Protein AF-0000000067513164 (afdb_homodimer)

Secondary structure (DSSP, 8-state):
--BTTEEEEEETTEEEEEE---BPPSB--TTTTS--GGGHHHHHHHHHHTT--TTSB--B---EEEE-SS-EEEE---S-GGGT--HHHHHHHTT--GGG--EEEES---HHHHGGGB-TTS-BSSTTSEEEEEHHHHHHHHHS--HHIIIIIGGGGGGEEEE-TT-EEETTEEEEE-TTSSTT-EEEEEEETTEEEEE-TTTT--TTHHHH-TT---TT-S-HHHHHHHHHHHHHHHHHHT-EEE-TTSSTT-EEEEEEETTEEEEEE-----/--BTTEEEEEETTEEEEEE---BPPSB--TTTTS--GGGHHHHHHHHHHTT--TTSB--B---EEEE-SS-EEEE---S-GGGT--HHHHHHHTT--GGG--EEEES---HHHHGGGB-TTS-BSSTTSEEEEEHHHHHHHHHS--HHIIIIIGGGGGGEEEE-TT-EEETTEEEEE-TTSSTT-EEEEEEETTEEEEE-TTTT--TTHHHH-TT---TT-S-HHHHHHHHHHHHHHHHHHT-EEE-TTSSTT-EEEEEEETTEEEEEE-----

pLDDT: mean 96.74, std 3.98, range [66.12, 98.94]

Structure (mmCIF, N/CA/C/O backbone):
data_AF-0000000067513164-model_v1
#
loop_
_entity.id
_entity.type
_entity.pdbx_description
1 polymer 'Zn-dependent hydrolase'
#
loop_
_atom_site.group_PDB
_atom_site.id
_atom_site.type_symbol
_atom_site.label_atom_id
_atom_site.label_alt_id
_atom_site.label_comp_id
_atom_site.label_asym_id
_atom_site.label_entity_id
_atom_site.label_seq_id
_atom_site.pdbx_PDB_ins_code
_atom_site.Cartn_x
_atom_site.Cartn_y
_atom_site.Cartn_z
_atom_site.occupancy
_atom_site.B_iso_or_equiv
_atom_site.auth_seq_id
_atom_site.auth_comp_id
_atom_site.auth_asym_id
_atom_site.auth_atom_id
_atom_site.pdbx_PDB_model_num
ATOM 1 N N . MET A 1 1 ? 16.375 3.072 -2.533 1 66.12 1 MET A N 1
ATOM 2 C CA . MET A 1 1 ? 15.266 2.395 -3.186 1 66.12 1 MET A CA 1
ATOM 3 C C . MET A 1 1 ? 14.047 2.34 -2.268 1 66.12 1 MET A C 1
ATOM 5 O O . MET A 1 1 ? 14.188 2.268 -1.045 1 66.12 1 MET A O 1
ATOM 9 N N . ASN A 1 2 ? 12.797 2.654 -2.955 1 75.38 2 ASN A N 1
ATOM 10 C CA . ASN A 1 2 ? 11.539 2.611 -2.205 1 75.38 2 ASN A CA 1
ATOM 11 C C . ASN A 1 2 ? 11.258 1.21 -1.672 1 75.38 2 ASN A C 1
ATOM 13 O O . ASN A 1 2 ? 11.516 0.217 -2.354 1 75.38 2 ASN A O 1
ATOM 17 N N . GLY A 1 3 ? 10.617 1.04 -0.365 1 66.44 3 GLY A N 1
ATOM 18 C CA . GLY A 1 3 ? 9.852 -0.073 0.172 1 66.44 3 GLY A CA 1
ATOM 19 C C . GLY A 1 3 ? 10.719 -1.187 0.722 1 66.44 3 GLY A C 1
ATOM 20 O O . GLY A 1 3 ? 10.234 -2.074 1.425 1 66.44 3 GLY A O 1
ATOM 21 N N . GLY A 1 4 ? 12.109 -1.231 0.584 1 79.19 4 GLY A N 1
ATOM 22 C CA . GLY A 1 4 ? 13.016 -2.234 1.121 1 79.19 4 GLY A CA 1
ATOM 23 C C . GLY A 1 4 ? 13.016 -3.523 0.32 1 79.19 4 GLY A C 1
ATOM 24 O O . GLY A 1 4 ? 13.867 -4.391 0.534 1 79.19 4 GLY A O 1
ATOM 25 N N . GLY A 1 5 ? 11.891 -3.785 -0.567 1 90.5 5 GLY A N 1
ATOM 26 C CA . GLY A 1 5 ? 11.844 -4.906 -1.495 1 90.5 5 GLY A CA 1
ATOM 27 C C . GLY A 1 5 ? 11.25 -6.16 -0.885 1 90.5 5 GLY A C 1
ATOM 28 O O . GLY A 1 5 ? 11.172 -7.199 -1.544 1 90.5 5 GLY A O 1
ATOM 29 N N . PHE A 1 6 ? 10.922 -6.145 0.405 1 94.38 6 PHE A N 1
ATOM 30 C CA . PHE A 1 6 ? 10.234 -7.266 1.032 1 94.38 6 PHE A CA 1
ATOM 31 C C . PHE A 1 6 ? 9.203 -6.773 2.037 1 94.38 6 PHE A C 1
ATOM 33 O O . PHE A 1 6 ? 9.32 -5.668 2.568 1 94.38 6 PHE A O 1
ATOM 40 N N . TYR A 1 7 ? 8.172 -7.547 2.281 1 95.31 7 TYR A N 1
ATOM 41 C CA . TYR A 1 7 ? 7.148 -7.305 3.289 1 95.31 7 TYR A CA 1
ATOM 42 C C . TYR A 1 7 ? 6.836 -8.578 4.066 1 95.31 7 TYR A C 1
ATOM 44 O O . TYR A 1 7 ? 6.395 -9.578 3.488 1 95.31 7 TYR A O 1
ATOM 52 N N . ARG A 1 8 ? 7.125 -8.508 5.328 1 96.12 8 ARG A N 1
ATOM 53 C CA . ARG A 1 8 ? 6.965 -9.664 6.211 1 96.12 8 ARG A CA 1
ATOM 54 C C . ARG A 1 8 ? 5.699 -9.539 7.051 1 96.12 8 ARG A C 1
ATOM 56 O O . ARG A 1 8 ? 5.383 -8.461 7.551 1 96.12 8 ARG A O 1
ATOM 63 N N . PHE A 1 9 ? 4.922 -10.586 7.129 1 96.25 9 PHE A N 1
ATOM 64 C CA . PHE A 1 9 ? 3.73 -10.633 7.969 1 96.25 9 PHE A CA 1
ATOM 65 C C . PHE A 1 9 ? 3.467 -12.047 8.461 1 96.25 9 PHE A C 1
ATOM 67 O O . PHE A 1 9 ? 4.102 -13 8 1 96.25 9 PHE A O 1
ATOM 74 N N . ARG A 1 10 ? 2.531 -12.195 9.398 1 96.06 10 ARG A N 1
ATOM 75 C CA . ARG A 1 10 ? 2.279 -13.508 9.992 1 96.06 10 ARG A CA 1
ATOM 76 C C . ARG A 1 10 ? 0.918 -14.047 9.57 1 96.06 10 ARG A C 1
ATOM 78 O O . ARG A 1 10 ? -0.043 -13.289 9.43 1 96.06 10 ARG A O 1
ATOM 85 N N . VAL A 1 11 ? 0.844 -15.273 9.336 1 97.69 11 VAL A N 1
ATOM 86 C CA . VAL A 1 11 ? -0.361 -16.078 9.188 1 97.69 11 VAL A CA 1
ATOM 87 C C . VAL A 1 11 ? -0.364 -17.203 10.227 1 97.69 11 VAL A C 1
ATOM 89 O O . VAL A 1 11 ? 0.121 -18.297 9.969 1 97.69 11 VAL A O 1
ATOM 92 N N . GLY A 1 12 ? -0.998 -16.922 11.375 1 97.5 12 GLY A N 1
ATOM 93 C CA . GLY A 1 12 ? -0.797 -17.828 12.492 1 97.5 12 GLY A CA 1
ATOM 94 C C . GLY A 1 12 ? 0.665 -18.031 12.844 1 97.5 12 GLY A C 1
ATOM 95 O O . GLY A 1 12 ? 1.397 -17.062 13.039 1 97.5 12 GLY A O 1
ATOM 96 N N . GLY A 1 13 ? 1.068 -19.297 12.867 1 97.69 13 GLY A N 1
ATOM 97 C CA . GLY A 1 13 ? 2.441 -19.641 13.211 1 97.69 13 GLY A CA 1
ATOM 98 C C . GLY A 1 13 ? 3.393 -19.531 12.031 1 97.69 13 GLY A C 1
ATOM 99 O O . GLY A 1 13 ? 4.605 -19.672 12.195 1 97.69 13 GLY A O 1
ATOM 100 N N . ILE A 1 14 ? 2.885 -19.203 10.844 1 98.44 14 ILE A N 1
ATOM 101 C CA . ILE A 1 14 ? 3.705 -19.125 9.641 1 98.44 14 ILE A CA 1
ATOM 102 C C . ILE A 1 14 ? 4.137 -17.688 9.398 1 98.44 14 ILE A C 1
ATOM 104 O O . ILE A 1 14 ? 3.314 -16.766 9.469 1 98.44 14 ILE A O 1
ATOM 108 N N . GLN A 1 15 ? 5.445 -17.469 9.219 1 98.19 15 GLN A N 1
ATOM 109 C CA . GLN A 1 15 ? 5.91 -16.172 8.742 1 98.19 15 GLN A CA 1
ATOM 110 C C . GLN A 1 15 ? 5.906 -16.109 7.219 1 98.19 15 GLN A C 1
ATOM 112 O O . GLN A 1 15 ? 6.59 -16.891 6.559 1 98.19 15 GLN A O 1
ATOM 117 N N . ALA A 1 16 ? 5.133 -15.211 6.684 1 98.56 16 ALA A N 1
ATOM 118 C CA . ALA A 1 16 ? 5.09 -15.008 5.238 1 98.56 16 ALA A CA 1
ATOM 119 C C . ALA A 1 16 ? 5.875 -13.758 4.836 1 98.56 16 ALA A C 1
ATOM 121 O O . ALA A 1 16 ? 5.867 -12.758 5.551 1 98.56 16 ALA A O 1
ATOM 122 N N . VAL A 1 17 ? 6.566 -13.812 3.727 1 97.94 17 VAL A N 1
ATOM 123 C CA . VAL A 1 17 ? 7.309 -12.68 3.191 1 97.94 17 VAL A CA 1
ATOM 124 C C . VAL A 1 17 ? 7.02 -12.523 1.699 1 97.94 17 VAL A C 1
ATOM 126 O O . VAL A 1 17 ? 7.266 -13.445 0.917 1 97.94 17 VAL A O 1
ATOM 129 N N . VAL A 1 18 ? 6.406 -11.398 1.32 1 97.81 18 VAL A N 1
ATOM 130 C CA . VAL A 1 18 ? 6.367 -11.055 -0.098 1 97.81 18 VAL A CA 1
ATOM 131 C C . VAL A 1 18 ? 7.707 -10.469 -0.526 1 97.81 18 VAL A C 1
ATOM 133 O O . VAL A 1 18 ? 8.242 -9.578 0.141 1 97.81 18 VAL A O 1
ATOM 136 N N . LEU A 1 19 ? 8.273 -10.977 -1.574 1 97.44 19 LEU A N 1
ATOM 137 C CA . LEU A 1 19 ? 9.547 -10.516 -2.115 1 97.44 19 LEU A CA 1
ATOM 138 C C . LEU A 1 19 ? 9.359 -9.906 -3.498 1 97.44 19 LEU A C 1
ATOM 140 O O . LEU A 1 19 ? 9.047 -10.609 -4.461 1 97.44 19 LEU A O 1
ATOM 144 N N . SER A 1 20 ? 9.586 -8.617 -3.594 1 96.38 20 SER A N 1
ATOM 145 C CA . SER A 1 20 ? 9.477 -7.996 -4.91 1 96.38 20 SER A CA 1
ATOM 146 C C . SER A 1 20 ? 10.617 -8.438 -5.82 1 96.38 20 SER A C 1
ATOM 148 O O . SER A 1 20 ? 11.789 -8.312 -5.461 1 96.38 20 SER A O 1
ATOM 150 N N . ASP A 1 21 ? 10.305 -8.922 -6.938 1 97.62 21 ASP A N 1
ATOM 151 C CA . ASP A 1 21 ? 11.297 -9.219 -7.965 1 97.62 21 ASP A CA 1
ATOM 152 C C . ASP A 1 21 ? 11.453 -8.047 -8.93 1 97.62 21 ASP A C 1
ATOM 154 O O . ASP A 1 21 ? 11.859 -8.234 -10.078 1 97.62 21 ASP A O 1
ATOM 158 N N . GLY A 1 22 ? 11.047 -6.879 -8.422 1 94.81 22 GLY A N 1
ATOM 159 C CA . GLY A 1 22 ? 11.102 -5.68 -9.242 1 94.81 22 GLY A CA 1
ATOM 160 C C . GLY A 1 22 ? 9.812 -5.41 -9.992 1 94.81 22 GLY A C 1
ATOM 161 O O . GLY A 1 22 ? 8.773 -5.992 -9.68 1 94.81 22 GLY A O 1
ATOM 162 N N . GLN A 1 23 ? 9.82 -4.398 -10.875 1 95.31 23 GLN A N 1
ATOM 163 C CA . GLN A 1 23 ? 8.688 -3.969 -11.68 1 95.31 23 GLN A CA 1
ATOM 164 C C . GLN A 1 23 ? 9.086 -3.789 -13.141 1 95.31 23 GLN A C 1
ATOM 166 O O . GLN A 1 23 ? 10.25 -3.529 -13.445 1 95.31 23 GLN A O 1
ATOM 171 N N . SER A 1 24 ? 8.188 -3.982 -14.031 1 95.31 24 SER A N 1
ATOM 172 C CA . SER A 1 24 ? 8.438 -3.674 -15.438 1 95.31 24 SER A CA 1
ATOM 173 C C . SER A 1 24 ? 8.445 -2.168 -15.68 1 95.31 24 SER A C 1
ATOM 175 O O . SER A 1 24 ? 7.914 -1.4 -14.867 1 95.31 24 SER A O 1
ATOM 177 N N . PRO A 1 25 ? 9.125 -1.748 -16.75 1 94.56 25 PRO A N 1
ATOM 178 C CA . PRO A 1 25 ? 8.836 -0.379 -17.188 1 94.56 25 PRO A CA 1
ATOM 179 C C . PRO A 1 25 ? 7.352 -0.154 -17.484 1 94.56 25 PRO A C 1
ATOM 181 O O . PRO A 1 25 ? 6.613 -1.113 -17.719 1 94.56 25 PRO A O 1
ATOM 184 N N . PRO A 1 26 ? 6.918 1.146 -17.406 1 95.25 26 PRO A N 1
ATOM 185 C CA . PRO A 1 26 ? 5.523 1.415 -17.766 1 95.25 26 PRO A CA 1
ATOM 186 C C . PRO A 1 26 ? 5.203 1.041 -19.219 1 95.25 26 PRO A C 1
ATOM 188 O O . PRO A 1 26 ? 6.016 1.278 -20.109 1 95.25 26 PRO A O 1
ATOM 191 N N . GLY A 1 27 ? 4.113 0.398 -19.422 1 96.62 27 GLY A N 1
ATOM 192 C CA . GLY A 1 27 ? 3.648 -0.009 -20.734 1 96.62 27 GLY A CA 1
ATOM 193 C C . GLY A 1 27 ? 2.148 -0.218 -20.797 1 96.62 27 GLY A C 1
ATOM 194 O O . GLY A 1 27 ? 1.449 -0.049 -19.797 1 96.62 27 GLY A O 1
ATOM 195 N N . PRO A 1 28 ? 1.661 -0.523 -21.984 1 97.25 28 PRO A N 1
ATOM 196 C CA . PRO A 1 28 ? 0.214 -0.689 -22.141 1 97.25 28 PRO A CA 1
ATOM 197 C C . PRO A 1 28 ? -0.333 -1.878 -21.359 1 97.25 28 PRO A C 1
ATOM 199 O O . PRO A 1 28 ? 0.234 -2.973 -21.406 1 97.25 28 PRO A O 1
ATOM 202 N N . LEU A 1 29 ? -1.371 -1.61 -20.656 1 97.69 29 LEU A N 1
ATOM 203 C CA . LEU A 1 29 ? -2.07 -2.66 -19.922 1 97.69 29 LEU A CA 1
ATOM 204 C C . LEU A 1 29 ? -3.053 -3.395 -20.844 1 97.69 29 LEU A C 1
ATOM 206 O O . LEU A 1 29 ? -3.203 -4.613 -20.734 1 97.69 29 LEU A O 1
ATOM 210 N N . LEU A 1 30 ? -3.719 -2.639 -21.672 1 97.69 30 LEU A N 1
ATOM 211 C CA . LEU A 1 30 ? -4.699 -3.191 -22.594 1 97.69 30 LEU A CA 1
ATOM 212 C C . LEU A 1 30 ? -4.086 -3.387 -23.984 1 97.69 30 LEU A C 1
ATOM 214 O O . LEU A 1 30 ? -3.215 -2.617 -24.391 1 97.69 30 LEU A O 1
ATOM 218 N N . PRO A 1 31 ? -4.496 -4.492 -24.688 1 97.19 31 PRO A N 1
ATOM 219 C CA . PRO A 1 31 ? -5.617 -5.355 -24.328 1 97.19 31 PRO A CA 1
ATOM 220 C C . PRO A 1 31 ? -5.18 -6.59 -23.547 1 97.19 31 PRO A C 1
ATOM 222 O O . PRO A 1 31 ? -6.008 -7.434 -23.188 1 97.19 31 PRO A O 1
ATOM 225 N N . ASN A 1 32 ? -3.967 -6.699 -23.172 1 96.62 32 ASN A N 1
ATOM 226 C CA . ASN A 1 32 ? -3.443 -7.98 -22.703 1 96.62 32 ASN A CA 1
ATOM 227 C C . ASN A 1 32 ? -3.996 -8.352 -21.328 1 96.62 32 ASN A C 1
ATOM 229 O O . ASN A 1 32 ? -4.348 -9.508 -21.094 1 96.62 32 ASN A O 1
ATOM 233 N N . TRP A 1 33 ? -4.152 -7.438 -20.406 1 97.81 33 TRP A N 1
ATOM 234 C CA . TRP A 1 33 ? -4.543 -7.715 -19.031 1 97.81 33 TRP A CA 1
ATOM 235 C C . TRP A 1 33 ? -6.051 -7.602 -18.859 1 97.81 33 TRP A C 1
ATOM 237 O O . TRP A 1 33 ? -6.566 -7.688 -17.734 1 97.81 33 TRP A O 1
ATOM 247 N N . GLY A 1 34 ? -6.82 -7.348 -19.766 1 98 34 GLY A N 1
ATOM 248 C CA . GLY A 1 34 ? -8.242 -7.309 -20.062 1 98 34 GLY A CA 1
ATOM 249 C C . GLY A 1 34 ? -8.562 -7.48 -21.531 1 98 34 GLY A C 1
ATOM 250 O O . GLY A 1 34 ? -8.75 -6.496 -22.25 1 98 34 GLY A O 1
ATOM 251 N N . ALA A 1 35 ? -8.719 -8.727 -21.953 1 98.44 35 ALA A N 1
ATOM 252 C CA . ALA A 1 35 ? -8.586 -9.031 -23.375 1 98.44 35 ALA A CA 1
ATOM 253 C C . ALA A 1 35 ? -9.953 -9.195 -24.031 1 98.44 35 ALA A C 1
ATOM 255 O O . ALA A 1 35 ? -10.039 -9.406 -25.25 1 98.44 35 ALA A O 1
ATOM 256 N N . ASN A 1 36 ? -11 -9.125 -23.219 1 98.69 36 ASN A N 1
ATOM 257 C CA . ASN A 1 36 ? -12.328 -9.203 -23.812 1 98.69 36 ASN A CA 1
ATOM 258 C C . ASN A 1 36 ? -12.562 -8.094 -24.828 1 98.69 36 ASN A C 1
ATOM 260 O O . ASN A 1 36 ? -12.57 -6.914 -24.469 1 98.69 36 ASN A O 1
ATOM 264 N N . PRO A 1 37 ? -12.758 -8.453 -26.047 1 98.31 37 PRO A N 1
ATOM 265 C CA . PRO A 1 37 ? -12.922 -7.406 -27.062 1 98.31 37 PRO A CA 1
ATOM 266 C C . PRO A 1 37 ? -14.117 -6.496 -26.781 1 98.31 37 PRO A C 1
ATOM 268 O O . PRO A 1 37 ? -14.031 -5.281 -26.984 1 98.31 37 PRO A O 1
ATOM 271 N N . GLU A 1 38 ? -15.164 -7.039 -26.281 1 98 38 GLU A N 1
ATOM 272 C CA . GLU A 1 38 ? -16.406 -6.301 -26.094 1 98 38 GLU A CA 1
ATOM 273 C C . GLU A 1 38 ? -16.328 -5.402 -24.859 1 98 38 GLU A C 1
ATOM 275 O O . GLU A 1 38 ? -17.172 -4.523 -24.672 1 98 38 GLU A O 1
ATOM 280 N N . LEU A 1 39 ? -15.266 -5.555 -24.047 1 98.56 39 LEU A N 1
ATOM 281 C CA . LEU A 1 39 ? -15.203 -4.828 -22.781 1 98.56 39 LEU A CA 1
ATOM 282 C C . LEU A 1 39 ? -14.086 -3.791 -22.812 1 98.56 39 LEU A C 1
ATOM 284 O O . LEU A 1 39 ? -13.781 -3.176 -21.781 1 98.56 39 LEU A O 1
ATOM 288 N N . GLN A 1 40 ? -13.523 -3.518 -23.938 1 98.62 40 GLN A N 1
ATOM 289 C CA . GLN A 1 40 ? -12.344 -2.664 -24.016 1 98.62 40 GLN A CA 1
ATOM 290 C C . GLN A 1 40 ? -12.648 -1.259 -23.5 1 98.62 40 GLN A C 1
ATOM 292 O O . GLN A 1 40 ? -11.867 -0.681 -22.75 1 98.62 40 GLN A O 1
ATOM 297 N N . GLU A 1 41 ? -13.773 -0.701 -23.859 1 98.5 41 GLU A N 1
ATOM 298 C CA . GLU A 1 41 ? -14.133 0.64 -23.422 1 98.5 41 GLU A CA 1
ATOM 299 C C . GLU A 1 41 ? -14.414 0.663 -21.922 1 98.5 41 GLU A C 1
ATOM 301 O O . GLU A 1 41 ? -14 1.59 -21.219 1 98.5 41 GLU A O 1
ATOM 306 N N . ALA A 1 42 ? -15.141 -0.32 -21.453 1 98.5 42 ALA A N 1
ATOM 307 C CA . ALA A 1 42 ? -15.414 -0.427 -20.016 1 98.5 42 ALA A CA 1
ATOM 308 C C . ALA A 1 42 ? -14.125 -0.565 -19.219 1 98.5 42 ALA A C 1
ATOM 310 O O . ALA A 1 42 ? -13.984 0.031 -18.156 1 98.5 42 ALA A O 1
ATOM 311 N N . PHE A 1 43 ? -13.188 -1.382 -19.719 1 98.69 43 PHE A N 1
ATOM 312 C CA . PHE A 1 43 ? -11.891 -1.55 -19.078 1 98.69 43 PHE A CA 1
ATOM 313 C C . PHE A 1 43 ? -11.148 -0.22 -18.984 1 98.69 43 PHE A C 1
ATOM 315 O O . PHE A 1 43 ? -10.68 0.167 -17.922 1 98.69 43 PHE A O 1
ATOM 322 N N . ARG A 1 44 ? -11.078 0.468 -20.109 1 98.31 44 ARG A N 1
ATOM 323 C CA . ARG A 1 44 ? -10.367 1.743 -20.156 1 98.31 44 ARG A CA 1
ATOM 324 C C . ARG A 1 44 ? -10.969 2.742 -19.172 1 98.31 44 ARG A C 1
ATOM 326 O O . ARG A 1 44 ? -10.242 3.396 -18.422 1 98.31 44 ARG A O 1
ATOM 333 N N . ARG A 1 45 ? -12.273 2.873 -19.172 1 97.75 45 ARG A N 1
ATOM 334 C CA . ARG A 1 45 ? -12.969 3.787 -18.266 1 97.75 45 ARG A CA 1
ATOM 335 C C . ARG A 1 45 ? -12.672 3.449 -16.812 1 97.75 45 ARG A C 1
ATOM 337 O O . ARG A 1 45 ? -12.438 4.344 -16 1 97.75 45 ARG A O 1
ATOM 344 N N . THR A 1 46 ? -12.711 2.156 -16.5 1 97.5 46 THR A N 1
ATOM 345 C CA . THR A 1 46 ? -12.438 1.702 -15.148 1 97.5 46 THR A CA 1
ATOM 346 C C . THR A 1 46 ? -11.023 2.086 -14.719 1 97.5 46 THR A C 1
ATOM 348 O O . THR A 1 46 ? -10.82 2.584 -13.609 1 97.5 46 THR A O 1
ATOM 351 N N . LEU A 1 47 ? -10.062 1.835 -15.594 1 97.81 47 LEU A N 1
ATOM 352 C CA . LEU A 1 47 ? -8.672 2.17 -15.297 1 97.81 47 LEU A CA 1
ATOM 353 C C . LEU A 1 47 ? -8.516 3.666 -15.031 1 97.81 47 LEU A C 1
ATOM 355 O O . LEU A 1 47 ? -7.922 4.066 -14.031 1 97.81 47 LEU A O 1
ATOM 359 N N . VAL A 1 48 ? -9.109 4.473 -15.852 1 96.5 48 VAL A N 1
ATOM 360 C CA . VAL A 1 48 ? -8.992 5.926 -15.742 1 96.5 48 VAL A CA 1
ATOM 361 C C . VAL A 1 48 ? -9.672 6.406 -14.461 1 96.5 48 VAL A C 1
ATOM 363 O O . VAL A 1 48 ? -9.148 7.281 -13.766 1 96.5 48 VAL A O 1
ATOM 366 N N . GLU A 1 49 ? -10.797 5.809 -14.133 1 95.12 49 GLU A N 1
ATOM 367 C CA . GLU A 1 49 ? -11.523 6.152 -12.914 1 95.12 49 GLU A CA 1
ATOM 368 C C . GLU A 1 49 ? -10.703 5.824 -11.672 1 95.12 49 GLU A C 1
ATOM 370 O O . GLU A 1 49 ? -10.938 6.391 -10.602 1 95.12 49 GLU A O 1
ATOM 375 N N . HIS A 1 50 ? -9.805 4.934 -11.805 1 96.12 50 HIS A N 1
ATOM 376 C CA . HIS A 1 50 ? -8.961 4.543 -10.688 1 96.12 50 HIS A CA 1
ATOM 377 C C . HIS A 1 50 ? -7.555 5.121 -10.828 1 96.12 50 HIS A C 1
ATOM 379 O O . HIS A 1 50 ? -6.602 4.605 -10.234 1 96.12 50 HIS A O 1
ATOM 385 N N . PHE A 1 51 ? -7.465 6.133 -11.656 1 95.94 51 PHE A N 1
ATOM 386 C CA . PHE A 1 51 ? -6.277 6.969 -11.789 1 95.94 51 PHE A CA 1
ATOM 387 C C . PHE A 1 51 ? -5.117 6.168 -12.375 1 95.94 51 PHE A C 1
ATOM 389 O O . PHE A 1 51 ? -3.955 6.418 -12.039 1 95.94 51 PHE A O 1
ATOM 396 N N . LEU A 1 52 ? -5.414 5.133 -13.117 1 96.25 52 LEU A N 1
ATOM 397 C CA . LEU A 1 52 ? -4.41 4.379 -13.859 1 96.25 52 LEU A CA 1
ATOM 398 C C . LEU A 1 52 ? -4.375 4.82 -15.32 1 96.25 52 LEU A C 1
ATOM 400 O O . LEU A 1 52 ? -5.418 5.082 -15.922 1 96.25 52 LEU A O 1
ATOM 404 N N . ASP A 1 53 ? -3.18 4.93 -15.867 1 95.5 53 ASP A N 1
ATOM 405 C CA . ASP A 1 53 ? -2.992 5.156 -17.297 1 95.5 53 ASP A CA 1
ATOM 406 C C . ASP A 1 53 ? -2.959 3.836 -18.062 1 95.5 53 ASP A C 1
ATOM 408 O O . ASP A 1 53 ? -2.004 3.064 -17.938 1 95.5 53 ASP A O 1
ATOM 412 N N . PRO A 1 54 ? -3.967 3.578 -18.859 1 96.69 54 PRO A N 1
ATOM 413 C CA . PRO A 1 54 ? -4.008 2.301 -19.578 1 96.69 54 PRO A CA 1
ATOM 414 C C . PRO A 1 54 ? -2.781 2.078 -20.453 1 96.69 54 PRO A C 1
ATOM 416 O O . PRO A 1 54 ? -2.457 0.936 -20.797 1 96.69 54 PRO A O 1
ATOM 419 N N . GLU A 1 55 ? -2.084 3.152 -20.766 1 96.75 55 GLU A N 1
ATOM 420 C CA . GLU A 1 55 ? -0.959 3.064 -21.703 1 96.75 55 GLU A CA 1
ATOM 421 C C . GLU A 1 55 ? 0.37 3.029 -20.953 1 96.75 55 GLU A C 1
ATOM 423 O O . GLU A 1 55 ? 1.423 2.812 -21.547 1 96.75 55 GLU A O 1
ATOM 428 N N . ALA A 1 56 ? 0.359 3.215 -19.703 1 95.25 56 ALA A N 1
ATOM 429 C CA . ALA A 1 56 ? 1.603 3.33 -18.953 1 95.25 56 ALA A CA 1
ATOM 430 C C . ALA A 1 56 ? 1.452 2.73 -17.547 1 95.25 56 ALA A C 1
ATOM 432 O O . ALA A 1 56 ? 1.652 3.418 -16.547 1 95.25 56 ALA A O 1
ATOM 433 N N . THR A 1 57 ? 1.188 1.465 -17.547 1 93.94 57 THR A N 1
ATOM 434 C CA . THR A 1 57 ? 1.057 0.774 -16.281 1 93.94 57 THR A CA 1
ATOM 435 C C . THR A 1 57 ? 2.262 -0.125 -16.016 1 93.94 57 THR A C 1
ATOM 437 O O . THR A 1 57 ? 2.828 -0.694 -16.953 1 93.94 57 THR A O 1
ATOM 440 N N . ARG A 1 58 ? 2.666 -0.225 -14.758 1 94.38 58 ARG A N 1
ATOM 441 C CA . ARG A 1 58 ? 3.752 -1.112 -14.352 1 94.38 58 ARG A CA 1
ATOM 442 C C . ARG A 1 58 ? 3.215 -2.473 -13.922 1 94.38 58 ARG A C 1
ATOM 444 O O . ARG A 1 58 ? 2.152 -2.561 -13.305 1 94.38 58 ARG A O 1
ATOM 451 N N . ASN A 1 59 ? 3.922 -3.455 -14.297 1 95.5 59 ASN A N 1
ATOM 452 C CA . ASN A 1 59 ? 3.65 -4.801 -13.805 1 95.5 59 ASN A CA 1
ATOM 453 C C . ASN A 1 59 ? 4.547 -5.152 -12.617 1 95.5 59 ASN A C 1
ATOM 455 O O . ASN A 1 59 ? 5.695 -4.715 -12.555 1 95.5 59 ASN A O 1
ATOM 459 N N . ASN A 1 60 ? 4.008 -5.883 -11.711 1 97.12 60 ASN A N 1
ATOM 460 C CA . ASN A 1 60 ? 4.746 -6.336 -10.539 1 97.12 60 ASN A CA 1
ATOM 461 C C . ASN A 1 60 ? 5.02 -7.836 -10.594 1 97.12 60 ASN A C 1
ATOM 463 O O . ASN A 1 60 ? 4.305 -8.578 -11.273 1 97.12 60 ASN A O 1
ATOM 467 N N . PHE A 1 61 ? 6.047 -8.25 -9.969 1 98.25 61 PHE A N 1
ATOM 468 C CA . PHE A 1 61 ? 6.438 -9.641 -9.781 1 98.25 61 PHE A CA 1
ATOM 469 C C . PHE A 1 61 ? 6.707 -9.93 -8.312 1 98.25 61 PHE A C 1
ATOM 471 O O . PHE A 1 61 ? 7.699 -9.461 -7.75 1 98.25 61 PHE A O 1
ATOM 478 N N . ASN A 1 62 ? 5.797 -10.734 -7.664 1 98.25 62 ASN A N 1
ATOM 479 C CA . ASN A 1 62 ? 5.816 -10.82 -6.207 1 98.25 62 ASN A CA 1
ATOM 480 C C . ASN A 1 62 ? 5.902 -12.266 -5.73 1 98.25 62 ASN A C 1
ATOM 482 O O . ASN A 1 62 ? 4.93 -12.805 -5.203 1 98.25 62 ASN A O 1
ATOM 486 N N . PRO A 1 63 ? 7.086 -12.914 -5.859 1 98.81 63 PRO A N 1
ATOM 487 C CA . PRO A 1 63 ? 7.234 -14.211 -5.191 1 98.81 63 PRO A CA 1
ATOM 488 C C . PRO A 1 63 ? 6.969 -14.125 -3.688 1 98.81 63 PRO A C 1
ATOM 490 O O . PRO A 1 63 ? 7.031 -13.047 -3.104 1 98.81 63 PRO A O 1
ATOM 493 N N . VAL A 1 64 ? 6.609 -15.289 -3.096 1 98.88 64 VAL A N 1
ATOM 494 C CA . VAL A 1 64 ? 6.25 -15.336 -1.683 1 98.88 64 VAL A CA 1
ATOM 495 C C . VAL A 1 64 ? 7.082 -16.406 -0.972 1 98.88 64 VAL A C 1
ATOM 497 O O . VAL A 1 64 ? 7.281 -17.5 -1.5 1 98.88 64 VAL A O 1
ATOM 500 N N . LEU A 1 65 ? 7.59 -16.062 0.175 1 98.88 65 LEU A N 1
ATOM 501 C CA . LEU A 1 65 ? 8.273 -17 1.047 1 98.88 65 LEU A CA 1
ATOM 502 C C . LEU A 1 65 ? 7.426 -17.328 2.27 1 98.88 65 LEU A C 1
ATOM 504 O O . LEU A 1 65 ? 6.941 -16.422 2.955 1 98.88 65 LEU A O 1
ATOM 508 N N . LEU A 1 66 ? 7.113 -18.594 2.457 1 98.94 66 LEU A N 1
ATOM 509 C CA . LEU A 1 66 ? 6.5 -19.094 3.688 1 98.94 66 LEU A CA 1
ATOM 510 C C . LEU A 1 66 ? 7.543 -19.75 4.586 1 98.94 66 LEU A C 1
ATOM 512 O O . LEU A 1 66 ? 8.117 -20.781 4.23 1 98.94 66 LEU A O 1
ATOM 516 N N . ASP A 1 67 ? 7.828 -19.156 5.684 1 98.81 67 ASP A N 1
ATOM 517 C CA . ASP A 1 67 ? 8.742 -19.688 6.691 1 98.81 67 ASP A CA 1
ATOM 518 C C . ASP A 1 67 ? 7.98 -20.422 7.797 1 98.81 67 ASP A C 1
ATOM 520 O O . ASP A 1 67 ? 7.379 -19.781 8.664 1 98.81 67 ASP A O 1
ATOM 524 N N . LEU A 1 68 ? 8.016 -21.75 7.766 1 98.38 68 LEU A N 1
ATOM 525 C CA . LEU A 1 68 ? 7.297 -22.609 8.711 1 98.38 68 LEU A CA 1
ATOM 526 C C . LEU A 1 68 ? 8.219 -23.078 9.828 1 98.38 68 LEU A C 1
ATOM 528 O O . LEU A 1 68 ? 7.891 -24 10.562 1 98.38 68 LEU A O 1
ATOM 532 N N . GLY A 1 69 ? 9.391 -22.484 9.969 1 96.44 69 GLY A N 1
ATOM 533 C CA . GLY A 1 69 ? 10.398 -22.891 10.938 1 96.44 69 GLY A CA 1
ATOM 534 C C . GLY A 1 69 ? 11.414 -23.859 10.352 1 96.44 69 GLY A C 1
ATOM 535 O O . GLY A 1 69 ? 12.414 -23.438 9.773 1 96.44 69 GLY A O 1
ATOM 536 N N . GLU A 1 70 ? 11.086 -25.109 10.32 1 94.94 70 GLU A N 1
ATOM 537 C CA . GLU A 1 70 ? 11.992 -26.125 9.773 1 94.94 70 GLU A CA 1
ATOM 538 C C . GLU A 1 70 ? 11.945 -26.141 8.25 1 94.94 70 GLU A C 1
ATOM 540 O O . GLU A 1 70 ? 12.93 -26.484 7.598 1 94.94 70 GLU A O 1
ATOM 545 N N . ALA A 1 71 ? 10.805 -25.812 7.758 1 98.38 71 ALA A N 1
ATOM 546 C CA . ALA A 1 71 ? 10.625 -25.766 6.312 1 98.38 71 ALA A CA 1
ATOM 547 C C . ALA A 1 71 ? 10.445 -24.328 5.84 1 98.38 71 ALA A C 1
ATOM 549 O O . ALA A 1 71 ? 9.758 -23.531 6.488 1 98.38 71 ALA A O 1
ATOM 550 N N . ARG A 1 72 ? 11.117 -23.953 4.75 1 98.75 72 ARG A N 1
ATOM 551 C CA . ARG A 1 72 ? 10.977 -22.672 4.07 1 98.75 72 ARG A CA 1
ATOM 552 C C . ARG A 1 72 ? 10.633 -22.859 2.598 1 98.75 72 ARG A C 1
ATOM 554 O O . ARG A 1 72 ? 11.438 -23.406 1.835 1 98.75 72 ARG A O 1
ATOM 561 N N . LEU A 1 73 ? 9.43 -22.453 2.311 1 98.94 73 LEU A N 1
ATOM 562 C CA . LEU A 1 73 ? 8.891 -22.672 0.976 1 98.94 73 LEU A CA 1
ATOM 563 C C . LEU A 1 73 ? 8.844 -21.375 0.182 1 98.94 73 LEU A C 1
ATOM 565 O O . LEU A 1 73 ? 8.172 -20.422 0.581 1 98.94 73 LEU A O 1
ATOM 569 N N . LEU A 1 74 ? 9.617 -21.297 -0.891 1 98.94 74 LEU A N 1
ATOM 570 C CA . LEU A 1 74 ? 9.539 -20.188 -1.834 1 98.94 74 LEU A CA 1
ATOM 571 C C . LEU A 1 74 ? 8.562 -20.5 -2.961 1 98.94 74 LEU A C 1
ATOM 573 O O . LEU A 1 74 ? 8.656 -21.547 -3.604 1 98.94 74 LEU A O 1
ATOM 577 N N . VAL A 1 75 ? 7.602 -19.609 -3.131 1 98.94 75 VAL A N 1
ATOM 578 C CA . VAL A 1 75 ? 6.625 -19.766 -4.207 1 98.94 75 VAL A CA 1
ATOM 579 C C . VAL A 1 75 ? 7.047 -18.906 -5.406 1 98.94 75 VAL A C 1
ATOM 581 O O . VAL A 1 75 ? 6.973 -17.688 -5.359 1 98.94 75 VAL A O 1
ATOM 584 N N . ASP A 1 76 ? 7.453 -19.547 -6.484 1 98.88 76 ASP A N 1
ATOM 585 C CA . ASP A 1 76 ? 7.992 -18.969 -7.707 1 98.88 76 ASP A CA 1
ATOM 586 C C . ASP A 1 76 ? 9.336 -18.281 -7.449 1 98.88 76 ASP A C 1
ATOM 588 O O . ASP A 1 76 ? 9.695 -18.031 -6.301 1 98.88 76 ASP A O 1
ATOM 592 N N . THR A 1 77 ? 10.07 -18.047 -8.539 1 98.75 77 THR A N 1
ATOM 593 C CA . THR A 1 77 ? 11.469 -17.672 -8.352 1 98.75 77 THR A CA 1
ATOM 594 C C . THR A 1 77 ? 11.789 -16.391 -9.125 1 98.75 77 THR A C 1
ATOM 596 O O . THR A 1 77 ? 12.961 -16.047 -9.312 1 98.75 77 THR A O 1
ATOM 599 N N . GLY A 1 78 ? 10.719 -15.75 -9.656 1 98.5 78 GLY A N 1
ATOM 600 C CA . GLY A 1 78 ? 10.93 -14.477 -10.328 1 98.5 78 GLY A CA 1
ATOM 601 C C . GLY A 1 78 ? 11.516 -14.625 -11.719 1 98.5 78 GLY A C 1
ATOM 602 O O . GLY A 1 78 ? 11.578 -15.727 -12.258 1 98.5 78 GLY A O 1
ATOM 603 N N . ARG A 1 79 ? 11.977 -13.477 -12.289 1 97.38 79 ARG A N 1
ATOM 604 C CA . ARG A 1 79 ? 12.406 -13.383 -13.68 1 97.38 79 ARG A CA 1
ATOM 605 C C . ARG A 1 79 ? 13.867 -13.797 -13.828 1 97.38 79 ARG A C 1
ATOM 607 O O . ARG A 1 79 ? 14.328 -14.055 -14.945 1 97.38 79 ARG A O 1
ATOM 614 N N . GLY A 1 80 ? 14.57 -13.844 -12.766 1 95.38 80 GLY A N 1
ATOM 615 C CA . GLY A 1 80 ? 16 -14.094 -12.828 1 95.38 80 GLY A CA 1
ATOM 616 C C . GLY A 1 80 ? 16.812 -12.828 -13.047 1 95.38 80 GLY A C 1
ATOM 617 O O . GLY A 1 80 ? 16.297 -11.828 -13.547 1 95.38 80 GLY A O 1
ATOM 618 N N . ALA A 1 81 ? 18.094 -12.898 -12.734 1 85.69 81 ALA A N 1
ATOM 619 C CA . ALA A 1 81 ? 18.969 -11.734 -12.766 1 85.69 81 ALA A CA 1
ATOM 620 C C . ALA A 1 81 ? 19.141 -11.211 -14.188 1 85.69 81 ALA A C 1
ATOM 622 O O . ALA A 1 81 ? 19.219 -10 -14.406 1 85.69 81 ALA A O 1
ATOM 623 N N . GLY A 1 82 ? 19.203 -12.055 -15.133 1 84.38 82 GLY A N 1
ATOM 624 C CA . GLY A 1 82 ? 19.391 -11.656 -16.516 1 84.38 82 GLY A CA 1
ATOM 625 C C . GLY A 1 82 ? 18.25 -10.82 -17.047 1 84.38 82 GLY A C 1
ATOM 626 O O . GLY A 1 82 ? 18.406 -10.086 -18.031 1 84.38 82 GLY A O 1
ATOM 627 N N . SER A 1 83 ? 17.141 -10.898 -16.422 1 87.81 83 SER A N 1
ATOM 628 C CA . SER A 1 83 ? 15.945 -10.188 -16.875 1 87.81 83 SER A CA 1
ATOM 629 C C . SER A 1 83 ? 15.578 -9.062 -15.906 1 87.81 83 SER A C 1
ATOM 631 O O . SER A 1 83 ? 14.453 -8.562 -15.93 1 87.81 83 SER A O 1
ATOM 633 N N . GLY A 1 84 ? 16.516 -8.727 -15.023 1 90.81 84 GLY A N 1
ATOM 634 C CA . GLY A 1 84 ? 16.281 -7.613 -14.117 1 90.81 84 GLY A CA 1
ATOM 635 C C . GLY A 1 84 ? 15.609 -8.023 -12.828 1 90.81 84 GLY A C 1
ATOM 636 O O . GLY A 1 84 ? 15.148 -7.168 -12.062 1 90.81 84 GLY A O 1
ATOM 637 N N . GLY A 1 85 ? 15.539 -9.328 -12.625 1 96 85 GLY A N 1
ATOM 638 C CA . GLY A 1 85 ? 14.938 -9.805 -11.391 1 96 85 GLY A CA 1
ATOM 639 C C . GLY A 1 85 ? 15.719 -9.414 -10.148 1 96 85 GLY A C 1
ATOM 640 O O . GLY A 1 85 ? 16.953 -9.375 -10.172 1 96 85 GLY A O 1
ATOM 641 N N . ARG A 1 86 ? 14.969 -9.18 -9.062 1 96.06 86 ARG A N 1
ATOM 642 C CA . ARG A 1 86 ? 15.578 -8.688 -7.832 1 96.06 86 ARG A CA 1
ATOM 643 C C . ARG A 1 86 ? 15.297 -9.633 -6.668 1 96.06 86 ARG A C 1
ATOM 645 O O . ARG A 1 86 ? 15.5 -9.266 -5.504 1 96.06 86 ARG A O 1
ATOM 652 N N . LEU A 1 87 ? 14.852 -10.805 -6.938 1 97.75 87 LEU A N 1
ATOM 653 C CA . LEU A 1 87 ? 14.422 -11.742 -5.902 1 97.75 87 LEU A CA 1
ATOM 654 C C . LEU A 1 87 ? 15.547 -12.023 -4.918 1 97.75 87 LEU A C 1
ATOM 656 O O . LEU A 1 87 ? 15.352 -11.953 -3.705 1 97.75 87 LEU A O 1
ATOM 660 N N . LEU A 1 88 ? 16.734 -12.289 -5.418 1 97.44 88 LEU A N 1
ATOM 661 C CA . LEU A 1 88 ? 17.828 -12.703 -4.547 1 97.44 88 LEU A CA 1
ATOM 662 C C . LEU A 1 88 ? 18.266 -11.562 -3.643 1 97.44 88 LEU A C 1
ATOM 664 O O . LEU A 1 88 ? 18.562 -11.773 -2.463 1 97.44 88 LEU A O 1
ATOM 668 N N . ALA A 1 89 ? 18.359 -10.398 -4.203 1 95.06 89 ALA A N 1
ATOM 669 C CA . ALA A 1 89 ? 18.719 -9.227 -3.402 1 95.06 89 ALA A CA 1
ATOM 670 C C . ALA A 1 89 ? 17.719 -9.008 -2.273 1 95.06 89 ALA A C 1
ATOM 672 O O . ALA A 1 89 ? 18.109 -8.727 -1.136 1 95.06 89 ALA A O 1
ATOM 673 N N . HIS A 1 90 ? 16.469 -9.141 -2.564 1 95.75 90 HIS A N 1
ATOM 674 C CA . HIS A 1 90 ? 15.438 -8.859 -1.574 1 95.75 90 HIS A CA 1
ATOM 675 C C . HIS A 1 90 ? 15.273 -10.023 -0.604 1 95.75 90 HIS A C 1
ATOM 677 O O . HIS A 1 90 ? 14.922 -9.82 0.562 1 95.75 90 HIS A O 1
ATOM 683 N N . LEU A 1 91 ? 15.555 -11.234 -1.083 1 97.19 91 LEU A N 1
ATOM 684 C CA . LEU A 1 91 ? 15.633 -12.383 -0.184 1 97.19 91 LEU A CA 1
ATOM 685 C C . LEU A 1 91 ? 16.703 -12.156 0.889 1 97.19 91 LEU A C 1
ATOM 687 O O . LEU A 1 91 ? 16.438 -12.383 2.074 1 97.19 91 LEU A O 1
ATOM 691 N N . GLU A 1 92 ? 17.844 -11.695 0.465 1 96.06 92 GLU A N 1
ATOM 692 C CA . GLU A 1 92 ? 18.938 -11.398 1.389 1 96.06 92 GLU A CA 1
ATOM 693 C C . GLU A 1 92 ? 18.547 -10.289 2.367 1 96.06 92 GLU A C 1
ATOM 695 O O . GLU A 1 92 ? 18.797 -10.398 3.568 1 96.06 92 GLU A O 1
ATOM 700 N N . LEU A 1 93 ? 17.938 -9.25 1.854 1 93.12 93 LEU A N 1
ATOM 701 C CA . LEU A 1 93 ? 17.484 -8.148 2.701 1 93.12 93 LEU A CA 1
ATOM 702 C C . LEU A 1 93 ? 16.484 -8.633 3.738 1 93.12 93 LEU A C 1
ATOM 704 O O . LEU A 1 93 ? 16.422 -8.094 4.848 1 93.12 93 LEU A O 1
ATOM 708 N N . ALA A 1 94 ? 15.75 -9.633 3.379 1 95.38 94 ALA A N 1
ATOM 709 C CA . ALA A 1 94 ? 14.75 -10.188 4.289 1 95.38 94 ALA A CA 1
ATOM 710 C C . ALA A 1 94 ? 15.398 -11.125 5.309 1 95.38 94 ALA A C 1
ATOM 712 O O . ALA A 1 94 ? 14.727 -11.609 6.227 1 95.38 94 ALA A O 1
ATOM 713 N N . GLY A 1 95 ? 16.656 -11.414 5.109 1 95.5 95 GLY A N 1
ATOM 714 C CA . GLY A 1 95 ? 17.391 -12.188 6.094 1 95.5 95 GLY A CA 1
ATOM 715 C C . GLY A 1 95 ? 17.531 -13.648 5.715 1 95.5 95 GLY A C 1
ATOM 716 O O . GLY A 1 95 ? 17.766 -14.5 6.578 1 95.5 95 GLY A O 1
ATOM 717 N N . TYR A 1 96 ? 17.328 -13.977 4.44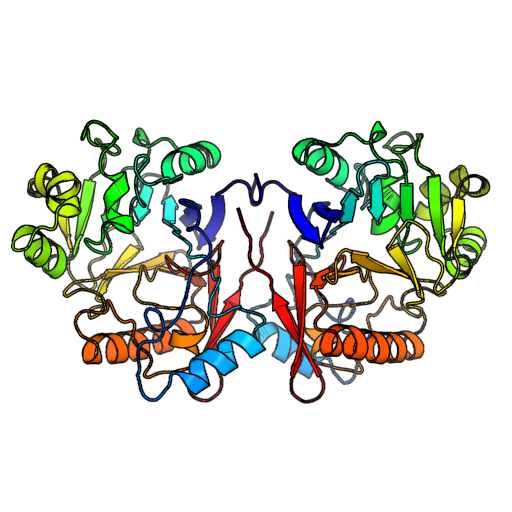9 1 97.44 96 TYR A N 1
ATOM 718 C CA . TYR A 1 96 ? 17.422 -15.352 3.975 1 97.44 96 TYR A CA 1
ATOM 719 C C . TYR A 1 96 ? 18.484 -15.477 2.881 1 97.44 96 TYR A C 1
ATOM 721 O O . TYR A 1 96 ? 18.766 -14.508 2.18 1 97.44 96 TYR A O 1
ATOM 729 N N . LEU A 1 97 ? 19.031 -16.609 2.785 1 97.56 97 LEU A N 1
ATOM 730 C CA . LEU A 1 97 ? 19.891 -17 1.677 1 97.56 97 LEU A CA 1
ATOM 731 C C . LEU A 1 97 ? 19.25 -18.094 0.836 1 97.56 97 LEU A C 1
ATOM 733 O O . LEU A 1 97 ? 18.375 -18.828 1.319 1 97.56 97 LEU A O 1
ATOM 737 N N . PRO A 1 98 ? 19.625 -18.172 -0.407 1 97.94 98 PRO A N 1
ATOM 738 C CA . PRO A 1 98 ? 19.078 -19.25 -1.233 1 97.94 98 PRO A CA 1
ATOM 739 C C . PRO A 1 98 ? 19.219 -20.625 -0.587 1 97.94 98 PRO A C 1
ATOM 741 O O . PRO A 1 98 ? 18.328 -21.469 -0.725 1 97.94 98 PRO A O 1
ATOM 744 N N . GLU A 1 99 ? 20.297 -20.844 0.164 1 97.69 99 GLU A N 1
ATOM 745 C CA . GLU A 1 99 ? 20.578 -22.141 0.791 1 97.69 99 GLU A CA 1
ATOM 746 C C . GLU A 1 99 ? 19.609 -22.406 1.937 1 97.69 99 GLU A C 1
ATOM 748 O O . GLU A 1 99 ? 19.484 -23.547 2.395 1 97.69 99 GLU A O 1
ATOM 753 N N . ASP A 1 100 ? 19 -21.328 2.436 1 98 100 ASP A N 1
ATOM 754 C CA . ASP A 1 100 ? 18.031 -21.484 3.523 1 98 100 ASP A CA 1
ATOM 755 C C . ASP A 1 100 ? 16.703 -22.047 3.014 1 98 100 ASP A C 1
ATOM 757 O O . ASP A 1 100 ? 15.883 -22.516 3.799 1 98 100 ASP A O 1
ATOM 761 N N . ILE A 1 101 ? 16.453 -21.953 1.729 1 98.69 101 ILE A N 1
ATOM 762 C CA . ILE A 1 101 ? 15.188 -22.375 1.131 1 98.69 101 ILE A CA 1
ATOM 763 C C . ILE A 1 101 ? 15.164 -23.891 1.007 1 98.69 101 ILE A C 1
ATOM 765 O O . ILE A 1 101 ? 16.031 -24.484 0.355 1 98.69 101 ILE A O 1
ATOM 769 N N . THR A 1 102 ? 14.172 -24.5 1.589 1 98.69 102 THR A N 1
ATOM 770 C CA . THR A 1 102 ? 14.117 -25.969 1.607 1 98.69 102 THR A CA 1
ATOM 771 C C . THR A 1 102 ? 13.18 -26.484 0.523 1 98.69 102 THR A C 1
ATOM 773 O O . THR A 1 102 ? 13.297 -27.641 0.102 1 98.69 102 THR A O 1
ATOM 776 N N . HIS A 1 103 ? 12.227 -25.703 0.143 1 98.75 103 HIS A N 1
ATOM 777 C CA . HIS A 1 103 ? 11.266 -26.047 -0.891 1 98.75 103 HIS A CA 1
ATOM 778 C C . HIS A 1 103 ? 11.031 -24.891 -1.852 1 98.75 103 HIS A C 1
ATOM 780 O O . HIS A 1 103 ? 10.984 -23.734 -1.432 1 98.75 103 HIS A O 1
ATOM 786 N N . VAL A 1 104 ? 10.906 -25.188 -3.088 1 98.88 104 VAL A N 1
ATOM 787 C CA . VAL A 1 104 ? 10.453 -24.234 -4.102 1 98.88 104 VAL A CA 1
ATOM 788 C C . VAL A 1 104 ? 9.195 -24.766 -4.777 1 98.88 104 VAL A C 1
ATOM 790 O O . VAL A 1 104 ? 9.18 -25.891 -5.273 1 98.88 104 VAL A O 1
ATOM 793 N N . PHE A 1 105 ? 8.125 -24.047 -4.699 1 98.94 105 PHE A N 1
ATOM 794 C CA . PHE A 1 105 ? 6.887 -24.359 -5.391 1 98.94 105 PHE A CA 1
ATOM 795 C C . PHE A 1 105 ? 6.707 -23.484 -6.621 1 98.94 105 PHE A C 1
ATOM 797 O O . PHE A 1 105 ? 6.68 -22.266 -6.516 1 98.94 105 PHE A O 1
ATOM 804 N N . LEU A 1 106 ? 6.625 -24.094 -7.766 1 98.88 106 LEU A N 1
ATOM 805 C CA . LEU A 1 106 ? 6.383 -23.375 -9.016 1 98.88 106 LEU A CA 1
ATOM 806 C C . LEU A 1 106 ? 4.91 -23.438 -9.398 1 98.88 106 LEU A C 1
ATOM 808 O O . LEU A 1 106 ? 4.379 -24.516 -9.672 1 98.88 106 LEU A O 1
ATOM 812 N N . THR A 1 107 ? 4.301 -22.266 -9.438 1 98.94 107 THR A N 1
ATOM 813 C CA . THR A 1 107 ? 2.881 -22.203 -9.773 1 98.94 107 THR A CA 1
ATOM 814 C C . THR A 1 107 ? 2.646 -22.656 -11.211 1 98.94 107 THR A C 1
ATOM 816 O O . THR A 1 107 ? 1.651 -23.328 -11.508 1 98.94 107 THR A O 1
ATOM 819 N N . HIS A 1 108 ? 3.508 -22.188 -12.078 1 98.75 108 HIS A N 1
ATOM 820 C CA . HIS A 1 108 ? 3.441 -22.578 -13.484 1 98.75 108 HIS A CA 1
ATOM 821 C C . HIS A 1 108 ? 4.738 -22.234 -14.211 1 98.75 108 HIS A C 1
ATOM 823 O O . HIS A 1 108 ? 5.676 -21.719 -13.602 1 98.75 108 HIS A O 1
ATOM 829 N N . GLY A 1 109 ? 4.777 -22.562 -15.539 1 98.38 109 GLY A N 1
ATOM 830 C CA . GLY A 1 109 ? 6.051 -22.594 -16.234 1 98.38 109 GLY A CA 1
ATOM 831 C C . GLY A 1 109 ? 6.359 -21.312 -16.984 1 98.38 109 GLY A C 1
ATOM 832 O O . GLY A 1 109 ? 7.277 -21.281 -17.812 1 98.38 109 GLY A O 1
ATOM 833 N N . HIS A 1 110 ? 5.68 -20.172 -16.703 1 98.56 110 HIS A N 1
ATOM 834 C CA . HIS A 1 110 ? 6.016 -18.922 -17.359 1 98.56 110 HIS A CA 1
ATOM 835 C C . HIS A 1 110 ? 7.395 -18.422 -16.938 1 98.56 110 HIS A C 1
ATOM 837 O O . HIS A 1 110 ? 7.805 -18.609 -15.797 1 98.56 110 HIS A O 1
ATOM 843 N N . PRO A 1 111 ? 8.07 -17.703 -17.844 1 97.62 111 PRO A N 1
ATOM 844 C CA . PRO A 1 111 ? 9.461 -17.312 -17.625 1 97.62 111 PRO A CA 1
ATOM 845 C C . PRO A 1 111 ? 9.625 -16.422 -16.391 1 97.62 111 PRO A C 1
ATOM 847 O O . PRO A 1 111 ? 10.641 -16.516 -15.688 1 97.62 111 PRO A O 1
ATOM 850 N N . ASP A 1 112 ? 8.664 -15.586 -16.078 1 98.12 112 ASP A N 1
ATOM 851 C CA . ASP A 1 112 ? 8.805 -14.664 -14.961 1 98.12 112 ASP A CA 1
ATOM 852 C C . ASP A 1 112 ? 8.539 -15.375 -13.633 1 98.12 112 ASP A C 1
ATOM 854 O O . ASP A 1 112 ? 8.672 -14.773 -12.562 1 98.12 112 ASP A O 1
ATOM 858 N N . HIS A 1 113 ? 8.219 -16.609 -13.656 1 98.69 113 HIS A N 1
ATOM 859 C CA . HIS A 1 113 ? 8.023 -17.391 -12.445 1 98.69 113 HIS A CA 1
ATOM 860 C C . HIS A 1 113 ? 9.18 -18.375 -12.234 1 98.69 113 HIS A C 1
ATOM 862 O O . HIS A 1 113 ? 9.508 -18.719 -11.102 1 98.69 113 HIS A O 1
ATOM 868 N N . ILE A 1 114 ? 9.82 -18.828 -13.344 1 98.44 114 ILE A N 1
ATOM 869 C CA . ILE A 1 114 ? 10.797 -19.906 -13.234 1 98.44 114 ILE A CA 1
ATOM 870 C C . ILE A 1 114 ? 12.188 -19.375 -13.562 1 98.44 114 ILE A C 1
ATOM 872 O O . ILE A 1 114 ? 13.18 -20.094 -13.469 1 98.44 114 ILE A O 1
ATOM 876 N N . GLY A 1 115 ? 12.258 -18.094 -13.953 1 97.69 115 GLY A N 1
ATOM 877 C CA . GLY A 1 115 ? 13.516 -17.531 -14.406 1 97.69 115 GLY A CA 1
ATOM 878 C C . GLY A 1 115 ? 14.609 -17.578 -13.352 1 97.69 115 GLY A C 1
ATOM 879 O O . GLY A 1 115 ? 15.789 -17.672 -13.68 1 97.69 115 GLY A O 1
ATOM 880 N N . GLY A 1 116 ? 14.234 -17.5 -12.094 1 98.06 116 GLY A N 1
ATOM 881 C CA . GLY A 1 116 ? 15.18 -17.438 -10.984 1 98.06 116 GLY A CA 1
ATOM 882 C C . GLY A 1 116 ? 15.648 -18.812 -10.531 1 98.06 116 GLY A C 1
ATOM 883 O O . GLY A 1 116 ? 16.422 -18.922 -9.578 1 98.06 116 GLY A O 1
ATOM 884 N N . LEU A 1 117 ? 15.227 -19.859 -11.211 1 97.81 117 LEU A N 1
ATOM 885 C CA . LEU A 1 117 ? 15.664 -21.203 -10.867 1 97.81 117 LEU A CA 1
ATOM 886 C C . LEU A 1 117 ? 17.156 -21.391 -11.133 1 97.81 117 LEU A C 1
ATOM 888 O O . LEU A 1 117 ? 17.812 -22.234 -10.516 1 97.81 117 LEU A O 1
ATOM 892 N N . VAL A 1 118 ? 17.641 -20.641 -12.102 1 95.75 118 VAL A N 1
ATOM 893 C CA . VAL A 1 118 ? 19.047 -20.75 -12.484 1 95.75 118 VAL A CA 1
ATOM 894 C C . VAL A 1 118 ? 19.688 -19.375 -12.531 1 95.75 118 VAL A C 1
ATOM 896 O O . VAL A 1 118 ? 18.984 -18.359 -12.711 1 95.75 118 VAL A O 1
ATOM 899 N N . ASP A 1 119 ? 20.984 -19.312 -12.352 1 94.31 119 ASP A N 1
ATOM 900 C CA . ASP A 1 119 ? 21.703 -18.062 -12.469 1 94.31 119 ASP A CA 1
ATOM 901 C C . ASP A 1 119 ? 22.109 -17.781 -13.914 1 94.31 119 ASP A C 1
ATOM 903 O O . ASP A 1 119 ? 21.625 -18.453 -14.836 1 94.31 119 ASP A O 1
ATOM 907 N N . GLY A 1 120 ? 22.891 -16.734 -14.133 1 90.44 120 GLY A N 1
ATOM 908 C CA . GLY A 1 120 ? 23.297 -16.312 -15.461 1 90.44 120 GLY A CA 1
ATOM 909 C C . GLY A 1 120 ? 24.047 -17.375 -16.219 1 90.44 120 GLY A C 1
ATOM 910 O O . GLY A 1 120 ? 24.078 -17.375 -17.453 1 90.44 120 GLY A O 1
ATOM 911 N N . GLU A 1 121 ? 24.625 -18.297 -15.469 1 91.25 121 GLU A N 1
ATOM 912 C CA . GLU A 1 121 ? 25.422 -19.344 -16.078 1 91.25 121 GLU A CA 1
ATOM 913 C C . GLU A 1 121 ? 24.625 -20.641 -16.203 1 91.25 121 GLU A C 1
ATOM 915 O O . GLU A 1 121 ? 25.172 -21.672 -16.641 1 91.25 121 GLU A O 1
ATOM 920 N N . GLY A 1 122 ? 23.422 -20.609 -15.797 1 90.56 122 GLY A N 1
ATOM 921 C CA . GLY A 1 122 ? 22.562 -21.781 -15.891 1 90.56 122 GLY A CA 1
ATOM 922 C C . GLY A 1 122 ? 22.688 -22.703 -14.695 1 90.56 122 GLY A C 1
ATOM 923 O O . GLY A 1 122 ? 22.156 -23.828 -14.711 1 90.56 122 GLY A O 1
ATOM 924 N N . ARG A 1 123 ? 23.438 -22.281 -13.68 1 94.5 123 ARG A N 1
ATOM 925 C CA . ARG A 1 123 ? 23.578 -23.094 -12.477 1 94.5 123 ARG A CA 1
ATOM 926 C C . ARG A 1 123 ? 22.375 -22.938 -11.562 1 94.5 123 ARG A C 1
ATOM 928 O O . ARG A 1 123 ? 21.844 -21.828 -11.422 1 94.5 123 ARG A O 1
ATOM 935 N N . PRO A 1 124 ? 21.891 -24.016 -10.922 1 95.69 124 PRO A N 1
ATOM 936 C CA . PRO A 1 124 ? 20.75 -23.922 -10.023 1 95.69 124 PRO A CA 1
ATOM 937 C C . PRO A 1 124 ? 20.969 -22.922 -8.875 1 95.69 124 PRO A C 1
ATOM 939 O O . PRO A 1 124 ? 22.031 -22.953 -8.234 1 95.69 124 PRO A O 1
ATOM 942 N N . VAL A 1 125 ? 19.984 -22.125 -8.578 1 97.31 125 VAL A N 1
ATOM 943 C CA . VAL A 1 125 ? 20.078 -21.109 -7.531 1 97.31 125 VAL A CA 1
ATOM 944 C C . VAL A 1 125 ? 19.688 -21.719 -6.188 1 97.31 125 VAL A C 1
ATOM 946 O O . VAL A 1 125 ? 20.328 -21.469 -5.168 1 97.31 125 VAL A O 1
ATOM 949 N N . PHE A 1 126 ? 18.625 -22.484 -6.207 1 97.69 126 PHE A N 1
ATOM 950 C CA . PHE A 1 126 ? 18.109 -23.141 -5.004 1 97.69 126 PHE A CA 1
ATOM 951 C C . PHE A 1 126 ? 18.438 -24.625 -5.023 1 97.69 126 PHE A C 1
ATOM 953 O O . PHE A 1 126 ? 17.531 -25.453 -4.938 1 97.69 126 PHE A O 1
ATOM 960 N N . ALA A 1 127 ? 19.656 -24.953 -4.953 1 93.88 127 ALA A N 1
ATOM 961 C CA . ALA A 1 127 ? 20.188 -26.281 -5.242 1 93.88 127 ALA A CA 1
ATOM 962 C C . ALA A 1 127 ? 19.797 -27.266 -4.141 1 93.88 127 ALA A C 1
ATOM 964 O O . ALA A 1 127 ? 19.656 -28.469 -4.398 1 93.88 127 ALA A O 1
ATOM 965 N N . LYS A 1 128 ? 19.578 -26.828 -3.01 1 95.06 128 LYS A N 1
ATOM 966 C CA . LYS A 1 128 ? 19.297 -27.719 -1.886 1 95.06 128 LYS A CA 1
ATOM 967 C C . LYS A 1 128 ? 17.797 -27.953 -1.717 1 95.06 128 LYS A C 1
ATOM 969 O O . LYS A 1 128 ? 17.375 -28.828 -0.969 1 95.06 128 LYS A O 1
ATOM 974 N N . ALA A 1 129 ? 17.016 -27.203 -2.408 1 97.94 129 ALA A N 1
ATOM 975 C CA . ALA A 1 129 ? 15.57 -27.219 -2.195 1 97.94 129 ALA A CA 1
ATOM 976 C C . ALA A 1 129 ? 14.922 -28.375 -2.957 1 97.94 129 ALA A C 1
ATOM 978 O O . ALA A 1 129 ? 15.375 -28.734 -4.043 1 97.94 129 ALA A O 1
ATOM 979 N N . GLU A 1 130 ? 13.914 -28.938 -2.363 1 97.62 130 GLU A N 1
ATOM 980 C CA . GLU A 1 130 ? 12.977 -29.75 -3.135 1 97.62 130 GLU A CA 1
ATOM 981 C C . GLU A 1 130 ? 12.078 -28.875 -4.004 1 97.62 130 GLU A C 1
ATOM 983 O O . GLU A 1 130 ? 11.484 -27.906 -3.514 1 97.62 130 GLU A O 1
ATOM 988 N N . HIS A 1 131 ? 12.039 -29.188 -5.23 1 98.5 131 HIS A N 1
ATOM 989 C CA . HIS A 1 131 ? 11.203 -28.422 -6.148 1 98.5 131 HIS A CA 1
ATOM 990 C C . HIS A 1 131 ? 9.867 -29.125 -6.395 1 98.5 131 HIS A C 1
ATOM 992 O O . HIS A 1 131 ? 9.82 -30.344 -6.523 1 98.5 131 HIS A O 1
ATOM 998 N N . LEU A 1 132 ? 8.781 -28.359 -6.328 1 98.88 132 LEU A N 1
ATOM 999 C CA . LEU A 1 132 ? 7.422 -28.859 -6.512 1 98.88 132 LEU A CA 1
ATOM 1000 C C . LEU A 1 132 ? 6.711 -28.094 -7.629 1 98.88 132 LEU A C 1
ATOM 1002 O O . LEU A 1 132 ? 6.883 -26.875 -7.766 1 98.88 132 LEU A O 1
ATOM 1006 N N . MET A 1 133 ? 5.895 -28.781 -8.414 1 98.81 133 MET A N 1
ATOM 1007 C CA . MET A 1 133 ? 5.078 -28.188 -9.469 1 98.81 133 MET A CA 1
ATOM 1008 C C . MET A 1 133 ? 3.863 -29.047 -9.773 1 98.81 133 MET A C 1
ATOM 1010 O O . MET A 1 133 ? 3.92 -30.281 -9.633 1 98.81 133 MET A O 1
ATOM 1014 N N . GLY A 1 134 ? 2.74 -28.406 -10.094 1 98.81 134 GLY A N 1
ATOM 1015 C CA . GLY A 1 134 ? 1.583 -29.188 -10.477 1 98.81 134 GLY A CA 1
ATOM 1016 C C . GLY A 1 134 ? 1.878 -30.172 -11.594 1 98.81 134 GLY A C 1
ATOM 1017 O O . GLY A 1 134 ? 2.537 -29.828 -12.578 1 98.81 134 GLY A O 1
ATOM 1018 N N . ARG A 1 135 ? 1.366 -31.344 -11.477 1 98.62 135 ARG A N 1
ATOM 1019 C CA . ARG A 1 135 ? 1.659 -32.406 -12.422 1 98.62 135 ARG A CA 1
ATOM 1020 C C . ARG A 1 135 ? 1.272 -32.031 -13.844 1 98.62 135 ARG A C 1
ATOM 1022 O O . ARG A 1 135 ? 2.068 -32.156 -14.773 1 98.62 135 ARG A O 1
ATOM 1029 N N . VAL A 1 136 ? 0.081 -31.531 -13.984 1 98.62 136 VAL A N 1
ATOM 1030 C CA . VAL A 1 136 ? -0.467 -31.203 -15.297 1 98.62 136 VAL A CA 1
ATOM 1031 C C . VAL A 1 136 ? 0.413 -30.172 -15.984 1 98.62 136 VAL A C 1
ATOM 1033 O O . VAL A 1 136 ? 0.74 -30.297 -17.172 1 98.62 136 VAL A O 1
ATOM 1036 N N . ASP A 1 137 ? 0.811 -29.141 -15.273 1 98.5 137 ASP A N 1
ATOM 1037 C CA . ASP A 1 137 ? 1.614 -28.078 -15.859 1 98.5 137 ASP A CA 1
ATOM 1038 C C . ASP A 1 137 ? 3.033 -28.547 -16.156 1 98.5 137 ASP A C 1
ATOM 1040 O O . ASP A 1 137 ? 3.605 -28.203 -17.188 1 98.5 137 ASP A O 1
ATOM 1044 N N . LEU A 1 138 ? 3.578 -29.297 -15.18 1 98.38 138 LEU A N 1
ATOM 1045 C CA . LEU A 1 138 ? 4.906 -29.875 -15.383 1 98.38 138 LEU A CA 1
ATOM 1046 C C . LEU A 1 138 ? 4.961 -30.672 -16.672 1 98.38 138 LEU A C 1
ATOM 1048 O O . LEU A 1 138 ? 5.836 -30.453 -17.516 1 98.38 138 LEU A O 1
ATOM 1052 N N . GLU A 1 139 ? 4.035 -31.562 -16.859 1 98.12 139 GLU A N 1
ATOM 1053 C CA . GLU A 1 139 ? 3.98 -32.406 -18.062 1 98.12 139 GLU A CA 1
ATOM 1054 C C . GLU A 1 139 ? 3.805 -31.562 -19.312 1 98.12 139 GLU A C 1
ATOM 1056 O O . GLU A 1 139 ? 4.469 -31.797 -20.328 1 98.12 139 GLU A O 1
ATOM 1061 N N . PHE A 1 140 ? 2.938 -30.609 -19.281 1 98.44 140 PHE A N 1
ATOM 1062 C CA . PHE A 1 140 ? 2.678 -29.75 -20.422 1 98.44 140 PHE A CA 1
ATOM 1063 C C . PHE A 1 140 ? 3.955 -29.062 -20.875 1 98.44 140 PHE A C 1
ATOM 1065 O O . PHE A 1 140 ? 4.301 -29.094 -22.062 1 98.44 140 PHE A O 1
ATOM 1072 N N . TRP A 1 141 ? 4.672 -28.406 -19.922 1 98.25 141 TRP A N 1
ATOM 1073 C CA . TRP A 1 141 ? 5.816 -27.578 -20.297 1 98.25 141 TRP A CA 1
ATOM 1074 C C . TRP A 1 141 ? 7.004 -28.453 -20.688 1 98.25 141 TRP A C 1
ATOM 1076 O O . TRP A 1 141 ? 7.812 -28.062 -21.547 1 98.25 141 TRP A O 1
ATOM 1086 N N . LEU A 1 142 ? 7.141 -29.641 -20.094 1 97.38 142 LEU A N 1
ATOM 1087 C CA . LEU A 1 142 ? 8.219 -30.547 -20.5 1 97.38 142 LEU A CA 1
ATOM 1088 C C . LEU A 1 142 ? 7.984 -31.078 -21.906 1 97.38 142 LEU A C 1
ATOM 1090 O O . LEU A 1 142 ? 8.945 -31.344 -22.641 1 97.38 142 LEU A O 1
ATOM 1094 N N . GLN A 1 143 ? 6.719 -31.156 -22.297 1 97.5 143 GLN A N 1
ATOM 1095 C CA . GLN A 1 143 ? 6.375 -31.625 -23.641 1 97.5 143 GLN A CA 1
ATOM 1096 C C . GLN A 1 143 ? 6.438 -30.484 -24.656 1 97.5 143 GLN A C 1
ATOM 1098 O O . GLN A 1 143 ? 6.629 -30.719 -25.844 1 97.5 143 GLN A O 1
ATOM 1103 N N . ASN A 1 144 ? 6.242 -29.281 -24.25 1 96.12 144 ASN A N 1
ATOM 1104 C CA . ASN A 1 144 ? 6.23 -28.078 -25.062 1 96.12 144 ASN A CA 1
ATOM 1105 C C . ASN A 1 144 ? 7.156 -27 -24.5 1 96.12 144 ASN A C 1
ATOM 1107 O O . ASN A 1 144 ? 6.715 -25.891 -24.188 1 96.12 144 ASN A O 1
ATOM 1111 N N . PRO A 1 145 ? 8.438 -27.266 -24.516 1 96.06 145 PRO A N 1
ATOM 1112 C CA . PRO A 1 145 ? 9.328 -26.359 -23.781 1 96.06 145 PRO A CA 1
ATOM 1113 C C . PRO A 1 145 ? 9.562 -25.031 -24.531 1 96.06 145 PRO A C 1
ATOM 1115 O O . PRO A 1 145 ? 9.945 -25.047 -25.703 1 96.06 145 PRO A O 1
ATOM 1118 N N . SER A 1 146 ? 9.234 -23.969 -23.875 1 95.44 146 SER A N 1
ATOM 1119 C CA . SER A 1 146 ? 9.727 -22.672 -24.312 1 95.44 146 SER A CA 1
ATOM 1120 C C . SER A 1 146 ? 11.227 -22.531 -24.062 1 95.44 146 SER A C 1
ATOM 1122 O O . SER A 1 146 ? 11.836 -23.391 -23.422 1 95.44 146 SER A O 1
ATOM 1124 N N . PRO A 1 147 ? 11.859 -21.484 -24.578 1 95.44 147 PRO A N 1
ATOM 1125 C CA . PRO A 1 147 ? 13.281 -21.281 -24.281 1 95.44 147 PRO A CA 1
ATOM 1126 C C . PRO A 1 147 ? 13.562 -21.172 -22.797 1 95.44 147 PRO A C 1
ATOM 1128 O O . PRO A 1 147 ? 14.547 -21.734 -22.297 1 95.44 147 PRO A O 1
ATOM 1131 N N . ALA A 1 148 ? 12.695 -20.531 -22.078 1 95.25 148 ALA A N 1
ATOM 1132 C CA . ALA A 1 148 ? 12.867 -20.406 -20.625 1 95.25 148 ALA A CA 1
ATOM 1133 C C . ALA A 1 148 ? 12.742 -21.75 -19.938 1 95.25 148 ALA A C 1
ATOM 1135 O O . ALA A 1 148 ? 13.5 -22.062 -19.016 1 95.25 148 ALA A O 1
ATOM 1136 N N . VAL A 1 149 ? 11.82 -22.5 -20.375 1 97.44 149 VAL A N 1
ATOM 1137 C CA . VAL A 1 149 ? 11.594 -23.828 -19.797 1 97.44 149 VAL A CA 1
ATOM 1138 C C . VAL A 1 149 ? 12.789 -24.734 -20.094 1 97.44 149 VAL A C 1
ATOM 1140 O O . VAL A 1 149 ? 13.266 -25.453 -19.219 1 97.44 149 VAL A O 1
ATOM 1143 N N . GLN A 1 150 ? 13.312 -24.688 -21.281 1 97.06 150 GLN A N 1
ATOM 1144 C CA . GLN A 1 150 ? 14.5 -25.453 -21.656 1 97.06 150 GLN A CA 1
ATOM 1145 C C . GLN A 1 150 ? 15.68 -25.094 -20.75 1 97.06 150 GLN A C 1
ATOM 1147 O O . GLN A 1 150 ? 16.438 -25.969 -20.328 1 97.06 150 GLN A O 1
ATOM 1152 N N . ARG A 1 151 ? 15.75 -23.922 -20.453 1 95.19 151 ARG A N 1
ATOM 1153 C CA . ARG A 1 151 ? 16.906 -23.422 -19.703 1 95.19 151 ARG A CA 1
ATOM 1154 C C . ARG A 1 151 ? 16.75 -23.719 -18.219 1 95.19 151 ARG A C 1
ATOM 1156 O O . ARG A 1 151 ? 17.703 -24.188 -17.578 1 95.19 151 ARG A O 1
ATOM 1163 N N . ALA A 1 152 ? 15.594 -23.469 -17.688 1 95.38 152 ALA A N 1
ATOM 1164 C CA . ALA A 1 152 ? 15.469 -23.375 -16.234 1 95.38 152 ALA A CA 1
ATOM 1165 C C . ALA A 1 152 ? 14.781 -24.609 -15.656 1 95.38 152 ALA A C 1
ATOM 1167 O O . ALA A 1 152 ? 15.109 -25.047 -14.547 1 95.38 152 ALA A O 1
ATOM 1168 N N . LEU A 1 153 ? 13.859 -25.172 -16.359 1 96.5 153 LEU A N 1
ATOM 1169 C CA . LEU A 1 153 ? 13 -26.203 -15.797 1 96.5 153 LEU A CA 1
ATOM 1170 C C . LEU A 1 153 ? 13.477 -27.594 -16.219 1 96.5 153 LEU A C 1
ATOM 1172 O O . LEU A 1 153 ? 13.57 -28.5 -15.391 1 96.5 153 LEU A O 1
ATOM 1176 N N . VAL A 1 154 ? 13.852 -27.781 -17.453 1 96.25 154 VAL A N 1
ATOM 1177 C CA . VAL A 1 154 ? 14.18 -29.094 -18.016 1 96.25 154 VAL A CA 1
ATOM 1178 C C . VAL A 1 154 ? 15.359 -29.703 -17.266 1 96.25 154 VAL A C 1
ATOM 1180 O O . VAL A 1 154 ? 15.344 -30.875 -16.922 1 96.25 154 VAL A O 1
ATOM 1183 N N . PRO A 1 155 ? 16.375 -28.875 -16.969 1 94.19 155 PRO A N 1
ATOM 1184 C CA . PRO A 1 155 ? 17.516 -29.453 -16.25 1 94.19 155 PRO A CA 1
ATOM 1185 C C . PRO A 1 155 ? 17.125 -29.984 -14.875 1 94.19 155 PRO A C 1
ATOM 1187 O O . PRO A 1 155 ? 17.859 -30.797 -14.289 1 94.19 155 PRO A O 1
ATOM 1190 N N . LEU A 1 156 ? 16.047 -29.562 -14.344 1 93.75 156 LEU A N 1
ATOM 1191 C CA . LEU A 1 156 ? 15.602 -29.938 -13.008 1 93.75 156 LEU A CA 1
ATOM 1192 C C . LEU A 1 156 ? 14.492 -30.984 -13.07 1 93.75 156 LEU A C 1
ATOM 1194 O O . LEU A 1 156 ? 13.938 -31.359 -12.039 1 93.75 156 LEU A O 1
ATOM 1198 N N . LYS A 1 157 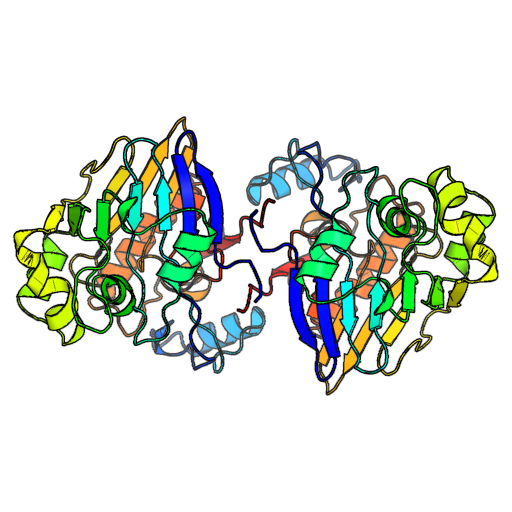? 14.156 -31.438 -14.195 1 93.44 157 LYS A N 1
ATOM 1199 C CA . LYS A 1 157 ? 12.961 -32.25 -14.43 1 93.44 157 LYS A CA 1
ATOM 1200 C C . LYS A 1 157 ? 12.93 -33.469 -13.516 1 93.44 157 LYS A C 1
ATOM 1202 O O . LYS A 1 157 ? 11.867 -33.875 -13.039 1 93.44 157 LYS A O 1
ATOM 1207 N N . GLU A 1 158 ? 14.047 -34.062 -13.234 1 92.12 158 GLU A N 1
ATOM 1208 C CA . GLU A 1 158 ? 14.094 -35.25 -12.43 1 92.12 158 GLU A CA 1
ATOM 1209 C C . GLU A 1 158 ? 14.023 -34.938 -10.938 1 92.12 158 GLU A C 1
ATOM 1211 O O . GLU A 1 158 ? 13.82 -35.812 -10.109 1 92.12 158 GLU A O 1
ATOM 1216 N N . ARG A 1 159 ? 14.133 -33.656 -10.625 1 92.5 159 ARG A N 1
ATOM 1217 C CA . ARG A 1 159 ? 14.172 -33.25 -9.234 1 92.5 159 ARG A CA 1
ATOM 1218 C C . ARG A 1 159 ? 12.891 -32.5 -8.852 1 92.5 159 ARG A C 1
ATOM 1220 O O . ARG A 1 159 ? 12.758 -32.031 -7.719 1 92.5 159 ARG A O 1
ATOM 1227 N N . ILE A 1 160 ? 11.992 -32.406 -9.742 1 97.44 160 ILE A N 1
ATOM 1228 C CA . ILE A 1 160 ? 10.727 -31.719 -9.461 1 97.44 160 ILE A CA 1
ATOM 1229 C C . ILE A 1 160 ? 9.672 -32.75 -9.086 1 97.44 160 ILE A C 1
ATOM 1231 O O . ILE A 1 160 ? 9.391 -33.688 -9.852 1 97.44 160 ILE A O 1
ATOM 1235 N N . ARG A 1 161 ? 9.18 -32.594 -7.949 1 98.25 161 ARG A N 1
ATOM 1236 C CA . ARG A 1 161 ? 8.102 -33.469 -7.484 1 98.25 161 ARG A CA 1
ATOM 1237 C C . ARG A 1 161 ? 6.746 -32.969 -7.98 1 98.25 161 ARG A C 1
ATOM 1239 O O . ARG A 1 161 ? 6.344 -31.844 -7.676 1 98.25 161 ARG A O 1
ATOM 1246 N N . PRO A 1 162 ? 6.023 -33.781 -8.766 1 98.5 162 PRO A N 1
ATOM 1247 C CA . PRO A 1 162 ? 4.68 -33.375 -9.172 1 98.5 162 PRO A CA 1
ATOM 1248 C C . PRO A 1 162 ? 3.695 -33.312 -8.008 1 98.5 162 PRO A C 1
ATOM 1250 O O . PRO A 1 162 ? 3.762 -34.156 -7.105 1 98.5 162 PRO A O 1
ATOM 1253 N N . VAL A 1 163 ? 2.863 -32.375 -8.031 1 98.5 163 VAL A N 1
ATOM 1254 C CA . VAL A 1 163 ? 1.886 -32.156 -6.977 1 98.5 163 VAL A CA 1
ATOM 1255 C C . VAL A 1 163 ? 0.474 -32.219 -7.555 1 98.5 163 VAL A C 1
ATOM 1257 O O . VAL A 1 163 ? 0.243 -31.828 -8.703 1 98.5 163 VAL A O 1
ATOM 1260 N N . GLU A 1 164 ? -0.497 -32.719 -6.754 1 98.69 164 GLU A N 1
ATOM 1261 C CA . GLU A 1 164 ? -1.89 -32.844 -7.172 1 98.69 164 GLU A CA 1
ATOM 1262 C C . GLU A 1 164 ? -2.771 -31.812 -6.48 1 98.69 164 GLU A C 1
ATOM 1264 O O . GLU A 1 164 ? -2.385 -31.25 -5.457 1 98.69 164 GLU A O 1
ATOM 1269 N N . ASP A 1 165 ? -3.912 -31.578 -7.078 1 98.69 165 ASP A N 1
ATOM 1270 C CA . ASP A 1 165 ? -4.902 -30.703 -6.461 1 98.69 165 ASP A CA 1
ATOM 1271 C C . ASP A 1 165 ? -5.277 -31.203 -5.066 1 98.69 165 ASP A C 1
ATOM 1273 O O . ASP A 1 165 ? -5.551 -32.375 -4.875 1 98.69 165 ASP A O 1
ATOM 1277 N N . GLY A 1 166 ? -5.266 -30.281 -4.129 1 98.56 166 GLY A N 1
ATOM 1278 C CA . GLY A 1 166 ? -5.684 -30.609 -2.775 1 98.56 166 GLY A CA 1
ATOM 1279 C C . GLY A 1 166 ? -4.574 -31.203 -1.933 1 98.56 166 GLY A C 1
ATOM 1280 O O . GLY A 1 166 ? -4.73 -31.375 -0.722 1 98.56 166 GLY A O 1
ATOM 1281 N N . GLU A 1 167 ? -3.447 -31.516 -2.508 1 98.75 167 GLU A N 1
ATOM 1282 C CA . GLU A 1 167 ? -2.34 -32.125 -1.784 1 98.75 167 GLU A CA 1
ATOM 1283 C C . GLU A 1 167 ? -1.759 -31.188 -0.743 1 98.75 167 GLU A C 1
ATOM 1285 O O . GLU A 1 167 ? -1.487 -30.016 -1.042 1 98.75 167 GLU A O 1
ATOM 1290 N N . GLU A 1 168 ? -1.69 -31.625 0.455 1 98.75 168 GLU A N 1
ATOM 1291 C CA . GLU A 1 168 ? -0.946 -30.891 1.473 1 98.75 168 GLU A CA 1
ATOM 1292 C C . GLU A 1 168 ? 0.557 -31.109 1.316 1 98.75 168 GLU A C 1
ATOM 1294 O O . GLU A 1 168 ? 1.084 -32.156 1.688 1 98.75 168 GLU A O 1
ATOM 1299 N N . ILE A 1 169 ? 1.289 -30.125 0.869 1 98.5 169 ILE A N 1
ATOM 1300 C CA . ILE A 1 169 ? 2.686 -30.312 0.488 1 98.5 169 ILE A CA 1
ATOM 1301 C C . ILE A 1 169 ? 3.588 -30.031 1.687 1 98.5 169 ILE A C 1
ATOM 1303 O O . ILE A 1 169 ? 4.734 -30.484 1.729 1 98.5 169 ILE A O 1
ATOM 1307 N N . LEU A 1 170 ? 3.219 -29.219 2.615 1 98.62 170 LEU A N 1
ATOM 1308 C CA . LEU A 1 170 ? 3.777 -28.953 3.938 1 98.62 170 LEU A CA 1
ATOM 1309 C C . LEU A 1 170 ? 2.672 -28.797 4.973 1 98.62 170 LEU A C 1
ATOM 1311 O O . LEU A 1 170 ? 1.52 -28.531 4.621 1 98.62 170 LEU A O 1
ATOM 1315 N N . PRO A 1 171 ? 3 -28.984 6.234 1 97.62 171 PRO A N 1
ATOM 1316 C CA . PRO A 1 171 ? 1.949 -28.812 7.242 1 97.62 171 PRO A CA 1
ATOM 1317 C C . PRO A 1 171 ? 1.207 -27.484 7.109 1 97.62 171 PRO A C 1
ATOM 1319 O O . PRO A 1 171 ? 1.812 -26.422 7.246 1 97.62 171 PRO A O 1
ATOM 1322 N N . GLY A 1 172 ? -0.073 -27.578 6.77 1 98.19 172 GLY A N 1
ATOM 1323 C CA . GLY A 1 172 ? -0.92 -26.406 6.691 1 98.19 172 GLY A CA 1
ATOM 1324 C C . GLY A 1 172 ? -0.874 -25.719 5.336 1 98.19 172 GLY A C 1
ATOM 1325 O O . GLY A 1 172 ? -1.53 -24.703 5.129 1 98.19 172 GLY A O 1
ATOM 1326 N N . VAL A 1 173 ? -0.075 -26.25 4.402 1 98.88 173 VAL A N 1
ATOM 1327 C CA . VAL A 1 173 ? 0.045 -25.656 3.076 1 98.88 173 VAL A CA 1
ATOM 1328 C C . VAL A 1 173 ? -0.45 -26.641 2.02 1 98.88 173 VAL A C 1
ATOM 1330 O O . VAL A 1 173 ? 0.123 -27.719 1.853 1 98.88 173 VAL A O 1
ATOM 1333 N N . ARG A 1 174 ? -1.479 -26.219 1.336 1 98.81 174 ARG A N 1
ATOM 1334 C CA . ARG A 1 174 ? -2.131 -27.094 0.374 1 98.81 174 ARG A CA 1
ATOM 1335 C C . ARG A 1 174 ? -2.076 -26.516 -1.032 1 98.81 174 ARG A C 1
ATOM 1337 O O . ARG A 1 174 ? -2.266 -25.312 -1.217 1 98.81 174 ARG A O 1
ATOM 1344 N N . ALA A 1 175 ? -1.814 -27.422 -1.97 1 98.88 175 ALA A N 1
ATOM 1345 C CA . ALA A 1 175 ? -1.886 -27.031 -3.375 1 98.88 175 ALA A CA 1
ATOM 1346 C C . ALA A 1 175 ? -3.332 -27 -3.863 1 98.88 175 ALA A C 1
ATOM 1348 O O . ALA A 1 175 ? -4.137 -27.859 -3.496 1 98.88 175 ALA A O 1
ATOM 1349 N N . VAL A 1 176 ? -3.648 -25.984 -4.598 1 98.94 176 VAL A N 1
ATOM 1350 C CA . VAL A 1 176 ? -5.004 -25.797 -5.105 1 98.94 176 VAL A CA 1
ATOM 1351 C C . VAL A 1 176 ? -4.973 -25.625 -6.621 1 98.94 176 VAL A C 1
ATOM 1353 O O . VAL A 1 176 ? -4.301 -24.734 -7.141 1 98.94 176 VAL A O 1
ATOM 1356 N N . ALA A 1 177 ? -5.703 -26.484 -7.328 1 98.88 177 ALA A N 1
ATOM 1357 C CA . ALA A 1 177 ? -5.793 -26.344 -8.781 1 98.88 177 ALA A CA 1
ATOM 1358 C C . ALA A 1 177 ? -6.422 -25 -9.156 1 98.88 177 ALA A C 1
ATOM 1360 O O . ALA A 1 177 ? -7.492 -24.641 -8.656 1 98.88 177 ALA A O 1
ATOM 1361 N N . SER A 1 178 ? -5.773 -24.281 -9.984 1 98.88 178 SER A N 1
ATOM 1362 C CA . SER A 1 178 ? -6.25 -23.016 -10.539 1 98.88 178 SER A CA 1
ATOM 1363 C C . SER A 1 178 ? -5.988 -22.938 -12.039 1 98.88 178 SER A C 1
ATOM 1365 O O . SER A 1 178 ? -5.367 -21.984 -12.516 1 98.88 178 SER A O 1
ATOM 1367 N N . PHE A 1 179 ? -6.586 -23.797 -12.734 1 98.81 179 PHE A N 1
ATOM 1368 C CA . PHE A 1 179 ? -6.301 -24.047 -14.141 1 98.81 179 PHE A CA 1
ATOM 1369 C C . PHE A 1 179 ? -6.824 -22.906 -15.016 1 98.81 179 PHE A C 1
ATOM 1371 O O . PHE A 1 179 ? -7.637 -22.094 -14.562 1 98.81 179 PHE A O 1
ATOM 1378 N N . GLY A 1 180 ? -6.32 -22.844 -16.266 1 98.69 180 GLY A N 1
ATOM 1379 C CA . GLY A 1 180 ? -6.809 -21.906 -17.266 1 98.69 180 GLY A CA 1
ATOM 1380 C C . GLY A 1 180 ? -5.738 -20.953 -17.766 1 98.69 180 GLY A C 1
ATOM 1381 O O . GLY A 1 180 ? -5.59 -20.75 -18.969 1 98.69 180 GLY A O 1
ATOM 1382 N N . HIS A 1 181 ? -5.02 -20.234 -16.828 1 98.81 181 HIS A N 1
ATOM 1383 C CA . HIS A 1 181 ? -3.889 -19.391 -17.219 1 98.81 181 HIS A CA 1
ATOM 1384 C C . HIS A 1 181 ? -2.838 -20.203 -17.984 1 98.81 181 HIS A C 1
ATOM 1386 O O . HIS A 1 181 ? -2.35 -19.766 -19.016 1 98.81 181 HIS A O 1
ATOM 1392 N N . THR A 1 182 ? -2.482 -21.25 -17.469 1 98.69 182 THR A N 1
ATOM 1393 C CA . THR A 1 182 ? -1.836 -22.391 -18.109 1 98.69 182 THR A CA 1
ATOM 1394 C C . THR A 1 182 ? -2.605 -23.688 -17.828 1 98.69 182 THR A C 1
ATOM 1396 O O . THR A 1 182 ? -3.518 -23.703 -17 1 98.69 182 THR A O 1
ATOM 1399 N N . PRO A 1 183 ? -2.318 -24.75 -18.5 1 98.31 183 PRO A N 1
ATOM 1400 C CA . PRO A 1 183 ? -3.135 -25.953 -18.344 1 98.31 183 PRO A CA 1
ATOM 1401 C C . PRO A 1 183 ? -3.164 -26.469 -16.906 1 98.31 183 PRO A C 1
ATOM 1403 O O . PRO A 1 183 ? -4.184 -27 -16.453 1 98.31 183 PRO A O 1
ATOM 1406 N N . GLY A 1 184 ? -2.105 -26.328 -16.219 1 98.69 184 GLY A N 1
ATOM 1407 C CA . GLY A 1 184 ? -2.01 -26.891 -14.883 1 98.69 184 GLY A CA 1
ATOM 1408 C C . GLY A 1 184 ? -1.552 -25.875 -13.844 1 98.69 184 GLY A C 1
ATOM 1409 O O . GLY A 1 184 ? -0.842 -26.234 -12.898 1 98.69 184 GLY A O 1
ATOM 1410 N N . HIS A 1 185 ? -1.851 -24.594 -14.039 1 98.88 185 HIS A N 1
ATOM 1411 C CA . HIS A 1 185 ? -1.523 -23.578 -13.039 1 98.88 185 HIS A CA 1
ATOM 1412 C C . HIS A 1 185 ? -2.043 -23.984 -11.664 1 98.88 185 HIS A C 1
ATOM 1414 O O . HIS A 1 185 ? -3.166 -24.484 -11.539 1 98.88 185 HIS A O 1
ATOM 1420 N N . MET A 1 186 ? -1.249 -23.797 -10.617 1 98.88 186 MET A N 1
ATOM 1421 C CA . MET A 1 186 ? -1.664 -24.094 -9.25 1 98.88 186 MET A CA 1
ATOM 1422 C C . MET A 1 186 ? -1.458 -22.891 -8.336 1 98.88 186 MET A C 1
ATOM 1424 O O . MET A 1 186 ? -0.497 -22.141 -8.5 1 98.88 186 MET A O 1
ATOM 1428 N N . SER A 1 187 ? -2.336 -22.734 -7.352 1 98.94 187 SER A N 1
ATOM 1429 C CA . SER A 1 187 ? -2.246 -21.812 -6.227 1 98.94 187 SER A CA 1
ATOM 1430 C C . SER A 1 187 ? -1.931 -22.547 -4.93 1 98.94 187 SER A C 1
ATOM 1432 O O . SER A 1 187 ? -1.779 -23.766 -4.926 1 98.94 187 SER A O 1
ATOM 1434 N N . LEU A 1 188 ? -1.762 -21.781 -3.854 1 98.94 188 LEU A N 1
ATOM 1435 C CA . LEU A 1 188 ? -1.554 -22.375 -2.535 1 98.94 188 LEU A CA 1
ATOM 1436 C C . LEU A 1 188 ? -2.498 -21.766 -1.509 1 98.94 188 LEU A C 1
ATOM 1438 O O . LEU A 1 188 ? -2.84 -20.578 -1.605 1 98.94 188 LEU A O 1
ATOM 1442 N N . GLU A 1 189 ? -2.895 -22.578 -0.613 1 98.88 189 GLU A N 1
ATOM 1443 C CA . GLU A 1 189 ? -3.605 -22.141 0.584 1 98.88 189 GLU A CA 1
ATOM 1444 C C . GLU A 1 189 ? -2.838 -22.516 1.85 1 98.88 189 GLU A C 1
ATOM 1446 O O . GLU A 1 189 ? -2.484 -23.672 2.045 1 98.88 189 GLU A O 1
ATOM 1451 N N . ALA A 1 190 ? -2.482 -21.562 2.623 1 98.88 190 ALA A N 1
ATOM 1452 C CA . ALA A 1 190 ? -1.832 -21.781 3.912 1 98.88 190 ALA A CA 1
ATOM 1453 C C . ALA A 1 190 ? -2.793 -21.516 5.066 1 98.88 190 ALA A C 1
ATOM 1455 O O . ALA A 1 190 ? -3.463 -20.469 5.09 1 98.88 190 ALA A O 1
ATOM 1456 N N . ILE A 1 191 ? -2.934 -22.438 5.941 1 98.56 191 ILE A N 1
ATOM 1457 C CA . ILE A 1 191 ? -3.77 -22.297 7.125 1 98.56 191 ILE A CA 1
ATOM 1458 C C . ILE A 1 191 ? -2.947 -22.594 8.375 1 98.56 191 ILE A C 1
ATOM 1460 O O . ILE A 1 191 ? -2.277 -23.625 8.453 1 98.56 191 ILE A O 1
ATOM 1464 N N . SER A 1 192 ? -2.924 -21.734 9.273 1 98.44 192 SER A N 1
ATOM 1465 C CA . SER A 1 192 ? -2.248 -21.906 10.555 1 98.44 192 SER A CA 1
ATOM 1466 C C . SER A 1 192 ? -2.967 -21.156 11.672 1 98.44 192 SER A C 1
ATOM 1468 O O . SER A 1 192 ? -3.25 -19.953 11.531 1 98.44 192 SER A O 1
ATOM 1470 N N . GLU A 1 193 ? -3.324 -21.828 12.773 1 98 193 GLU A N 1
ATOM 1471 C CA . GLU A 1 193 ? -3.953 -21.25 13.953 1 98 193 GLU A CA 1
ATOM 1472 C C . GLU A 1 193 ? -5.195 -20.453 13.578 1 98 193 GLU A C 1
ATOM 1474 O O . GLU A 1 193 ? -5.383 -19.328 14.055 1 98 193 GLU A O 1
ATOM 1479 N N . GLY A 1 194 ? -5.93 -20.938 12.672 1 97.06 194 GLY A N 1
ATOM 1480 C CA . GLY A 1 194 ? -7.207 -20.359 12.297 1 97.06 194 GLY A CA 1
ATOM 1481 C C . GLY A 1 194 ? -7.078 -19.219 11.297 1 97.06 194 GLY A C 1
ATOM 1482 O O . GLY A 1 194 ? -8.078 -18.688 10.82 1 97.06 194 GLY A O 1
ATOM 1483 N N . LYS A 1 195 ? -5.879 -18.875 10.914 1 97.94 195 LYS A N 1
ATOM 1484 C CA . LYS A 1 195 ? -5.645 -17.828 9.922 1 97.94 195 LYS A CA 1
ATOM 1485 C C . LYS A 1 195 ? -5.348 -18.422 8.547 1 97.94 195 LYS A C 1
ATOM 1487 O O . LYS A 1 195 ? -4.801 -19.531 8.453 1 97.94 195 LYS A O 1
ATOM 1492 N N . ARG A 1 196 ? -5.789 -17.719 7.52 1 98.56 196 ARG A N 1
ATOM 1493 C CA . ARG A 1 196 ? -5.684 -18.25 6.164 1 98.56 196 ARG A CA 1
ATOM 1494 C C . ARG A 1 196 ? -4.973 -17.25 5.246 1 98.56 196 ARG A C 1
ATOM 1496 O O . ARG A 1 196 ? -5.195 -16.047 5.34 1 98.56 196 ARG A O 1
ATOM 1503 N N . LEU A 1 197 ? -4.129 -17.734 4.422 1 98.88 197 LEU A N 1
ATOM 1504 C CA . LEU A 1 197 ? -3.523 -17.016 3.309 1 98.88 197 LEU A CA 1
ATOM 1505 C C . LEU A 1 197 ? -3.688 -17.781 2.004 1 98.88 197 LEU A C 1
ATOM 1507 O O . LEU A 1 197 ? -3.336 -18.953 1.927 1 98.88 197 LEU A O 1
ATOM 1511 N N . PHE A 1 198 ? -4.285 -17.141 1.082 1 98.94 198 PHE A N 1
ATOM 1512 C CA . PHE A 1 198 ? -4.379 -17.734 -0.247 1 98.94 198 PHE A CA 1
ATOM 1513 C C . PHE A 1 198 ? -3.398 -17.078 -1.206 1 98.94 198 PHE A C 1
ATOM 1515 O O . PHE A 1 198 ? -3.428 -15.852 -1.385 1 98.94 198 PHE A O 1
ATOM 1522 N N . ILE A 1 199 ? -2.5 -17.797 -1.807 1 98.94 199 ILE A N 1
ATOM 1523 C CA . ILE A 1 199 ? -1.504 -17.344 -2.766 1 98.94 199 ILE A CA 1
ATOM 1524 C C . ILE A 1 199 ? -1.94 -17.703 -4.184 1 98.94 199 ILE A C 1
ATOM 1526 O O . ILE A 1 199 ? -1.812 -18.859 -4.594 1 98.94 199 ILE A O 1
ATOM 1530 N N . PHE A 1 200 ? -2.275 -16.797 -4.953 1 98.94 200 PHE A N 1
ATOM 1531 C CA . PHE A 1 200 ? -2.953 -17.031 -6.223 1 98.94 200 PHE A CA 1
ATOM 1532 C C . PHE A 1 200 ? -1.957 -17.438 -7.301 1 98.94 200 PHE A C 1
ATOM 1534 O O . PHE A 1 200 ? -2.297 -18.188 -8.211 1 98.94 200 PHE A O 1
ATOM 1541 N N . GLY A 1 201 ? -0.732 -16.953 -7.199 1 98.75 201 GLY A N 1
ATOM 1542 C CA . GLY A 1 201 ? 0.06 -16.891 -8.414 1 98.75 201 GLY A CA 1
ATOM 1543 C C . GLY A 1 201 ? -0.53 -15.969 -9.469 1 98.75 201 GLY A C 1
ATOM 1544 O O . GLY A 1 201 ? -0.811 -14.805 -9.188 1 98.75 201 GLY A O 1
ATOM 1545 N N . ASP A 1 202 ? -0.804 -16.578 -10.641 1 98.81 202 ASP A N 1
ATOM 1546 C CA . ASP A 1 202 ? -1.352 -15.75 -11.719 1 98.81 202 ASP A CA 1
ATOM 1547 C C . ASP A 1 202 ? -2.859 -15.953 -11.852 1 98.81 202 ASP A C 1
ATOM 1549 O O . ASP A 1 202 ? -3.488 -15.406 -12.758 1 98.81 202 ASP A O 1
ATOM 1553 N N . ALA A 1 203 ? -3.43 -16.625 -10.906 1 98.75 203 ALA A N 1
ATOM 1554 C CA . ALA A 1 203 ? -4.832 -17 -11.055 1 98.75 203 ALA A CA 1
ATOM 1555 C C . ALA A 1 203 ? -5.746 -15.805 -10.828 1 98.75 203 ALA A C 1
ATOM 1557 O O . ALA A 1 203 ? -6.898 -15.797 -11.273 1 98.75 203 ALA A O 1
ATOM 1558 N N . ALA A 1 204 ? -5.285 -14.812 -10.148 1 98.38 204 ALA A N 1
ATOM 1559 C CA . ALA A 1 204 ? -6.156 -13.688 -9.82 1 98.38 204 ALA A CA 1
ATOM 1560 C C . ALA A 1 204 ? -6.234 -12.695 -10.977 1 98.38 204 ALA A C 1
ATOM 1562 O O . ALA A 1 204 ? -7.113 -11.836 -11.008 1 98.38 204 ALA A O 1
ATOM 1563 N N . GLY A 1 205 ? -5.328 -12.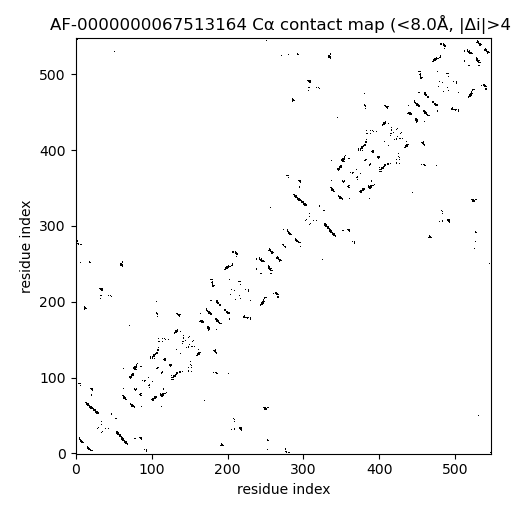766 -11.938 1 98.06 205 GLY A N 1
ATOM 1564 C CA . GLY A 1 205 ? -5.301 -11.812 -13.031 1 98.06 205 GLY A CA 1
ATOM 1565 C C . GLY A 1 205 ? -4.922 -10.414 -12.594 1 98.06 205 GLY A C 1
ATOM 1566 O O . GLY A 1 205 ? -3.904 -10.219 -11.922 1 98.06 205 GLY A O 1
ATOM 1567 N N . HIS A 1 206 ? -5.66 -9.438 -13.023 1 98.25 206 HIS A N 1
ATOM 1568 C CA . HIS A 1 206 ? -5.418 -8.031 -12.703 1 98.25 206 HIS A CA 1
ATOM 1569 C C . HIS A 1 206 ? -6.238 -7.598 -11.492 1 98.25 206 HIS A C 1
ATOM 1571 O O . HIS A 1 206 ? -7.43 -7.906 -11.406 1 98.25 206 HIS A O 1
ATOM 1577 N N . TYR A 1 207 ? -5.656 -6.773 -10.578 1 97.94 207 TYR A N 1
ATOM 1578 C CA . TYR A 1 207 ? -6.23 -6.508 -9.266 1 97.94 207 TYR A CA 1
ATOM 1579 C C . TYR A 1 207 ? -7.52 -5.703 -9.391 1 97.94 207 TYR A C 1
ATOM 1581 O O . TYR A 1 207 ? -8.312 -5.648 -8.445 1 97.94 207 TYR A O 1
ATOM 1589 N N . LEU A 1 208 ? -7.707 -5.008 -10.539 1 97.94 208 LEU A N 1
ATOM 1590 C CA . LEU A 1 208 ? -8.898 -4.199 -10.758 1 97.94 208 LEU A CA 1
ATOM 1591 C C . LEU A 1 208 ? -9.836 -4.871 -11.758 1 97.94 208 LEU A C 1
ATOM 1593 O O . LEU A 1 208 ? -10.961 -5.238 -11.406 1 97.94 208 LEU A O 1
ATOM 1597 N N . LEU A 1 209 ? -9.359 -5.199 -12.938 1 98.69 209 LEU A N 1
ATOM 1598 C CA . LEU A 1 209 ? -10.219 -5.617 -14.047 1 98.69 209 LEU A CA 1
ATOM 1599 C C . LEU A 1 209 ? -10.742 -7.031 -13.82 1 98.69 209 LEU A C 1
ATOM 1601 O O . LEU A 1 209 ? -11.93 -7.293 -14 1 98.69 209 LEU A O 1
ATOM 1605 N N . SER A 1 210 ? -9.859 -7.949 -13.445 1 98.75 210 SER A N 1
ATOM 1606 C CA . SER A 1 210 ? -10.281 -9.328 -13.25 1 98.75 210 SER A CA 1
ATOM 1607 C C . SER A 1 210 ? -11.242 -9.445 -12.07 1 98.75 210 SER A C 1
ATOM 1609 O O . SER A 1 210 ? -12.109 -10.328 -12.055 1 98.75 210 SER A O 1
ATOM 1611 N N . LEU A 1 211 ? -11.094 -8.578 -11.07 1 98.75 211 LEU A N 1
ATOM 1612 C CA . LEU A 1 211 ? -11.969 -8.609 -9.906 1 98.75 211 LEU A CA 1
ATOM 1613 C C . LEU A 1 211 ? -13.312 -7.961 -10.227 1 98.75 211 LEU A C 1
ATOM 1615 O O . LEU A 1 211 ? -14.367 -8.516 -9.898 1 98.75 211 LEU A O 1
ATOM 1619 N N . ARG A 1 212 ? -13.281 -6.855 -10.867 1 98.25 212 ARG A N 1
ATOM 1620 C CA . ARG A 1 212 ? -14.484 -6.059 -11.102 1 98.25 212 ARG A CA 1
ATOM 1621 C C . ARG A 1 212 ? -15.383 -6.715 -12.141 1 98.25 212 ARG A C 1
ATOM 1623 O O . ARG A 1 212 ? -16.609 -6.609 -12.07 1 98.25 212 ARG A O 1
ATOM 1630 N N . PHE A 1 213 ? -14.742 -7.375 -13.125 1 98.69 213 PHE A N 1
ATOM 1631 C CA . PHE A 1 213 ? -15.484 -7.965 -14.234 1 98.69 213 PHE A CA 1
ATOM 1632 C C . PHE A 1 213 ? -15.367 -9.484 -14.219 1 98.69 213 PHE A C 1
ATOM 1634 O O . PHE A 1 213 ? -14.359 -10.039 -14.648 1 98.69 213 PHE A O 1
ATOM 1641 N N . PRO A 1 214 ? -16.391 -10.172 -13.875 1 97 214 PRO A N 1
ATOM 1642 C CA . PRO A 1 214 ? -16.344 -11.625 -13.695 1 97 214 PRO A CA 1
ATOM 1643 C C . PRO A 1 214 ? -15.969 -12.375 -14.969 1 97 214 PRO A C 1
ATOM 1645 O O . PRO A 1 214 ? -15.469 -13.5 -14.906 1 97 214 PRO A O 1
ATOM 1648 N N . GLN A 1 215 ? -16.172 -11.773 -16.078 1 97.75 215 GLN A N 1
ATOM 1649 C CA . GLN A 1 215 ? -15.938 -12.477 -17.328 1 97.75 215 GLN A CA 1
ATOM 1650 C C . GLN A 1 215 ? -14.555 -12.164 -17.875 1 97.75 215 GLN A C 1
ATOM 1652 O O . GLN A 1 215 ? -14.156 -12.688 -18.922 1 97.75 215 GLN A O 1
ATOM 1657 N N . ALA A 1 216 ? -13.812 -11.297 -17.234 1 98.62 216 ALA A N 1
ATOM 1658 C CA . ALA A 1 216 ? -12.547 -10.812 -17.766 1 98.62 216 ALA A CA 1
ATOM 1659 C C . ALA A 1 216 ? -11.523 -11.953 -17.859 1 98.62 216 ALA A C 1
ATOM 1661 O O . ALA A 1 216 ? -11.43 -12.789 -16.969 1 98.62 216 ALA A O 1
ATOM 1662 N N . TYR A 1 217 ? -10.789 -12.008 -18.953 1 98.75 217 TYR A N 1
ATOM 1663 C CA . TYR A 1 217 ? -9.633 -12.875 -19.125 1 98.75 217 TYR A CA 1
ATOM 1664 C C . TYR A 1 217 ? -8.453 -12.109 -19.703 1 98.75 217 TYR A C 1
ATOM 1666 O O . TYR A 1 217 ? -8.609 -10.977 -20.172 1 98.75 217 TYR A O 1
ATOM 1674 N N . LEU A 1 218 ? -7.277 -12.633 -19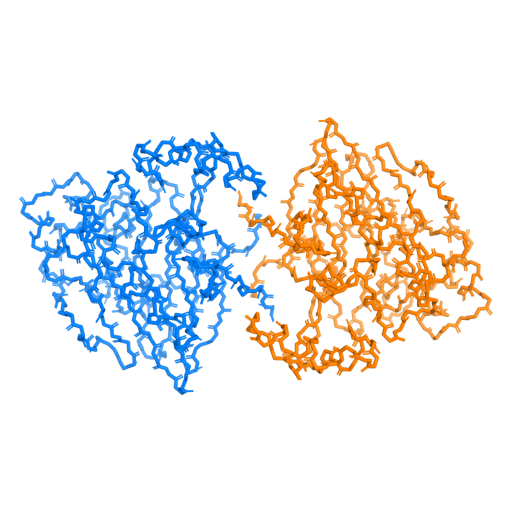.547 1 98.69 218 LEU A N 1
ATOM 1675 C CA . LEU A 1 218 ? -6.062 -12.055 -20.109 1 98.69 218 LEU A CA 1
ATOM 1676 C C . LEU A 1 218 ? -5.766 -12.641 -21.484 1 98.69 218 LEU A C 1
ATOM 1678 O O . LEU A 1 218 ? -6.195 -13.758 -21.797 1 98.69 218 LEU A O 1
ATOM 1682 N N . ALA A 1 219 ? -5.008 -11.906 -22.266 1 98.25 219 ALA A N 1
ATOM 1683 C CA . ALA A 1 219 ? -4.652 -12.359 -23.609 1 98.25 219 ALA A CA 1
ATOM 1684 C C . ALA A 1 219 ? -3.82 -13.641 -23.547 1 98.25 219 ALA A C 1
ATOM 1686 O O . ALA A 1 219 ? -3.908 -14.484 -24.438 1 98.25 219 ALA A O 1
ATOM 1687 N N . PHE A 1 220 ? -3.066 -13.828 -22.484 1 96.19 220 PHE A N 1
ATOM 1688 C CA . PHE A 1 220 ? -2.123 -14.938 -22.422 1 96.19 220 PHE A CA 1
ATOM 1689 C C . PHE A 1 220 ? -2.691 -16.078 -21.594 1 96.19 220 PHE A C 1
ATOM 1691 O O . PHE A 1 220 ? -1.968 -17.016 -21.234 1 96.19 220 PHE A O 1
ATOM 1698 N N . ASP A 1 221 ? -3.955 -15.914 -21.219 1 98.56 221 ASP A N 1
ATOM 1699 C CA . ASP A 1 221 ? -4.648 -17.094 -20.688 1 98.56 221 ASP A CA 1
ATOM 1700 C C . ASP A 1 221 ? -4.836 -18.156 -21.781 1 98.56 221 ASP A C 1
ATOM 1702 O O . ASP A 1 221 ? -5.379 -17.859 -22.844 1 98.56 221 ASP A O 1
ATOM 1706 N N . MET A 1 222 ? -4.453 -19.344 -21.469 1 98.56 222 MET A N 1
ATOM 1707 C CA . MET A 1 222 ? -4.434 -20.375 -22.5 1 98.56 222 MET A CA 1
ATOM 1708 C C . MET A 1 222 ? -5.828 -20.969 -22.703 1 98.56 222 MET A C 1
ATOM 1710 O O . MET A 1 222 ? -6.16 -21.406 -23.812 1 98.56 222 MET A O 1
ATOM 1714 N N . ASP A 1 223 ? -6.66 -21.078 -21.703 1 98.75 223 ASP A N 1
ATOM 1715 C CA . ASP A 1 223 ? -8.062 -21.469 -21.75 1 98.75 223 ASP A CA 1
ATOM 1716 C C . ASP A 1 223 ? -8.961 -20.406 -21.125 1 98.75 223 ASP A C 1
ATOM 1718 O O . ASP A 1 223 ? -9.195 -20.438 -19.906 1 98.75 223 ASP A O 1
ATOM 1722 N N . LYS A 1 224 ? -9.43 -19.578 -21.906 1 98.31 224 LYS A N 1
ATOM 1723 C CA . LYS A 1 224 ? -10.148 -18.375 -21.453 1 98.31 224 LYS A CA 1
ATOM 1724 C C . LYS A 1 224 ? -11.43 -18.766 -20.719 1 98.31 224 LYS A C 1
ATOM 1726 O O . LYS A 1 224 ? -11.758 -18.156 -19.688 1 98.31 224 LYS A O 1
ATOM 1731 N N . ALA A 1 225 ? -12.109 -19.719 -21.234 1 98.44 225 ALA A N 1
ATOM 1732 C CA . ALA A 1 225 ? -13.328 -20.172 -20.562 1 98.44 225 ALA A CA 1
ATOM 1733 C C . ALA A 1 225 ? -13 -20.766 -19.188 1 98.44 225 ALA A C 1
ATOM 1735 O O . ALA A 1 225 ? -13.695 -20.484 -18.219 1 98.44 225 ALA A O 1
ATOM 1736 N N . GLN A 1 226 ? -11.961 -21.531 -19.156 1 98.69 226 GLN A N 1
ATOM 1737 C CA . GLN A 1 226 ? -11.555 -22.172 -17.906 1 98.69 226 GLN A CA 1
ATOM 1738 C C . GLN A 1 226 ? -11.117 -21.125 -16.875 1 98.69 226 GLN A C 1
ATOM 1740 O O . GLN A 1 226 ? -11.414 -21.266 -15.68 1 98.69 226 GLN A O 1
ATOM 1745 N N . VAL A 1 227 ? -10.375 -20.094 -17.25 1 98.5 227 VAL A N 1
ATOM 1746 C CA . VAL A 1 227 ? -9.875 -19.109 -16.297 1 98.5 227 VAL A CA 1
ATOM 1747 C C . VAL A 1 227 ? -11.047 -18.375 -15.641 1 98.5 227 VAL A C 1
ATOM 1749 O O . VAL A 1 227 ? -10.992 -18.031 -14.461 1 98.5 227 VAL A O 1
ATOM 1752 N N . VAL A 1 228 ? -12.047 -18.109 -16.453 1 98.62 228 VAL A N 1
ATOM 1753 C CA . VAL A 1 228 ? -13.227 -17.406 -15.945 1 98.62 228 VAL A CA 1
ATOM 1754 C C . VAL A 1 228 ? -13.898 -18.266 -14.867 1 98.62 228 VAL A C 1
ATOM 1756 O O . VAL A 1 228 ? -14.242 -17.75 -13.797 1 98.62 228 VAL A O 1
ATOM 1759 N N . ARG A 1 229 ? -14.047 -19.547 -15.109 1 98.75 229 ARG A N 1
ATOM 1760 C CA . ARG A 1 229 ? -14.633 -20.453 -14.125 1 98.75 229 ARG A CA 1
ATOM 1761 C C . ARG A 1 229 ? -13.75 -20.562 -12.883 1 98.75 229 ARG A C 1
ATOM 1763 O O . ARG A 1 229 ? -14.258 -20.594 -11.758 1 98.75 229 ARG A O 1
ATOM 1770 N N . THR A 1 230 ? -12.484 -20.672 -13.094 1 98.81 230 THR A N 1
ATOM 1771 C CA . THR A 1 230 ? -11.523 -20.766 -12 1 98.81 230 THR A CA 1
ATOM 1772 C C . THR A 1 230 ? -11.602 -19.531 -11.102 1 98.81 230 THR A C 1
ATOM 1774 O O . THR A 1 230 ? -11.703 -19.656 -9.875 1 98.81 230 THR A O 1
ATOM 1777 N N . ARG A 1 231 ? -11.594 -18.328 -11.641 1 98.75 231 ARG A N 1
ATOM 1778 C CA . ARG A 1 231 ? -11.641 -17.094 -10.867 1 98.75 231 ARG A CA 1
ATOM 1779 C C . ARG A 1 231 ? -12.969 -16.969 -10.125 1 98.75 231 ARG A C 1
ATOM 1781 O O . ARG A 1 231 ? -13 -16.516 -8.977 1 98.75 231 ARG A O 1
ATOM 1788 N N . ALA A 1 232 ? -14.055 -17.375 -10.82 1 98.69 232 ALA A N 1
ATOM 1789 C CA . ALA A 1 232 ? -15.344 -17.344 -10.148 1 98.69 232 ALA A CA 1
ATOM 1790 C C . ALA A 1 232 ? -15.32 -18.172 -8.867 1 98.69 232 ALA A C 1
ATOM 1792 O O . ALA A 1 232 ? -15.766 -17.719 -7.816 1 98.69 232 ALA A O 1
ATOM 1793 N N . ARG A 1 233 ? -14.781 -19.344 -8.969 1 98.75 233 ARG A N 1
ATOM 1794 C CA . ARG A 1 233 ? -14.703 -20.25 -7.836 1 98.75 233 ARG A CA 1
ATOM 1795 C C . ARG A 1 233 ? -13.773 -19.703 -6.754 1 98.75 233 ARG A C 1
ATOM 1797 O O . ARG A 1 233 ? -14.148 -19.656 -5.578 1 98.75 233 ARG A O 1
ATOM 1804 N N . LEU A 1 234 ? -12.609 -19.297 -7.09 1 98.88 234 LEU A N 1
ATOM 1805 C CA . LEU A 1 234 ? -11.594 -18.875 -6.125 1 98.88 234 LEU A CA 1
ATOM 1806 C C . LEU A 1 234 ? -11.977 -17.562 -5.465 1 98.88 234 LEU A C 1
ATOM 1808 O O . LEU A 1 234 ? -11.781 -17.391 -4.258 1 98.88 234 LEU A O 1
ATOM 1812 N N . PHE A 1 235 ? -12.477 -16.547 -6.246 1 98.88 235 PHE A N 1
ATOM 1813 C CA . PHE A 1 235 ? -12.867 -15.273 -5.672 1 98.88 235 PHE A CA 1
ATOM 1814 C C . PHE A 1 235 ? -14 -15.453 -4.668 1 98.88 235 PHE A C 1
ATOM 1816 O O . PHE A 1 235 ? -14 -14.828 -3.604 1 98.88 235 PHE A O 1
ATOM 1823 N N . GLN A 1 236 ? -14.953 -16.312 -5.027 1 98.69 236 GLN A N 1
ATOM 1824 C CA . GLN A 1 236 ? -16.031 -16.609 -4.09 1 98.69 236 GLN A CA 1
ATOM 1825 C C . GLN A 1 236 ? -15.477 -17.219 -2.805 1 98.69 236 GLN A C 1
ATOM 1827 O O . GLN A 1 236 ? -15.828 -16.781 -1.704 1 98.69 236 GLN A O 1
ATOM 1832 N N . LYS A 1 237 ? -14.633 -18.156 -2.938 1 98.69 237 LYS A N 1
ATOM 1833 C CA . LYS A 1 237 ? -14.078 -18.859 -1.788 1 98.69 237 LYS A CA 1
ATOM 1834 C C . LYS A 1 237 ? -13.352 -17.891 -0.852 1 98.69 237 LYS A C 1
ATOM 1836 O O . LYS A 1 237 ? -13.68 -17.812 0.334 1 98.69 237 LYS A O 1
ATOM 1841 N N . VAL A 1 238 ? -12.398 -17.141 -1.37 1 98.69 238 VAL A N 1
ATOM 1842 C CA . VAL A 1 238 ? -11.531 -16.344 -0.514 1 98.69 238 VAL A CA 1
ATOM 1843 C C . VAL A 1 238 ? -12.328 -15.18 0.078 1 98.69 238 VAL A C 1
ATOM 1845 O O . VAL A 1 238 ? -12.055 -14.734 1.198 1 98.69 238 VAL A O 1
ATOM 1848 N N . SER A 1 239 ? -13.281 -14.648 -0.689 1 98.38 239 SER A N 1
ATOM 1849 C CA . SER A 1 239 ? -14.125 -13.578 -0.161 1 98.38 239 SER A CA 1
ATOM 1850 C C . SER A 1 239 ? -14.992 -14.078 0.993 1 98.38 239 SER A C 1
ATOM 1852 O O . SER A 1 239 ? -15.102 -13.414 2.025 1 98.38 239 SER A O 1
ATOM 1854 N N . GLU A 1 240 ? -15.578 -15.258 0.856 1 97.94 240 GLU A N 1
ATOM 1855 C CA . GLU A 1 240 ? -16.438 -15.82 1.889 1 97.94 240 GLU A CA 1
ATOM 1856 C C . GLU A 1 240 ? -15.648 -16.203 3.131 1 97.94 240 GLU A C 1
ATOM 1858 O O . GLU A 1 240 ? -16.109 -16.031 4.258 1 97.94 240 GLU A O 1
ATOM 1863 N N . GLU A 1 241 ? -14.484 -16.703 2.877 1 98 241 GLU A N 1
ATOM 1864 C CA . GLU A 1 241 ? -13.625 -17.125 3.979 1 98 241 GLU A CA 1
ATOM 1865 C C . GLU A 1 241 ? -12.93 -15.938 4.625 1 98 241 GLU A C 1
ATOM 1867 O O . GLU A 1 241 ? -12.32 -16.062 5.688 1 98 241 GLU A O 1
ATOM 1872 N N . ARG A 1 242 ? -13.039 -14.758 3.986 1 97.06 242 ARG A N 1
ATOM 1873 C CA . ARG A 1 242 ? -12.289 -13.586 4.41 1 97.06 242 ARG A CA 1
ATOM 1874 C C . ARG A 1 242 ? -10.805 -13.898 4.555 1 97.06 242 ARG A C 1
ATOM 1876 O O . ARG A 1 242 ? -10.18 -13.516 5.547 1 97.06 242 ARG A O 1
ATOM 1883 N N . SER A 1 243 ? -10.273 -14.641 3.598 1 98.31 243 SER A N 1
ATOM 1884 C CA . SER A 1 243 ? -8.859 -15.008 3.596 1 98.31 243 SER A CA 1
ATOM 1885 C C . SER A 1 243 ? -7.977 -13.828 3.209 1 98.31 243 SER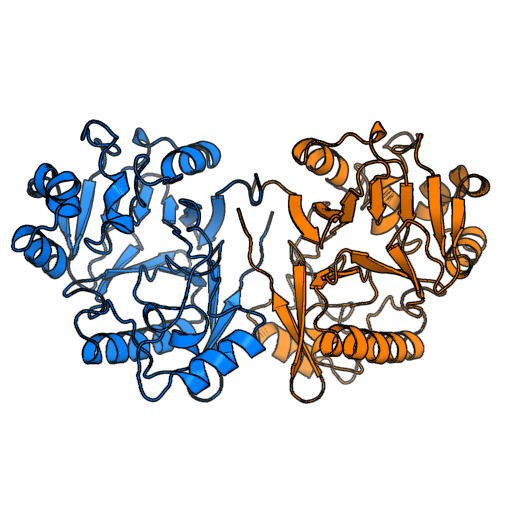 A C 1
ATOM 1887 O O . SER A 1 243 ? -8.336 -13.047 2.326 1 98.31 243 SER A O 1
ATOM 1889 N N . LEU A 1 244 ? -6.867 -13.711 3.959 1 98.56 244 LEU A N 1
ATOM 1890 C CA . LEU A 1 244 ? -5.805 -12.898 3.381 1 98.56 244 LEU A CA 1
ATOM 1891 C C . LEU A 1 244 ? -5.348 -13.469 2.043 1 98.56 244 LEU A C 1
ATOM 1893 O O . LEU A 1 244 ? -5.277 -14.688 1.877 1 98.56 244 LEU A O 1
ATOM 1897 N N . ILE A 1 245 ? -5.027 -12.555 1.107 1 98.88 245 ILE A N 1
ATOM 1898 C CA . ILE A 1 245 ? -4.598 -13.062 -0.191 1 98.88 245 ILE A CA 1
ATOM 1899 C C . ILE A 1 245 ? -3.338 -12.328 -0.641 1 98.88 245 ILE A C 1
ATOM 1901 O O . ILE A 1 245 ? -3.045 -11.234 -0.154 1 98.88 245 ILE A O 1
ATOM 1905 N N . THR A 1 246 ? -2.562 -12.945 -1.505 1 98.75 246 THR A N 1
ATOM 1906 C CA . THR A 1 246 ? -1.543 -12.328 -2.342 1 98.75 246 THR A CA 1
ATOM 1907 C C . THR A 1 246 ? -1.638 -12.836 -3.777 1 98.75 246 THR A C 1
ATOM 1909 O O . THR A 1 246 ? -2.117 -13.945 -4.016 1 98.75 246 THR A O 1
ATOM 1912 N N . ALA A 1 247 ? -1.262 -12.023 -4.699 1 98.81 247 ALA A N 1
ATOM 1913 C CA . ALA A 1 247 ? -1.218 -12.398 -6.109 1 98.81 247 ALA A CA 1
ATOM 1914 C C . ALA A 1 247 ? 0.035 -11.844 -6.785 1 98.81 247 ALA A C 1
ATOM 1916 O O . ALA A 1 247 ? 0.459 -10.727 -6.5 1 98.81 247 ALA A O 1
ATOM 1917 N N . TYR A 1 248 ? 0.542 -12.625 -7.66 1 98.81 248 TYR A N 1
ATOM 1918 C CA . TYR A 1 248 ? 1.896 -12.438 -8.164 1 98.81 248 TYR A CA 1
ATOM 1919 C C . TYR A 1 248 ? 2.033 -11.094 -8.867 1 98.81 248 TYR A C 1
ATOM 1921 O O . TYR A 1 248 ? 3.072 -10.438 -8.766 1 98.81 248 TYR A O 1
ATOM 1929 N N . HIS A 1 249 ? 1.007 -10.633 -9.547 1 98.56 249 HIS A N 1
ATOM 1930 C CA . HIS A 1 249 ? 1.117 -9.438 -10.375 1 98.56 249 HIS A CA 1
ATOM 1931 C C . HIS A 1 249 ? 0.309 -8.281 -9.789 1 98.56 249 HIS A C 1
ATOM 1933 O O . HIS A 1 249 ? 0.128 -7.25 -10.445 1 98.56 249 HIS A O 1
ATOM 1939 N N . PHE A 1 250 ? -0.261 -8.43 -8.57 1 98.12 250 PHE A N 1
ATOM 1940 C CA . PHE A 1 250 ? -0.916 -7.316 -7.895 1 98.12 250 PHE A CA 1
ATOM 1941 C C . PHE A 1 250 ? 0.101 -6.258 -7.484 1 98.12 250 PHE A C 1
ATOM 1943 O O . PHE A 1 250 ? 1.293 -6.547 -7.367 1 98.12 250 PHE A O 1
ATOM 1950 N N . PRO A 1 251 ? -0.387 -5.059 -7.32 1 95.75 251 PRO A N 1
ATOM 1951 C CA . PRO A 1 251 ? 0.54 -4.004 -6.902 1 95.75 251 PRO A CA 1
ATOM 1952 C C . PRO A 1 251 ? 1.209 -4.305 -5.562 1 95.75 251 PRO A C 1
ATOM 1954 O O . PRO A 1 251 ? 0.565 -4.828 -4.648 1 95.75 251 PRO A O 1
ATOM 1957 N N . TRP A 1 252 ? 2.451 -4.027 -5.422 1 92.88 252 TRP A N 1
ATOM 1958 C CA . TRP A 1 252 ? 3.252 -4.34 -4.242 1 92.88 252 TRP A CA 1
ATOM 1959 C C . TRP A 1 252 ? 2.715 -3.619 -3.01 1 92.88 252 TRP A C 1
ATOM 1961 O O . TRP A 1 252 ? 2.361 -2.439 -3.078 1 92.88 252 TRP A O 1
ATOM 1971 N N . PRO A 1 253 ? 2.553 -4.254 -1.829 1 92.88 253 PRO A N 1
ATOM 1972 C CA . PRO A 1 253 ? 3.117 -5.57 -1.525 1 92.88 253 PRO A CA 1
ATOM 1973 C C . PRO A 1 253 ? 2.16 -6.711 -1.853 1 92.88 253 PRO A C 1
ATOM 1975 O O . PRO A 1 253 ? 2.385 -7.852 -1.433 1 92.88 253 PRO A O 1
ATOM 1978 N N . ALA A 1 254 ? 1.14 -6.453 -2.49 1 96.69 254 ALA A N 1
ATOM 1979 C CA . ALA A 1 254 ? 0.224 -7.445 -3.045 1 96.69 254 ALA A CA 1
ATOM 1980 C C . ALA A 1 254 ? -0.453 -8.25 -1.938 1 96.69 254 ALA A C 1
ATOM 1982 O O . ALA A 1 254 ? -0.661 -9.453 -2.074 1 96.69 254 ALA A O 1
ATOM 1983 N N . VAL A 1 255 ? -0.685 -7.68 -0.796 1 97.5 255 VAL A N 1
ATOM 1984 C CA . VAL A 1 255 ? -1.348 -8.328 0.331 1 97.5 255 VAL A CA 1
ATOM 1985 C C . VAL A 1 255 ? -2.662 -7.613 0.636 1 97.5 255 VAL A C 1
ATOM 1987 O O . VAL A 1 255 ? -2.709 -6.383 0.689 1 97.5 255 VAL A O 1
ATOM 1990 N N . GLY A 1 256 ? -3.688 -8.336 0.781 1 98.25 256 GLY A N 1
ATOM 1991 C CA . GLY A 1 256 ? -4.977 -7.758 1.124 1 98.25 256 GLY A CA 1
ATOM 1992 C C . GLY A 1 256 ? -6.102 -8.773 1.138 1 98.25 256 GLY A C 1
ATOM 1993 O O . GLY A 1 256 ? -5.887 -9.945 1.479 1 98.25 256 GLY A O 1
ATOM 1994 N N . TYR A 1 257 ? -7.281 -8.289 0.841 1 98.62 257 TYR A N 1
ATOM 1995 C CA . TYR A 1 257 ? -8.492 -9.102 0.829 1 98.62 257 TYR A CA 1
ATOM 1996 C C . TYR A 1 257 ? -9.312 -8.844 -0.431 1 98.62 257 TYR A C 1
ATOM 1998 O O . TYR A 1 257 ? -9.07 -7.867 -1.143 1 98.62 257 TYR A O 1
ATOM 2006 N N . ILE A 1 258 ? -10.109 -9.773 -0.712 1 98.38 258 ILE A N 1
ATOM 2007 C CA . ILE A 1 258 ? -11.094 -9.609 -1.773 1 98.38 258 ILE A CA 1
ATOM 2008 C C . ILE A 1 258 ? -12.5 -9.531 -1.169 1 98.38 258 ILE A C 1
ATOM 2010 O O . ILE A 1 258 ? -12.875 -10.367 -0.349 1 98.38 258 ILE A O 1
ATOM 2014 N N . ARG A 1 259 ? -13.203 -8.492 -1.534 1 97.88 259 ARG A N 1
ATOM 2015 C CA . ARG A 1 259 ? -14.555 -8.273 -1.028 1 97.88 259 ARG A CA 1
ATOM 2016 C C . ARG A 1 259 ? -15.57 -8.211 -2.17 1 97.88 259 ARG A C 1
ATOM 2018 O O . ARG A 1 259 ? -15.297 -7.617 -3.213 1 97.88 259 ARG A O 1
ATOM 2025 N N . ARG A 1 260 ? -16.719 -8.789 -1.974 1 97.44 260 ARG A N 1
ATOM 2026 C CA . ARG A 1 260 ? -17.781 -8.695 -2.977 1 97.44 260 ARG A CA 1
ATOM 2027 C C . ARG A 1 260 ? -18.219 -7.25 -3.174 1 97.44 260 ARG A C 1
ATOM 2029 O O . ARG A 1 260 ? -18.344 -6.5 -2.203 1 97.44 260 ARG A O 1
ATOM 2036 N N . GLU A 1 261 ? -18.438 -6.84 -4.387 1 95.12 261 GLU A N 1
ATOM 2037 C CA . GLU A 1 261 ? -18.891 -5.512 -4.777 1 95.12 261 GLU A CA 1
ATOM 2038 C C . GLU A 1 261 ? -19.719 -5.57 -6.062 1 95.12 261 GLU A C 1
ATOM 2040 O O . GLU A 1 261 ? -19.172 -5.75 -7.148 1 95.12 261 GLU A O 1
ATOM 2045 N N . GLY A 1 262 ? -21.031 -5.328 -5.941 1 94 262 GLY A N 1
ATOM 2046 C CA . GLY A 1 262 ? -21.906 -5.52 -7.094 1 94 262 GLY A CA 1
ATOM 2047 C C . GLY A 1 262 ? -21.844 -6.926 -7.66 1 94 262 GLY A C 1
ATOM 2048 O O . GLY A 1 262 ? -22.031 -7.902 -6.93 1 94 262 GLY A O 1
ATOM 2049 N N . GLU A 1 263 ? -21.547 -6.926 -8.945 1 95.31 263 GLU A N 1
ATOM 2050 C CA . GLU A 1 263 ? -21.484 -8.227 -9.609 1 95.31 263 GLU A CA 1
ATOM 2051 C C . GLU A 1 263 ? -20.062 -8.789 -9.586 1 95.31 263 GLU A C 1
ATOM 2053 O O . GLU A 1 263 ? -19.828 -9.914 -10.039 1 95.31 263 GLU A O 1
ATOM 2058 N N . GLY A 1 264 ? -19.156 -8.031 -9.078 1 98 264 GLY A N 1
ATOM 2059 C CA . GLY A 1 264 ? -17.766 -8.438 -9.031 1 98 264 GLY A CA 1
ATOM 2060 C C . GLY A 1 264 ? -17.156 -8.344 -7.645 1 98 264 GLY A C 1
ATOM 2061 O O . GLY A 1 264 ? -17.812 -8.664 -6.656 1 98 264 GLY A O 1
ATOM 2062 N N . TYR A 1 265 ? -15.961 -8.094 -7.645 1 98.44 265 TYR A N 1
ATOM 2063 C CA . TYR A 1 265 ? -15.195 -8.016 -6.406 1 98.44 265 TYR A CA 1
ATOM 2064 C C . TYR A 1 265 ? -14.289 -6.797 -6.402 1 98.44 265 TYR A C 1
ATOM 2066 O O . TYR A 1 265 ? -14.109 -6.145 -7.438 1 98.44 265 TYR A O 1
ATOM 2074 N N . ALA A 1 266 ? -13.812 -6.426 -5.223 1 97.69 266 ALA A N 1
ATOM 2075 C CA . ALA A 1 266 ? -12.82 -5.371 -5.039 1 97.69 266 ALA A CA 1
ATOM 2076 C C . ALA A 1 266 ? -11.641 -5.863 -4.203 1 97.69 266 ALA A C 1
ATOM 2078 O O . ALA A 1 266 ? -11.82 -6.645 -3.268 1 97.69 266 ALA A O 1
ATOM 2079 N N . PHE A 1 267 ? -10.5 -5.418 -4.582 1 98.12 267 PHE A N 1
ATOM 2080 C CA . PHE A 1 267 ? -9.32 -5.645 -3.76 1 98.12 267 PHE A CA 1
ATOM 2081 C C . PHE A 1 267 ? -9.258 -4.648 -2.609 1 98.12 267 PHE A C 1
ATOM 2083 O O . PHE A 1 267 ? -9.359 -3.438 -2.824 1 98.12 267 PHE A O 1
ATOM 2090 N N . VAL A 1 268 ? -9.156 -5.098 -1.396 1 97.5 268 VAL A N 1
ATOM 2091 C CA . VAL A 1 268 ? -8.977 -4.285 -0.198 1 97.5 268 VAL A CA 1
ATOM 2092 C C . VAL A 1 268 ? -7.559 -4.477 0.343 1 97.5 268 VAL A C 1
ATOM 2094 O O . VAL A 1 268 ? -7.27 -5.473 1.01 1 97.5 268 VAL A O 1
ATOM 2097 N N . PRO A 1 269 ? -6.68 -3.52 0.066 1 95.69 269 PRO A N 1
ATOM 2098 C CA . PRO A 1 269 ? -5.285 -3.707 0.48 1 95.69 269 PRO A CA 1
ATOM 2099 C C . PRO A 1 269 ? -5.129 -3.801 1.996 1 95.69 269 PRO A C 1
ATOM 2101 O O . PRO A 1 269 ? -5.816 -3.092 2.736 1 95.69 269 PRO A O 1
ATOM 2104 N N . ALA A 1 270 ? -4.262 -4.742 2.422 1 92.56 270 ALA A N 1
ATOM 2105 C CA . ALA A 1 270 ? -3.729 -4.711 3.781 1 92.56 270 ALA A CA 1
ATOM 2106 C C . ALA A 1 270 ? -2.51 -3.797 3.871 1 92.56 270 ALA A C 1
ATOM 2108 O O . ALA A 1 270 ? -1.455 -4.102 3.311 1 92.56 270 ALA A O 1
ATOM 2109 N N . PHE A 1 271 ? -2.693 -2.65 4.414 1 85.81 271 PHE A N 1
ATOM 2110 C CA . PHE A 1 271 ? -1.62 -1.662 4.418 1 85.81 271 PHE A CA 1
ATOM 2111 C C . PHE A 1 271 ? -0.48 -2.107 5.328 1 85.81 271 PHE A C 1
ATOM 2113 O O . PHE A 1 271 ? -0.674 -2.945 6.211 1 85.81 271 PHE A O 1
ATOM 2120 N N . PHE A 1 272 ? 0.639 -1.516 5.074 1 86.88 272 PHE A N 1
ATOM 2121 C CA . PHE A 1 272 ? 1.928 -1.896 5.641 1 86.88 272 PHE A CA 1
ATOM 2122 C C . PHE A 1 272 ? 1.914 -1.762 7.16 1 86.88 272 PHE A C 1
ATOM 2124 O O . PHE A 1 272 ? 1.482 -0.737 7.695 1 86.88 272 PHE A O 1
ATOM 2131 N N . GLU A 1 273 ? 2.344 -2.809 7.781 1 87.81 273 GLU A N 1
ATOM 2132 C CA . GLU A 1 273 ? 2.672 -2.748 9.203 1 87.81 273 GLU A CA 1
ATOM 2133 C C . GLU A 1 273 ? 4.18 -2.816 9.422 1 87.81 273 GLU A C 1
ATOM 2135 O O . GLU A 1 273 ? 4.879 -3.582 8.758 1 87.81 273 GLU A O 1
ATOM 2140 N N . PHE A 1 274 ? 4.637 -1.921 10.242 1 84.56 274 PHE A N 1
ATOM 2141 C CA . PHE A 1 274 ? 6.062 -1.878 10.531 1 84.56 274 PHE A CA 1
ATOM 2142 C C . PHE A 1 274 ? 6.395 -2.727 11.75 1 84.56 274 PHE A C 1
ATOM 2144 O O . PHE A 1 274 ? 5.57 -2.879 12.656 1 84.56 274 PHE A O 1
ATOM 2151 N N . MET B 1 1 ? 13.289 -4.688 8.984 1 66.12 1 MET B N 1
ATOM 2152 C CA . MET B 1 1 ? 12.047 -3.93 9.109 1 66.12 1 MET B CA 1
ATOM 2153 C C . MET B 1 1 ? 11.359 -3.77 7.758 1 66.12 1 MET B C 1
ATOM 2155 O O . MET B 1 1 ? 12.023 -3.703 6.727 1 66.12 1 MET B O 1
ATOM 2159 N N . ASN B 1 2 ? 9.922 -3.953 7.836 1 75.69 2 ASN B N 1
ATOM 2160 C CA . ASN B 1 2 ? 9.125 -3.811 6.617 1 75.69 2 ASN B CA 1
ATOM 2161 C C . ASN B 1 2 ? 9.25 -2.404 6.035 1 75.69 2 ASN B C 1
ATOM 2163 O O . ASN B 1 2 ? 9.273 -1.421 6.777 1 75.69 2 ASN B O 1
ATOM 2167 N N . GLY B 1 3 ? 9.312 -2.217 4.605 1 67.44 3 GLY B N 1
ATOM 2168 C CA . GLY B 1 3 ? 8.992 -1.047 3.801 1 67.44 3 GLY B CA 1
ATOM 2169 C C . GLY B 1 3 ? 10.125 -0.038 3.734 1 67.44 3 GLY B C 1
ATOM 2170 O O . GLY B 1 3 ? 10.094 0.877 2.908 1 67.44 3 GLY B O 1
ATOM 2171 N N . GLY B 1 4 ? 11.297 -0.147 4.52 1 79.81 4 GLY B N 1
ATOM 2172 C CA . GLY B 1 4 ? 12.438 0.757 4.465 1 79.81 4 GLY B CA 1
ATOM 2173 C C . GLY B 1 4 ? 12.195 2.064 5.195 1 79.81 4 GLY B C 1
ATOM 2174 O O . GLY B 1 4 ? 13.125 2.844 5.41 1 79.81 4 GLY B O 1
ATOM 2175 N N . GLY B 1 5 ? 10.828 2.455 5.492 1 90.62 5 GLY B N 1
ATOM 2176 C CA . GLY B 1 5 ? 10.461 3.594 6.32 1 90.62 5 GLY B CA 1
ATOM 2177 C C . GLY B 1 5 ? 10.359 4.891 5.539 1 90.62 5 GLY B C 1
ATOM 2178 O O . GLY B 1 5 ? 10.109 5.953 6.117 1 90.62 5 GLY B O 1
ATOM 2179 N N . PHE B 1 6 ? 10.648 4.883 4.246 1 94.38 6 PHE B N 1
ATOM 2180 C CA . PHE B 1 6 ? 10.445 6.055 3.408 1 94.38 6 PHE B CA 1
ATOM 2181 C C . PHE B 1 6 ? 9.914 5.656 2.037 1 94.38 6 PHE B C 1
ATOM 2183 O O . PHE B 1 6 ? 10.141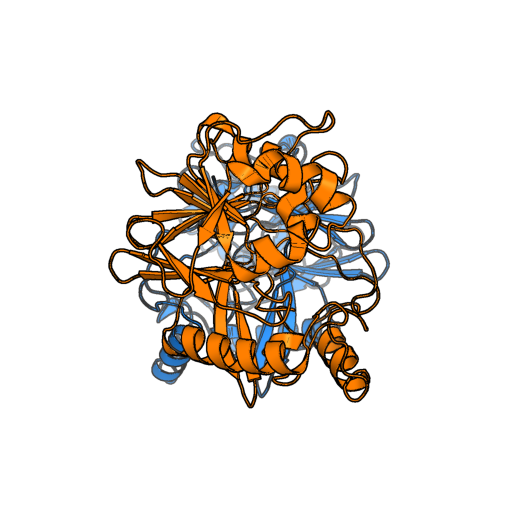 4.531 1.584 1 94.38 6 PHE B O 1
ATOM 2190 N N . TYR B 1 7 ? 9.195 6.539 1.391 1 95.31 7 TYR B N 1
ATOM 2191 C CA . TYR B 1 7 ? 8.695 6.387 0.028 1 95.31 7 TYR B CA 1
ATOM 2192 C C . TYR B 1 7 ? 8.898 7.664 -0.774 1 95.31 7 TYR B C 1
ATOM 2194 O O . TYR B 1 7 ? 8.359 8.719 -0.427 1 95.31 7 TYR B O 1
ATOM 2202 N N . ARG B 1 8 ? 9.711 7.531 -1.786 1 96.12 8 ARG B N 1
ATOM 2203 C CA . ARG B 1 8 ? 10.078 8.672 -2.619 1 96.12 8 ARG B CA 1
ATOM 2204 C C . ARG B 1 8 ? 9.305 8.664 -3.932 1 96.12 8 ARG B C 1
ATOM 2206 O O . ARG B 1 8 ? 9.125 7.609 -4.547 1 96.12 8 ARG B O 1
ATOM 2213 N N . PHE B 1 9 ? 8.766 9.781 -4.32 1 96.31 9 PHE B N 1
ATOM 2214 C CA . PHE B 1 9 ? 8.078 9.938 -5.598 1 96.31 9 PHE B CA 1
ATOM 2215 C C . PHE B 1 9 ? 8.211 11.359 -6.121 1 96.31 9 PHE B C 1
ATOM 2217 O O . PHE B 1 9 ? 8.688 12.25 -5.406 1 96.31 9 PHE B O 1
ATOM 2224 N N . ARG B 1 10 ? 7.801 11.586 -7.359 1 96 10 ARG B N 1
ATOM 2225 C CA . ARG B 1 10 ? 7.98 12.898 -7.973 1 96 10 ARG B CA 1
ATOM 2226 C C . ARG B 1 10 ? 6.641 13.594 -8.18 1 96 10 ARG B C 1
ATOM 2228 O O . ARG B 1 10 ? 5.641 12.945 -8.5 1 96 10 ARG B O 1
ATOM 2235 N N . VAL B 1 11 ? 6.609 14.82 -7.98 1 97.62 11 VAL B N 1
ATOM 2236 C CA . VAL B 1 11 ? 5.559 15.758 -8.359 1 97.62 11 VAL B CA 1
ATOM 2237 C C . VAL B 1 11 ? 6.133 16.844 -9.273 1 97.62 11 VAL B C 1
ATOM 2239 O O . VAL B 1 11 ? 6.566 17.891 -8.797 1 97.62 11 VAL B O 1
ATOM 2242 N N . GLY B 1 12 ? 6.039 16.609 -10.578 1 97.5 12 GLY B N 1
ATOM 2243 C CA . GLY B 1 12 ? 6.809 17.469 -11.477 1 97.5 12 GLY B CA 1
ATOM 2244 C C . GLY B 1 12 ? 8.289 17.484 -11.141 1 97.5 12 GLY B C 1
ATOM 2245 O O . GLY B 1 12 ? 8.922 16.438 -11.016 1 97.5 12 GLY B O 1
ATOM 2246 N N . GLY B 1 13 ? 8.797 18.703 -10.953 1 97.69 13 GLY B N 1
ATOM 2247 C CA . GLY B 1 13 ? 10.203 18.891 -10.648 1 97.69 13 GLY B CA 1
ATOM 2248 C C . GLY B 1 13 ? 10.523 18.703 -9.172 1 97.69 13 GLY B C 1
ATOM 2249 O O . GLY B 1 13 ? 11.695 18.719 -8.781 1 97.69 13 GLY B O 1
ATOM 2250 N N . ILE B 1 14 ? 9.523 18.469 -8.336 1 98.44 14 ILE B N 1
ATOM 2251 C CA . ILE B 1 14 ? 9.711 18.328 -6.898 1 98.44 14 ILE B CA 1
ATOM 2252 C C . ILE B 1 14 ? 9.836 16.859 -6.531 1 98.44 14 ILE B C 1
ATOM 2254 O O . ILE B 1 14 ? 9.039 16.031 -6.98 1 98.44 14 ILE B O 1
ATOM 2258 N N . GLN B 1 15 ? 10.906 16.5 -5.797 1 98.19 15 GLN B N 1
ATOM 2259 C CA . GLN B 1 15 ? 10.969 15.18 -5.195 1 98.19 15 GLN B CA 1
ATOM 2260 C C . GLN B 1 15 ? 10.289 15.156 -3.83 1 98.19 15 GLN B C 1
ATOM 2262 O O . GLN B 1 15 ? 10.695 15.883 -2.918 1 98.19 15 GLN B O 1
ATOM 2267 N N . ALA B 1 16 ? 9.266 14.367 -3.711 1 98.56 16 ALA B N 1
ATOM 2268 C CA . ALA B 1 16 ? 8.57 14.203 -2.439 1 98.56 16 ALA B CA 1
ATOM 2269 C C . ALA B 1 16 ? 8.953 12.891 -1.766 1 98.56 16 ALA B C 1
ATOM 2271 O O . ALA B 1 16 ? 9.156 11.875 -2.438 1 98.56 16 ALA B O 1
ATOM 2272 N N . VAL B 1 17 ? 9.094 12.891 -0.465 1 97.94 17 VAL B N 1
ATOM 2273 C CA . VAL B 1 17 ? 9.391 11.695 0.315 1 97.94 17 VAL B CA 1
ATOM 2274 C C . VAL B 1 17 ? 8.461 11.617 1.521 1 97.94 17 VAL B C 1
ATOM 2276 O O . VAL B 1 17 ? 8.43 12.531 2.354 1 97.94 17 VAL B O 1
ATOM 2279 N N . VAL B 1 18 ? 7.617 10.57 1.563 1 97.75 18 VAL B N 1
ATOM 2280 C CA . VAL B 1 18 ? 6.918 10.273 2.809 1 97.75 18 VAL B CA 1
ATOM 2281 C C . VAL B 1 18 ? 7.855 9.555 3.771 1 97.75 18 VAL B C 1
ATOM 2283 O O . VAL B 1 18 ? 8.531 8.594 3.391 1 97.75 18 VAL B O 1
ATOM 2286 N N . LEU B 1 19 ? 7.957 10.031 4.969 1 97.44 19 LEU B N 1
ATOM 2287 C CA . LEU B 1 19 ? 8.805 9.453 6.008 1 97.44 19 LEU B CA 1
ATOM 2288 C C . LEU B 1 19 ? 7.957 8.898 7.148 1 97.44 19 LEU B C 1
ATOM 2290 O O . LEU B 1 19 ? 7.336 9.656 7.895 1 97.44 19 LEU B O 1
ATOM 2294 N N . SER B 1 20 ? 7.973 7.598 7.305 1 96.44 20 SER B N 1
ATOM 2295 C CA . SER B 1 20 ? 7.23 7.027 8.422 1 96.44 20 SER B CA 1
ATOM 2296 C C . SER B 1 20 ? 7.895 7.363 9.75 1 96.44 20 SER B C 1
ATOM 2298 O O . SER B 1 20 ? 9.086 7.105 9.945 1 96.44 20 SER B O 1
ATOM 2300 N N . ASP B 1 21 ? 7.172 7.914 10.633 1 97.69 21 ASP B N 1
ATOM 2301 C CA . ASP B 1 21 ? 7.637 8.125 12 1 97.69 21 ASP B CA 1
ATOM 2302 C C . ASP B 1 21 ? 7.219 6.977 12.906 1 97.69 21 ASP B C 1
ATOM 2304 O O . ASP B 1 21 ? 7.09 7.148 14.117 1 97.69 21 ASP B O 1
ATOM 2308 N N . GLY B 1 22 ? 6.977 5.832 12.25 1 94.88 22 GLY B N 1
ATOM 2309 C CA . GLY B 1 22 ? 6.531 4.66 12.984 1 94.88 22 GLY B CA 1
ATOM 2310 C C . GLY B 1 22 ? 5.023 4.555 13.086 1 94.88 22 GLY B C 1
ATOM 2311 O O . GLY B 1 22 ? 4.297 5.238 12.359 1 94.88 22 GLY B O 1
ATOM 2312 N N . GLN B 1 23 ? 4.531 3.576 13.852 1 95.38 23 GLN B N 1
ATOM 2313 C CA . GLN B 1 23 ? 3.115 3.299 14.07 1 95.38 23 GLN B CA 1
ATOM 2314 C C . GLN B 1 23 ? 2.809 3.115 15.555 1 95.38 23 GLN B C 1
ATOM 2316 O O . GLN B 1 23 ? 3.688 2.74 16.328 1 95.38 23 GLN B O 1
ATOM 2321 N N . SER B 1 24 ? 1.642 3.439 15.953 1 95.38 24 SER B N 1
ATOM 2322 C CA . SER B 1 24 ? 1.212 3.145 17.312 1 95.38 24 SER B CA 1
ATOM 2323 C C . SER B 1 24 ? 0.946 1.655 17.5 1 95.38 24 SER B C 1
ATOM 2325 O O . SER B 1 24 ? 0.739 0.929 16.531 1 95.38 24 SER B O 1
ATOM 2327 N N . PRO B 1 25 ? 1.039 1.188 18.75 1 94.56 25 PRO B N 1
ATOM 2328 C CA . PRO B 1 25 ? 0.443 -0.13 18.984 1 94.56 25 PRO B CA 1
ATOM 2329 C C . PRO B 1 25 ? -1.032 -0.188 18.594 1 94.56 25 PRO B C 1
ATOM 2331 O O . PRO B 1 25 ? -1.691 0.851 18.5 1 94.56 25 PRO B O 1
ATOM 2334 N N . PRO B 1 26 ? -1.53 -1.428 18.312 1 95.25 26 PRO B N 1
ATOM 2335 C CA . PRO B 1 26 ? -2.959 -1.536 18 1 95.25 26 PRO B CA 1
ATOM 2336 C C . PRO B 1 26 ? -3.846 -1.097 19.172 1 95.25 26 PRO B C 1
ATOM 2338 O O . PRO B 1 26 ? -3.541 -1.39 20.328 1 95.25 26 PRO B O 1
ATOM 2341 N N . GLY B 1 27 ? -4.84 -0.346 18.891 1 96.69 27 GLY B N 1
ATOM 2342 C CA . GLY B 1 27 ? -5.793 0.138 19.875 1 96.69 27 GLY B CA 1
ATOM 2343 C C . GLY B 1 27 ? -7.137 0.508 19.266 1 96.69 27 GLY B C 1
ATOM 2344 O O . GLY B 1 27 ? -7.332 0.391 18.047 1 96.69 27 GLY B O 1
ATOM 2345 N N . PRO B 1 28 ? -8.078 0.899 20.125 1 97.25 28 PRO B N 1
ATOM 2346 C CA . PRO B 1 28 ? -9.414 1.224 19.625 1 97.25 28 PRO B CA 1
ATOM 2347 C C . PRO B 1 28 ? -9.422 2.445 18.703 1 97.25 28 PRO B C 1
ATOM 2349 O O . PRO B 1 28 ? -8.828 3.473 19.031 1 97.25 28 PRO B O 1
ATOM 2352 N N . LEU B 1 29 ? -10.055 2.266 17.609 1 97.69 29 LEU B N 1
ATOM 2353 C CA . LEU B 1 29 ? -10.242 3.367 16.672 1 97.69 29 LEU B CA 1
ATOM 2354 C C . LEU B 1 29 ? -11.43 4.234 17.078 1 97.69 29 LEU B C 1
ATOM 2356 O O . LEU B 1 29 ? -11.383 5.461 16.953 1 97.69 29 LEU B O 1
ATOM 2360 N N . LEU B 1 30 ? -12.484 3.59 17.516 1 97.69 30 LEU B N 1
ATOM 2361 C CA . LEU B 1 30 ? -13.703 4.277 17.922 1 97.69 30 LEU B CA 1
ATOM 2362 C C . LEU B 1 30 ? -13.742 4.449 19.438 1 97.69 30 LEU B C 1
ATOM 2364 O O . LEU B 1 30 ? -13.234 3.605 20.188 1 97.69 30 LEU B O 1
ATOM 2368 N N . PRO B 1 31 ? -14.297 5.613 19.938 1 97.19 31 PRO B N 1
ATOM 2369 C CA . PRO B 1 31 ? -15.031 6.586 19.125 1 97.19 31 PRO B CA 1
ATOM 2370 C C . PRO B 1 31 ? -14.148 7.738 18.641 1 97.19 31 PRO B C 1
ATOM 2372 O O . PRO B 1 31 ? -14.641 8.656 17.984 1 97.19 31 PRO B O 1
ATOM 2375 N N . ASN B 1 32 ? -12.891 7.699 18.844 1 96.69 32 ASN B N 1
ATOM 2376 C CA . ASN B 1 32 ? -12.07 8.898 18.688 1 96.69 32 ASN B CA 1
ATOM 2377 C C . ASN B 1 32 ? -11.922 9.289 17.219 1 96.69 32 ASN B C 1
ATOM 2379 O O . ASN B 1 32 ? -11.984 10.469 16.875 1 96.69 32 ASN B O 1
ATOM 2383 N N . TRP B 1 33 ? -11.781 8.359 16.297 1 97.81 33 TRP B N 1
ATOM 2384 C CA . TRP B 1 33 ? -11.5 8.641 14.898 1 97.81 33 TRP B CA 1
ATOM 2385 C C . TRP B 1 33 ? -12.789 8.68 14.078 1 97.81 33 TRP B C 1
ATOM 2387 O O . TRP B 1 33 ? -12.75 8.789 12.852 1 97.81 33 TRP B O 1
ATOM 2397 N N . GLY B 1 34 ? -13.898 8.547 14.562 1 98.06 34 GLY B N 1
ATOM 2398 C CA . GLY B 1 34 ? -15.297 8.672 14.195 1 98.06 34 GLY B CA 1
ATOM 2399 C C . GLY B 1 34 ? -16.203 8.922 15.383 1 98.06 34 GLY B C 1
ATOM 2400 O O . GLY B 1 34 ? -16.797 7.98 15.922 1 98.06 34 GLY B O 1
ATOM 2401 N N . ALA B 1 35 ? -16.391 10.172 15.711 1 98.5 35 ALA B N 1
ATOM 2402 C CA . ALA B 1 35 ? -16.859 10.5 17.047 1 98.5 35 ALA B CA 1
ATOM 2403 C C . ALA B 1 35 ? -18.359 10.828 17.047 1 98.5 35 ALA B C 1
ATOM 2405 O O . ALA B 1 35 ? -18.953 11.07 18.109 1 98.5 35 ALA B O 1
ATOM 2406 N N . ASN B 1 36 ? -18.938 10.852 15.859 1 98.69 36 ASN B N 1
ATOM 2407 C CA . ASN B 1 36 ? -20.375 11.094 15.812 1 98.69 36 ASN B CA 1
ATOM 2408 C C . ASN B 1 36 ? -21.156 10.039 16.594 1 98.69 36 ASN B C 1
ATOM 2410 O O . ASN B 1 36 ? -21.141 8.859 16.234 1 98.69 36 ASN B O 1
ATOM 2414 N N . PRO B 1 37 ? -21.828 10.453 17.625 1 98.31 37 PRO B N 1
ATOM 2415 C CA . PRO B 1 37 ? -22.531 9.461 18.438 1 98.31 37 PRO B CA 1
ATOM 2416 C C . PRO B 1 37 ? -23.578 8.68 17.625 1 98.31 37 PRO B C 1
ATOM 2418 O O . PRO B 1 37 ? -23.719 7.469 17.812 1 98.31 37 PRO B O 1
ATOM 2421 N N . GLU B 1 38 ? -24.234 9.32 16.734 1 98 38 GLU B N 1
ATOM 2422 C CA . GLU B 1 38 ? -25.344 8.719 16 1 98 38 GLU B CA 1
ATOM 2423 C C . GLU B 1 38 ? -24.828 7.781 14.906 1 98 38 GLU B C 1
ATOM 2425 O O . GLU B 1 38 ? -25.594 6.996 14.344 1 98 38 GLU B O 1
ATOM 2430 N N . LEU B 1 39 ? -23.516 7.801 14.648 1 98.56 39 LEU B N 1
ATOM 2431 C CA . LEU B 1 39 ? -22.984 7.039 13.523 1 98.56 39 LEU B CA 1
ATOM 2432 C C . LEU B 1 39 ? -22.109 5.887 14.016 1 98.56 39 LEU B C 1
ATOM 2434 O O . LEU B 1 39 ? -21.453 5.215 13.211 1 98.56 39 LEU B O 1
ATOM 2438 N N . GLN B 1 40 ? -22.125 5.59 15.273 1 98.62 40 GLN B N 1
ATOM 2439 C CA . GLN B 1 40 ? -21.188 4.617 15.836 1 98.62 40 GLN B CA 1
ATOM 2440 C C . GLN B 1 40 ? -21.406 3.238 15.211 1 98.62 40 GLN B C 1
ATOM 2442 O O . GLN B 1 40 ? -20.438 2.557 14.867 1 98.62 40 GLN B O 1
ATOM 2447 N N . GLU B 1 41 ? -22.625 2.82 15.039 1 98.5 41 GLU B N 1
ATOM 2448 C CA . GLU B 1 41 ? -22.891 1.513 14.445 1 98.5 41 GLU B CA 1
ATOM 2449 C C . GLU B 1 41 ? -22.484 1.476 12.977 1 98.5 41 GLU B C 1
ATOM 2451 O O . GLU B 1 41 ? -21.906 0.49 12.508 1 98.5 41 GLU B O 1
ATOM 2456 N N . ALA B 1 42 ? -22.812 2.514 12.266 1 98.5 42 ALA B N 1
ATOM 2457 C CA . ALA B 1 42 ? -22.422 2.607 10.859 1 98.5 42 ALA B CA 1
ATOM 2458 C C . ALA B 1 42 ? -20.906 2.584 10.711 1 98.5 42 ALA B C 1
ATOM 2460 O O . ALA B 1 42 ? -20.375 1.947 9.797 1 98.5 42 ALA B O 1
ATOM 2461 N N . PHE B 1 43 ? -20.203 3.303 11.594 1 98.69 43 PHE B N 1
ATOM 2462 C CA . PHE B 1 43 ? -18.75 3.309 11.586 1 98.69 43 PHE B CA 1
ATOM 2463 C C . PHE B 1 43 ? -18.203 1.902 11.797 1 98.69 43 PHE B C 1
ATOM 2465 O O . PHE B 1 43 ? -17.344 1.437 11.039 1 98.69 43 PHE B O 1
ATOM 2472 N N . ARG B 1 44 ? -18.688 1.242 12.812 1 98.31 44 ARG B N 1
ATOM 2473 C CA . ARG B 1 44 ? -18.219 -0.102 13.141 1 98.31 44 ARG B CA 1
ATOM 2474 C C . ARG B 1 44 ? -18.438 -1.054 11.969 1 98.31 44 ARG B C 1
ATOM 2476 O O . ARG B 1 44 ? -17.531 -1.804 11.594 1 98.31 44 ARG B O 1
ATOM 2483 N N . ARG B 1 45 ? -19.609 -1.046 11.391 1 97.75 45 ARG B N 1
ATOM 2484 C CA . ARG B 1 45 ? -19.938 -1.901 10.25 1 97.75 45 ARG B CA 1
ATOM 2485 C C . ARG B 1 45 ? -19 -1.636 9.078 1 97.75 45 ARG B C 1
ATOM 2487 O O . ARG B 1 45 ? -18.516 -2.572 8.43 1 97.75 45 ARG B O 1
ATOM 2494 N N . THR B 1 46 ? -18.75 -0.353 8.82 1 97.5 46 THR B N 1
ATOM 2495 C CA . THR B 1 46 ? -17.859 0.035 7.727 1 97.5 46 THR B CA 1
ATOM 2496 C C . THR B 1 46 ? -16.453 -0.513 7.953 1 97.5 46 THR B C 1
ATOM 2498 O O . THR B 1 46 ? -15.844 -1.059 7.035 1 97.5 46 THR B O 1
ATOM 2501 N N . LEU B 1 47 ? -15.953 -0.347 9.172 1 97.81 47 LEU B N 1
ATOM 2502 C CA . LEU B 1 47 ? -14.625 -0.841 9.508 1 97.81 47 LEU B CA 1
ATOM 2503 C C . LEU B 1 47 ? -14.539 -2.35 9.297 1 97.81 47 LEU B C 1
ATOM 2505 O O . LEU B 1 47 ? -13.609 -2.84 8.656 1 97.81 47 LEU B O 1
ATOM 2509 N N . VAL B 1 48 ? -15.5 -3.062 9.75 1 96.5 48 VAL B N 1
ATOM 2510 C CA . VAL B 1 48 ? -15.516 -4.52 9.672 1 96.5 48 VAL B CA 1
ATOM 2511 C C . VAL B 1 48 ? -15.602 -4.957 8.211 1 96.5 48 VAL B C 1
ATOM 2513 O O . VAL B 1 48 ? -14.922 -5.902 7.793 1 96.5 48 VAL B O 1
ATOM 2516 N N . GLU B 1 49 ? -16.406 -4.25 7.434 1 95.06 49 GLU B N 1
ATOM 2517 C CA . GLU B 1 49 ? -16.547 -4.547 6.012 1 95.06 49 GLU B CA 1
ATOM 2518 C C . GLU B 1 49 ? -15.242 -4.34 5.266 1 95.06 49 GLU B C 1
ATOM 2520 O O . GLU B 1 49 ? -15.039 -4.902 4.188 1 95.06 49 GLU B O 1
ATOM 2525 N N . HIS B 1 50 ? -14.398 -3.555 5.809 1 96.19 50 HIS B N 1
ATOM 2526 C CA . HIS B 1 50 ? -13.102 -3.289 5.184 1 96.19 50 HIS B CA 1
ATOM 2527 C C . HIS B 1 50 ? -11.977 -4.016 5.914 1 96.19 50 HIS B C 1
ATOM 2529 O O . HIS B 1 50 ? -10.812 -3.625 5.816 1 96.19 50 HIS B O 1
ATOM 2535 N N . PHE B 1 51 ? -12.375 -5.012 6.66 1 95.94 51 PHE B N 1
ATOM 2536 C CA . PHE B 1 51 ? -11.469 -5.969 7.281 1 95.94 51 PHE B CA 1
ATOM 2537 C C . PHE B 1 51 ? -10.602 -5.293 8.336 1 95.94 51 PHE B C 1
ATOM 2539 O O . PHE B 1 51 ? -9.453 -5.676 8.547 1 95.94 51 PHE B O 1
ATOM 2546 N N . LEU B 1 52 ? -11.086 -4.203 8.906 1 96.31 52 LEU B N 1
ATOM 2547 C CA . LEU B 1 52 ? -10.438 -3.545 10.031 1 96.31 52 LEU B CA 1
ATOM 2548 C C . LEU B 1 52 ? -11.086 -3.949 11.352 1 96.31 52 LEU B C 1
ATOM 2550 O O . LEU B 1 52 ? -12.312 -4.086 11.422 1 96.31 52 LEU B O 1
ATOM 2554 N N . ASP B 1 53 ? -10.281 -4.172 12.359 1 95.5 53 ASP B N 1
ATOM 2555 C CA . ASP B 1 53 ? -10.766 -4.379 13.719 1 95.5 53 ASP B CA 1
ATOM 2556 C C . ASP B 1 53 ? -10.93 -3.049 14.453 1 95.5 53 ASP B C 1
ATOM 2558 O O . ASP B 1 53 ? -9.945 -2.387 14.773 1 95.5 53 ASP B O 1
ATOM 2562 N N . PRO B 1 54 ? -12.156 -2.67 14.734 1 96.69 54 PRO B N 1
ATOM 2563 C CA . PRO B 1 54 ? -12.367 -1.377 15.391 1 96.69 54 PRO B CA 1
ATOM 2564 C C . PRO B 1 54 ? -11.633 -1.265 16.734 1 96.69 54 PRO B C 1
ATOM 2566 O O . PRO B 1 54 ? -11.375 -0.155 17.203 1 96.69 54 PRO B O 1
ATOM 2569 N N . GLU B 1 55 ? -11.266 -2.398 17.297 1 96.75 55 GLU B N 1
ATOM 2570 C CA . GLU B 1 55 ? -10.656 -2.408 18.625 1 96.75 55 GLU B CA 1
ATOM 2571 C C . GLU B 1 55 ? -9.141 -2.535 18.531 1 96.75 55 GLU B C 1
ATOM 2573 O O . GLU B 1 55 ? -8.445 -2.412 19.547 1 96.75 55 GLU B O 1
ATOM 2578 N N . ALA B 1 56 ? -8.625 -2.744 17.406 1 95.25 56 ALA B N 1
ATOM 2579 C CA . ALA B 1 56 ? -7.199 -3.012 17.266 1 95.25 56 ALA B CA 1
ATOM 2580 C C . ALA B 1 56 ? -6.656 -2.434 15.961 1 95.25 56 ALA B C 1
ATOM 2582 O O . ALA B 1 56 ? -6.137 -3.166 15.117 1 95.25 56 ALA B O 1
ATOM 2583 N N . THR B 1 57 ? -6.727 -1.15 15.883 1 93.88 57 THR B N 1
ATOM 2584 C CA . THR B 1 57 ? -6.207 -0.482 14.695 1 93.88 57 THR B CA 1
ATOM 2585 C C . THR B 1 57 ? -4.926 0.279 15.023 1 93.88 57 THR B C 1
ATOM 2587 O O . THR B 1 57 ? -4.77 0.801 16.125 1 93.88 57 THR B O 1
ATOM 2590 N N . ARG B 1 58 ? -3.998 0.311 14.07 1 94.44 58 ARG B N 1
ATOM 2591 C CA . ARG B 1 58 ? -2.756 1.064 14.203 1 94.44 58 ARG B CA 1
ATOM 2592 C C . ARG B 1 58 ? -2.898 2.465 13.617 1 94.44 58 ARG B C 1
ATOM 2594 O O . ARG B 1 58 ? -3.561 2.65 12.594 1 94.44 58 ARG B O 1
ATOM 2601 N N . ASN B 1 59 ? -2.332 3.369 14.297 1 95.56 59 ASN B N 1
ATOM 2602 C CA . ASN B 1 59 ? -2.213 4.723 13.766 1 95.56 59 ASN B CA 1
ATOM 2603 C C . ASN B 1 59 ? -0.856 4.949 13.102 1 95.56 59 ASN B C 1
ATOM 2605 O O . ASN B 1 59 ? 0.152 4.391 13.539 1 95.56 59 ASN B O 1
ATOM 2609 N N . ASN B 1 60 ? -0.86 5.711 12.07 1 97.19 60 ASN B N 1
ATOM 2610 C CA . ASN B 1 60 ? 0.363 6.055 11.352 1 97.19 60 ASN B CA 1
ATOM 2611 C C . ASN B 1 60 ? 0.746 7.516 11.562 1 97.19 60 ASN B C 1
ATOM 2613 O O . ASN B 1 60 ? -0.109 8.352 11.875 1 97.19 60 ASN B O 1
ATOM 2617 N N . PHE B 1 61 ? 1.973 7.801 11.461 1 98.31 61 PHE B N 1
ATOM 2618 C CA . PHE B 1 61 ? 2.559 9.133 11.5 1 98.31 61 PHE B CA 1
ATOM 2619 C C . PHE B 1 61 ? 3.48 9.359 10.305 1 98.31 61 PHE B C 1
ATOM 2621 O O . PHE B 1 61 ? 4.559 8.766 10.227 1 98.31 61 PHE B O 1
ATOM 2628 N N . ASN B 1 62 ? 3.041 10.227 9.344 1 98.31 62 ASN B N 1
ATOM 2629 C CA . ASN B 1 62 ? 3.711 10.273 8.047 1 98.31 62 ASN B CA 1
ATOM 2630 C C . ASN B 1 62 ? 4.16 11.688 7.695 1 98.31 62 ASN B C 1
ATOM 2632 O O . ASN B 1 62 ? 3.586 12.32 6.809 1 98.31 62 ASN B O 1
ATOM 2636 N N . PRO B 1 63 ? 5.223 12.211 8.352 1 98.81 63 PRO B N 1
ATOM 2637 C CA . PRO B 1 63 ? 5.797 13.461 7.84 1 98.81 63 PRO B CA 1
ATOM 2638 C C . PRO B 1 63 ? 6.211 13.367 6.375 1 98.81 63 PRO B C 1
ATOM 2640 O O . PRO B 1 63 ? 6.402 12.266 5.852 1 98.81 63 PRO B O 1
ATOM 2643 N N . VAL B 1 64 ? 6.281 14.539 5.711 1 98.88 64 VAL B N 1
ATOM 2644 C CA . VAL B 1 64 ? 6.59 14.586 4.285 1 98.88 64 VAL B CA 1
ATOM 2645 C C . VAL B 1 64 ? 7.758 15.539 4.039 1 98.88 64 VAL B C 1
ATOM 2647 O O . VAL B 1 64 ? 7.82 16.625 4.625 1 98.88 64 VAL B O 1
ATOM 2650 N N . LEU B 1 65 ? 8.68 15.102 3.225 1 98.88 65 LEU B N 1
ATOM 2651 C CA . LEU B 1 65 ? 9.773 15.953 2.768 1 98.88 65 LEU B CA 1
ATOM 2652 C C . LEU B 1 65 ? 9.594 16.328 1.303 1 98.88 65 LEU B C 1
ATOM 2654 O O . LEU B 1 65 ? 9.367 15.469 0.454 1 98.88 65 LEU B O 1
ATOM 2658 N N . LEU B 1 66 ? 9.531 17.625 1.033 1 98.94 66 LEU B N 1
ATOM 2659 C CA . LEU B 1 66 ? 9.586 18.141 -0.329 1 98.94 66 LEU B CA 1
ATOM 2660 C C . LEU B 1 66 ? 10.984 18.656 -0.662 1 98.94 66 LEU B C 1
ATOM 2662 O O . LEU B 1 66 ? 11.453 19.625 -0.059 1 98.94 66 LEU B O 1
ATOM 2666 N N . ASP B 1 67 ? 11.656 18.031 -1.536 1 98.81 67 ASP B N 1
ATOM 2667 C CA . ASP B 1 67 ? 12.969 18.422 -2.025 1 98.81 67 ASP B CA 1
ATOM 2668 C C . ASP B 1 67 ? 12.852 19.203 -3.334 1 98.81 67 ASP B C 1
ATOM 2670 O O . ASP B 1 67 ? 12.633 18.609 -4.395 1 98.81 67 ASP B O 1
ATOM 2674 N N . LEU B 1 68 ? 13.016 20.516 -3.254 1 98.38 68 LEU B N 1
ATOM 2675 C CA . LEU B 1 68 ? 12.883 21.422 -4.395 1 98.38 68 LEU B CA 1
ATOM 2676 C C . LEU B 1 68 ? 14.25 21.75 -4.984 1 98.38 68 LEU B C 1
ATOM 2678 O O . LEU B 1 68 ? 14.383 22.703 -5.762 1 98.38 68 LEU B O 1
ATOM 2682 N N . GLY B 1 69 ? 15.281 21.047 -4.613 1 96.38 69 GLY B N 1
ATOM 2683 C CA . GLY B 1 69 ? 16.656 21.328 -5.023 1 96.38 69 GLY B CA 1
ATOM 2684 C C . GLY B 1 69 ? 17.406 22.188 -4.031 1 96.38 69 GLY B C 1
ATOM 2685 O O . GLY B 1 69 ? 18 21.672 -3.084 1 96.38 69 GLY B O 1
ATOM 2686 N N . GLU B 1 70 ? 17.234 23.469 -4.117 1 94.88 70 GLU B N 1
ATOM 2687 C CA . GLU B 1 70 ? 17.922 24.391 -3.215 1 94.88 70 GLU B CA 1
ATOM 2688 C C . GLU B 1 70 ? 17.203 24.469 -1.863 1 94.88 70 GLU B C 1
ATOM 2690 O O . GLU B 1 70 ? 17.844 24.734 -0.839 1 94.88 70 GLU B O 1
ATOM 2695 N N . ALA B 1 71 ? 15.945 24.25 -1.924 1 98.38 71 ALA B N 1
ATOM 2696 C CA . ALA B 1 71 ? 15.148 24.25 -0.703 1 98.38 71 ALA B CA 1
ATOM 2697 C C . ALA B 1 71 ? 14.617 22.859 -0.395 1 98.38 71 ALA B C 1
ATOM 2699 O O . ALA B 1 71 ? 14.203 22.125 -1.302 1 98.38 71 ALA B O 1
ATOM 2700 N N . ARG B 1 72 ? 14.695 22.438 0.87 1 98.75 72 ARG B N 1
ATOM 2701 C CA . ARG B 1 72 ? 14.125 21.203 1.385 1 98.75 72 ARG B CA 1
ATOM 2702 C C . ARG B 1 72 ? 13.195 21.469 2.561 1 98.75 72 ARG B C 1
ATOM 2704 O O . ARG B 1 72 ? 13.633 21.938 3.611 1 98.75 72 ARG B O 1
ATOM 2711 N N . LEU B 1 73 ? 11.953 21.203 2.279 1 98.94 73 LEU B N 1
ATOM 2712 C CA . LEU B 1 73 ? 10.906 21.516 3.248 1 98.94 73 LEU B CA 1
ATOM 2713 C C . LEU B 1 73 ? 10.375 20.25 3.906 1 98.94 73 LEU B C 1
ATOM 2715 O O . LEU B 1 73 ? 9.844 19.375 3.227 1 98.94 73 LEU B O 1
ATOM 2719 N N . LEU B 1 74 ? 10.586 20.125 5.211 1 98.94 74 LEU B N 1
ATOM 2720 C CA . LEU B 1 74 ? 9.984 19.047 5.996 1 98.94 74 LEU B CA 1
ATOM 2721 C C . LEU B 1 74 ? 8.641 19.484 6.582 1 98.94 74 LEU B C 1
ATOM 2723 O O . LEU B 1 74 ? 8.555 20.531 7.227 1 98.94 74 LEU B O 1
ATOM 2727 N N . VAL B 1 75 ? 7.617 18.719 6.289 1 98.94 75 VAL B N 1
ATOM 2728 C CA . VAL B 1 75 ? 6.289 19 6.828 1 98.94 75 VAL B CA 1
ATOM 2729 C C . VAL B 1 75 ? 6.047 18.141 8.07 1 98.94 75 VAL B C 1
ATOM 2731 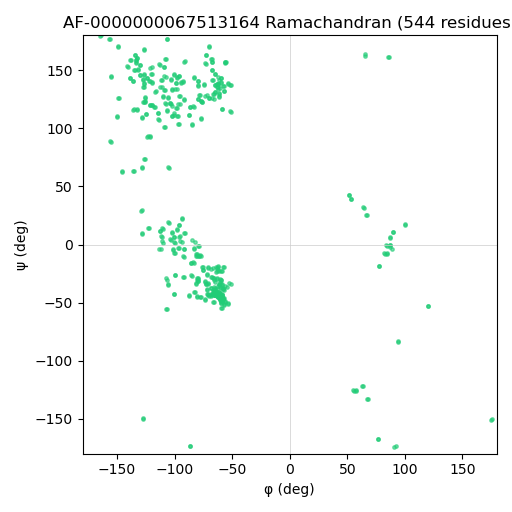O O . VAL B 1 75 ? 5.863 16.938 7.969 1 98.94 75 VAL B O 1
ATOM 2734 N N . ASP B 1 76 ? 5.996 18.766 9.227 1 98.88 76 ASP B N 1
ATOM 2735 C CA . ASP B 1 76 ? 5.875 18.172 10.555 1 98.88 76 ASP B CA 1
ATOM 2736 C C . ASP B 1 76 ? 7.109 17.344 10.898 1 98.88 76 ASP B C 1
ATOM 2738 O O . ASP B 1 76 ? 7.914 17.016 10.016 1 98.88 76 ASP B O 1
ATOM 2742 N N . THR B 1 77 ? 7.258 17.047 12.188 1 98.75 77 THR B N 1
ATOM 2743 C CA . THR B 1 77 ? 8.539 16.516 12.633 1 98.75 77 THR B CA 1
ATOM 2744 C C . THR B 1 77 ? 8.352 15.234 13.438 1 98.75 77 THR B C 1
ATOM 2746 O O . THR B 1 77 ? 9.273 14.766 14.102 1 98.75 77 THR B O 1
ATOM 2749 N N . GLY B 1 78 ? 7.094 14.719 13.422 1 98.5 78 GLY B N 1
ATOM 2750 C CA . GLY B 1 78 ? 6.844 13.453 14.086 1 98.5 78 GLY B CA 1
ATOM 2751 C C . GLY B 1 78 ? 6.77 13.57 15.594 1 98.5 78 GLY B C 1
ATOM 2752 O O . GLY B 1 78 ? 6.715 14.68 16.141 1 98.5 78 GLY B O 1
ATOM 2753 N N . ARG B 1 79 ? 6.812 12.398 16.281 1 97.31 79 ARG B N 1
ATOM 2754 C CA . ARG B 1 79 ? 6.57 12.289 17.719 1 97.31 79 ARG B CA 1
ATOM 2755 C C . ARG B 1 79 ? 7.848 12.539 18.5 1 97.31 79 ARG B C 1
ATOM 2757 O O . ARG B 1 79 ? 7.801 12.766 19.719 1 97.31 79 ARG B O 1
ATOM 2764 N N . GLY B 1 80 ? 8.945 12.492 17.859 1 95.31 80 GLY B N 1
ATOM 2765 C CA . GLY B 1 80 ? 10.227 12.586 18.547 1 95.31 80 GLY B CA 1
ATOM 2766 C C . GLY B 1 80 ? 10.719 11.242 19.062 1 95.31 80 GLY B C 1
ATOM 2767 O O . GLY B 1 80 ? 9.93 10.32 19.266 1 95.31 80 GLY B O 1
ATOM 2768 N N . ALA B 1 81 ? 12 11.164 19.344 1 85.75 81 ALA B N 1
ATOM 2769 C CA . ALA B 1 81 ? 12.641 9.906 19.734 1 85.75 81 ALA B CA 1
ATOM 2770 C C . ALA B 1 81 ? 12.109 9.406 21.062 1 85.75 81 ALA B C 1
ATOM 2772 O O . ALA B 1 81 ? 11.945 8.195 21.266 1 85.75 81 ALA B O 1
ATOM 2773 N N . GLY B 1 82 ? 11.852 10.258 21.969 1 84.44 82 GLY B N 1
ATOM 2774 C CA . GLY B 1 82 ? 11.375 9.867 23.297 1 84.44 82 GLY B CA 1
ATOM 2775 C C . GLY B 1 82 ? 10.016 9.188 23.25 1 84.44 82 GLY B C 1
ATOM 2776 O O . GLY B 1 82 ? 9.656 8.461 24.188 1 84.44 82 GLY B O 1
ATOM 2777 N N . SER B 1 83 ? 9.312 9.383 22.203 1 87.81 83 SER B N 1
ATOM 2778 C CA . SER B 1 83 ? 7.973 8.82 22.062 1 87.81 83 SER B CA 1
ATOM 2779 C C . SER B 1 83 ? 7.938 7.719 21.016 1 87.81 83 SER B C 1
ATOM 2781 O O . SER B 1 83 ? 6.867 7.344 20.531 1 87.81 83 SER B O 1
ATOM 2783 N N . GLY B 1 84 ? 9.125 7.262 20.625 1 90.69 84 GLY B N 1
ATOM 2784 C CA . GLY B 1 84 ? 9.188 6.152 19.688 1 90.69 84 GLY B CA 1
ATOM 2785 C C . GLY B 1 84 ? 9.203 6.598 18.234 1 90.69 84 GLY B C 1
ATOM 2786 O O . GLY B 1 84 ? 9.031 5.781 17.328 1 90.69 84 GLY B O 1
ATOM 2787 N N . GLY B 1 85 ? 9.375 7.891 18.031 1 95.94 85 GLY B N 1
ATOM 2788 C CA . GLY B 1 85 ? 9.438 8.398 16.672 1 95.94 85 GLY B CA 1
ATOM 2789 C C . GLY B 1 85 ? 10.633 7.887 15.906 1 95.94 85 GLY B C 1
ATOM 2790 O O . GLY B 1 85 ? 11.719 7.711 16.469 1 95.94 85 GLY B O 1
ATOM 2791 N N . ARG B 1 86 ? 10.422 7.715 14.594 1 96.06 86 ARG B N 1
ATOM 2792 C CA . ARG B 1 86 ? 11.453 7.121 13.75 1 96.06 86 ARG B CA 1
ATOM 2793 C C . ARG B 1 86 ? 11.828 8.055 12.602 1 96.06 86 ARG B C 1
ATOM 2795 O O . ARG B 1 86 ? 12.477 7.637 11.641 1 96.06 86 ARG B O 1
ATOM 2802 N N . LEU B 1 87 ? 11.438 9.273 12.68 1 97.75 87 LEU B N 1
ATOM 2803 C CA . LEU B 1 87 ? 11.609 10.219 11.586 1 97.75 87 LEU B CA 1
ATOM 2804 C C . LEU B 1 87 ? 13.078 10.352 11.203 1 97.75 87 LEU B C 1
ATOM 2806 O O . LEU B 1 87 ? 13.43 10.273 10.023 1 97.75 87 LEU B O 1
ATOM 2810 N N . LEU B 1 88 ? 13.953 10.508 12.18 1 97.44 88 LEU B N 1
ATOM 2811 C CA . LEU B 1 88 ? 15.359 10.773 11.891 1 97.44 88 LEU B CA 1
ATOM 2812 C C . LEU B 1 88 ? 16.016 9.562 11.242 1 97.44 88 LEU B C 1
ATOM 2814 O O . LEU B 1 88 ? 16.812 9.711 10.32 1 97.44 88 LEU B O 1
ATOM 2818 N N . ALA B 1 89 ? 15.719 8.406 11.758 1 95 89 ALA B N 1
ATOM 2819 C CA . ALA B 1 89 ? 16.266 7.184 11.164 1 95 89 ALA B CA 1
ATOM 2820 C C . ALA B 1 89 ? 15.844 7.043 9.703 1 95 89 ALA B C 1
ATOM 2822 O O . ALA B 1 89 ? 16.656 6.688 8.852 1 95 89 ALA B O 1
ATOM 2823 N N . HIS B 1 90 ? 14.625 7.328 9.422 1 95.75 90 HIS B N 1
ATOM 2824 C CA . HIS B 1 90 ? 14.109 7.137 8.07 1 95.75 90 HIS B CA 1
ATOM 2825 C C . HIS B 1 90 ? 14.516 8.289 7.156 1 95.75 90 HIS B C 1
ATOM 2827 O O . HIS B 1 90 ? 14.695 8.094 5.949 1 95.75 90 HIS B O 1
ATOM 2833 N N . LEU B 1 91 ? 14.688 9.469 7.742 1 97.25 91 LEU B N 1
ATOM 2834 C CA . LEU B 1 91 ? 15.289 10.57 7 1 97.25 91 LEU B CA 1
ATOM 2835 C C . LEU B 1 91 ? 16.672 10.203 6.5 1 97.25 91 LEU B C 1
ATOM 2837 O O . LEU B 1 91 ? 17 10.43 5.332 1 97.25 91 LEU B O 1
ATOM 2841 N N . GLU B 1 92 ? 17.469 9.633 7.375 1 96.12 92 GLU B N 1
ATOM 2842 C CA . GLU B 1 92 ? 18.812 9.188 7.02 1 96.12 92 GLU B CA 1
ATOM 2843 C C . GLU B 1 92 ? 18.766 8.109 5.941 1 96.12 92 GLU B C 1
ATOM 2845 O O . GLU B 1 92 ? 19.547 8.148 4.98 1 96.12 92 GLU B O 1
ATOM 2850 N N . LEU B 1 93 ? 17.891 7.16 6.105 1 93.12 93 LEU B N 1
ATOM 2851 C CA . LEU B 1 93 ? 17.75 6.09 5.121 1 93.12 93 LEU B CA 1
ATOM 2852 C C . LEU B 1 93 ? 17.359 6.656 3.758 1 93.12 93 LEU B C 1
ATOM 2854 O O . LEU B 1 93 ? 17.734 6.102 2.723 1 93.12 93 LEU B O 1
ATOM 2858 N N . ALA B 1 94 ? 16.672 7.738 3.777 1 95.38 94 ALA B N 1
ATOM 2859 C CA . ALA B 1 94 ? 16.234 8.375 2.535 1 95.38 94 ALA B CA 1
ATOM 2860 C C . ALA B 1 94 ? 17.359 9.211 1.93 1 95.38 94 ALA B C 1
ATOM 2862 O O . ALA B 1 94 ? 17.234 9.734 0.824 1 95.38 94 ALA B O 1
ATOM 2863 N N . GLY B 1 95 ? 18.438 9.359 2.674 1 95.56 95 GLY B N 1
ATOM 2864 C CA . GLY B 1 95 ? 19.609 10.023 2.135 1 95.56 95 GLY B CA 1
ATOM 2865 C C . GLY B 1 95 ? 19.734 11.469 2.572 1 95.56 95 GLY B C 1
ATOM 2866 O O . GLY B 1 95 ? 20.406 12.266 1.92 1 95.56 95 GLY B O 1
ATOM 2867 N N . TYR B 1 96 ? 19 11.852 3.623 1 97.44 96 TYR B N 1
ATOM 2868 C CA . TYR B 1 96 ? 19.031 13.219 4.125 1 97.44 96 TYR B CA 1
ATOM 2869 C C . TYR B 1 96 ? 19.5 13.258 5.574 1 97.44 96 TYR B C 1
ATOM 2871 O O . TYR B 1 96 ? 19.359 12.281 6.309 1 97.44 96 TYR B O 1
ATOM 2879 N N . LEU B 1 97 ? 20.062 14.336 5.93 1 97.56 97 LEU B N 1
ATOM 2880 C CA . LEU B 1 97 ? 20.391 14.656 7.316 1 97.56 97 LEU B CA 1
ATOM 2881 C C . LEU B 1 97 ? 19.562 15.836 7.812 1 97.56 97 LEU B C 1
ATOM 2883 O O . LEU B 1 97 ? 19.078 16.641 7.012 1 97.56 97 LEU B O 1
ATOM 2887 N N . PRO B 1 98 ? 19.375 15.906 9.109 1 97.94 98 PRO B N 1
ATOM 2888 C CA . PRO B 1 98 ? 18.625 17.047 9.633 1 97.94 98 PRO B CA 1
ATOM 2889 C C . PRO B 1 98 ? 19.188 18.391 9.148 1 97.94 98 PRO B C 1
ATOM 2891 O O . PRO B 1 98 ? 18.438 19.328 8.906 1 97.94 98 PRO B O 1
ATOM 2894 N N . GLU B 1 99 ? 20.531 18.469 8.953 1 97.69 99 GLU B N 1
ATOM 2895 C CA . GLU B 1 99 ? 21.188 19.703 8.547 1 97.69 99 GLU B CA 1
ATOM 2896 C C . GLU B 1 99 ? 20.859 20.047 7.094 1 97.69 99 GLU B C 1
ATOM 2898 O O . GLU B 1 99 ? 21.078 21.188 6.66 1 97.69 99 GLU B O 1
ATOM 2903 N N . ASP B 1 100 ? 20.406 19.031 6.355 1 97.94 100 ASP B N 1
ATOM 2904 C CA . ASP B 1 100 ? 20.047 19.25 4.957 1 97.94 100 ASP B CA 1
ATOM 2905 C C . ASP B 1 100 ? 18.703 19.969 4.848 1 97.94 100 ASP B C 1
ATOM 2907 O O . ASP B 1 100 ? 18.375 20.516 3.793 1 97.94 100 ASP B O 1
ATOM 2911 N N . ILE B 1 101 ? 17.906 19.938 5.883 1 98.69 101 ILE B N 1
ATOM 2912 C CA . ILE B 1 101 ? 16.562 20.516 5.875 1 98.69 101 ILE B CA 1
ATOM 2913 C C . ILE B 1 101 ? 16.656 22.031 6.016 1 98.69 101 ILE B C 1
ATOM 2915 O O . ILE B 1 101 ? 17.203 22.547 6.996 1 98.69 101 ILE B O 1
ATOM 2919 N N . THR B 1 102 ? 16.094 22.734 5.07 1 98.69 102 THR B N 1
ATOM 2920 C CA . THR B 1 102 ? 16.219 24.188 5.066 1 98.69 102 THR B CA 1
ATOM 2921 C C . THR B 1 102 ? 14.961 24.844 5.641 1 98.69 102 THR B C 1
ATOM 2923 O O . THR B 1 102 ? 15 25.984 6.102 1 98.69 102 THR B O 1
ATOM 2926 N N . HIS B 1 103 ? 13.859 24.172 5.535 1 98.75 103 HIS B N 1
ATOM 2927 C CA . HIS B 1 103 ? 12.586 24.656 6.047 1 98.75 103 HIS B CA 1
ATOM 2928 C C . HIS B 1 103 ? 11.828 23.562 6.777 1 98.75 103 HIS B C 1
ATOM 2930 O O . HIS B 1 103 ? 11.844 22.406 6.355 1 98.75 103 HIS B O 1
ATOM 2936 N N . VAL B 1 104 ? 11.195 23.891 7.84 1 98.88 104 VAL B N 1
ATOM 2937 C CA . VAL B 1 104 ? 10.242 23.031 8.523 1 98.88 104 VAL B CA 1
ATOM 2938 C C . VAL B 1 104 ? 8.875 23.703 8.594 1 98.88 104 VAL B C 1
ATOM 2940 O O . VAL B 1 104 ? 8.773 24.844 9.055 1 98.88 104 VAL B O 1
ATOM 2943 N N . PHE B 1 105 ? 7.883 23.094 8.031 1 98.94 105 PHE B N 1
ATOM 2944 C CA . PHE B 1 105 ? 6.508 23.578 8.117 1 98.94 105 PHE B CA 1
ATOM 2945 C C . PHE B 1 105 ? 5.707 22.75 9.125 1 98.94 105 PHE B C 1
ATOM 2947 O O . PHE B 1 105 ? 5.594 21.531 8.984 1 98.94 105 PHE B O 1
ATOM 2954 N N . LEU B 1 106 ? 5.195 23.391 10.125 1 98.88 106 LEU B N 1
ATOM 2955 C CA . LEU B 1 106 ? 4.352 22.734 11.117 1 98.88 106 LEU B CA 1
ATOM 2956 C C . LEU B 1 106 ? 2.877 22.969 10.82 1 98.88 106 LEU B C 1
ATOM 2958 O O . LEU B 1 106 ? 2.402 24.109 10.852 1 98.88 106 LEU B O 1
ATOM 2962 N N . THR B 1 107 ? 2.189 21.891 10.555 1 98.94 107 THR B N 1
ATOM 2963 C CA . THR B 1 107 ? 0.772 21.984 10.227 1 98.94 107 THR B CA 1
ATOM 2964 C C . THR B 1 107 ? -0.022 22.5 11.422 1 98.94 107 THR B C 1
ATOM 2966 O O . THR B 1 107 ? -0.959 23.281 11.266 1 98.94 107 THR B O 1
ATOM 2969 N N . HIS B 1 108 ? 0.308 21.969 12.57 1 98.75 108 HIS B N 1
ATOM 2970 C CA . HIS B 1 108 ? -0.326 22.391 13.812 1 98.75 108 HIS B CA 1
ATOM 2971 C C . HIS B 1 108 ? 0.473 21.922 15.023 1 98.75 108 HIS B C 1
ATOM 2973 O O . HIS B 1 108 ? 1.527 21.297 14.875 1 98.75 108 HIS B O 1
ATOM 2979 N N . GLY B 1 109 ? -0.043 22.281 16.234 1 98.38 109 GLY B N 1
ATOM 2980 C CA . GLY B 1 109 ? 0.792 22.203 17.422 1 98.38 109 GLY B CA 1
ATOM 2981 C C . GLY B 1 109 ? 0.595 20.922 18.203 1 98.38 109 GLY B C 1
ATOM 2982 O O . GLY B 1 109 ? 1.052 20.797 19.344 1 98.38 109 GLY B O 1
ATOM 2983 N N . HIS B 1 110 ? -0.013 19.844 17.625 1 98.56 110 HIS B N 1
ATOM 2984 C CA . HIS B 1 110 ? -0.147 18.578 18.344 1 98.56 110 HIS B CA 1
ATOM 2985 C C . HIS B 1 110 ? 1.212 17.922 18.562 1 98.56 110 HIS B C 1
ATOM 2987 O O . HIS B 1 110 ? 2.107 18.047 17.719 1 98.56 110 HIS B O 1
ATOM 2993 N N . PRO B 1 111 ? 1.337 17.172 19.656 1 97.62 111 PRO B N 1
ATOM 2994 C CA . PRO B 1 111 ? 2.633 16.625 20.062 1 97.62 111 PRO B CA 1
ATOM 2995 C C . PRO B 1 111 ? 3.229 15.695 19 1 97.62 111 PRO B C 1
ATOM 2997 O O . PRO B 1 111 ? 4.449 15.664 18.812 1 97.62 111 PRO B O 1
ATOM 3000 N N . ASP B 1 112 ? 2.418 14.961 18.281 1 98.12 112 ASP B N 1
ATOM 3001 C CA . ASP B 1 112 ? 2.936 14 17.312 1 98.12 112 ASP B CA 1
ATOM 3002 C C . ASP B 1 112 ? 3.365 14.688 16.031 1 98.12 112 ASP B C 1
ATOM 3004 O O . ASP B 1 112 ? 3.893 14.047 15.117 1 98.12 112 ASP B O 1
ATOM 3008 N N . HIS B 1 113 ? 3.205 15.961 15.938 1 98.69 113 HIS B N 1
ATOM 3009 C CA . HIS B 1 113 ? 3.658 16.734 14.789 1 98.69 113 HIS B CA 1
ATOM 3010 C C . HIS B 1 113 ? 4.887 17.562 15.133 1 98.69 113 HIS B C 1
ATOM 3012 O O . HIS B 1 113 ? 5.715 17.844 14.266 1 98.69 113 HIS B O 1
ATOM 3018 N N . ILE B 1 114 ? 5.012 17.984 16.406 1 98.44 114 ILE B N 1
ATOM 3019 C CA . ILE B 1 114 ? 6.051 18.938 16.781 1 98.44 114 ILE B CA 1
ATOM 3020 C C . ILE B 1 114 ? 7.086 18.266 17.672 1 98.44 114 ILE B C 1
ATOM 3022 O O . ILE B 1 114 ? 8.094 18.875 18.047 1 98.44 114 ILE B O 1
ATOM 3026 N N . GLY B 1 115 ? 6.836 17 18.016 1 97.69 115 GLY B N 1
ATOM 3027 C CA . GLY B 1 115 ? 7.699 16.312 18.969 1 97.69 115 GLY B CA 1
ATOM 3028 C C . GLY B 1 115 ? 9.141 16.219 18.5 1 97.69 115 GLY B C 1
ATOM 3029 O O . GLY B 1 115 ? 10.062 16.188 19.328 1 97.69 115 GLY B O 1
ATOM 3030 N N . GLY B 1 116 ? 9.352 16.125 17.219 1 98.06 116 GLY B N 1
ATOM 3031 C CA . GLY B 1 116 ? 10.672 15.938 16.625 1 98.06 116 GLY B CA 1
ATOM 3032 C C . GLY B 1 116 ? 11.445 17.234 16.469 1 98.06 116 GLY B C 1
ATOM 3033 O O . GLY B 1 116 ? 12.562 17.234 15.953 1 98.06 116 GLY B O 1
ATOM 3034 N N . LEU B 1 117 ? 10.883 18.344 16.906 1 97.75 117 LEU B N 1
ATOM 3035 C CA . LEU B 1 117 ? 11.57 19.625 16.828 1 97.75 117 LEU B CA 1
ATOM 3036 C C . LEU B 1 117 ? 12.805 19.641 17.734 1 97.75 117 LEU B C 1
ATOM 3038 O O . LEU B 1 117 ? 13.75 20.391 17.484 1 97.75 117 LEU B O 1
ATOM 3042 N N . VAL B 1 118 ? 12.719 18.875 18.781 1 95.62 118 VAL B N 1
ATOM 3043 C CA . VAL B 1 118 ? 13.812 18.844 19.766 1 95.62 118 VAL B CA 1
ATOM 3044 C C . VAL B 1 118 ? 14.211 17.406 20.047 1 95.62 118 VAL B C 1
ATOM 3046 O O . VAL B 1 118 ? 13.406 16.484 19.875 1 95.62 118 VAL B O 1
ATOM 3049 N N . ASP B 1 119 ? 15.43 17.203 20.453 1 94.19 119 ASP B N 1
ATOM 3050 C CA . ASP B 1 119 ? 15.883 15.867 20.844 1 94.19 119 ASP B CA 1
ATOM 3051 C C . ASP B 1 119 ? 15.578 15.594 22.312 1 94.19 119 ASP B C 1
ATOM 3053 O O . ASP B 1 119 ? 14.812 16.328 22.938 1 94.19 119 ASP B O 1
ATOM 3057 N N . GLY B 1 120 ? 16.062 14.477 22.828 1 90.19 120 GLY B N 1
ATOM 3058 C CA . GLY B 1 120 ? 15.789 14.039 24.188 1 90.19 120 GLY B CA 1
ATOM 3059 C C . GLY B 1 120 ? 16.25 15.039 25.234 1 90.19 120 GLY B C 1
ATOM 3060 O O . GLY B 1 120 ? 15.719 15.062 26.344 1 90.19 120 GLY B O 1
ATOM 3061 N N . GLU B 1 121 ? 17.188 15.859 24.828 1 91 121 GLU B N 1
ATOM 3062 C CA . GLU B 1 121 ? 17.734 16.844 25.766 1 91 121 GLU B CA 1
ATOM 3063 C C . GLU B 1 121 ? 17.125 18.219 25.547 1 91 121 GLU B C 1
ATOM 3065 O O . GLU B 1 121 ? 17.516 19.188 26.203 1 91 121 GLU B O 1
ATOM 3070 N N . GLY B 1 122 ? 16.234 18.297 24.656 1 90.19 122 GLY B N 1
ATOM 3071 C CA . GLY B 1 122 ? 15.555 19.562 24.391 1 90.19 122 GLY B CA 1
ATOM 3072 C C . GLY B 1 122 ? 16.297 20.438 23.391 1 90.19 122 GLY B C 1
ATOM 3073 O O . GLY B 1 122 ? 15.945 21.594 23.219 1 90.19 122 GLY B O 1
ATOM 3074 N N . ARG B 1 123 ? 17.359 19.922 22.812 1 94.44 123 ARG B N 1
ATOM 3075 C CA . ARG B 1 123 ? 18.109 20.672 21.812 1 94.44 123 ARG B CA 1
ATOM 3076 C C . ARG B 1 123 ? 17.422 20.625 20.453 1 94.44 123 ARG B C 1
ATOM 3078 O O . ARG B 1 123 ? 16.891 19.578 20.062 1 94.44 123 ARG B O 1
ATOM 3085 N N . PRO B 1 124 ? 17.406 21.719 19.703 1 95.56 124 PRO B N 1
ATOM 3086 C CA . PRO B 1 124 ? 16.766 21.734 18.375 1 95.56 124 PRO B CA 1
ATOM 3087 C C . PRO B 1 124 ? 17.359 20.688 17.422 1 95.56 124 PRO B C 1
ATOM 3089 O O . PRO B 1 124 ? 18.578 20.578 17.328 1 95.56 124 PRO B O 1
ATOM 3092 N N . VAL B 1 125 ? 16.516 20 16.703 1 97.25 125 VAL B N 1
ATOM 3093 C CA . VAL B 1 125 ? 16.953 18.969 15.781 1 97.25 125 VAL B CA 1
ATOM 3094 C C . VAL B 1 125 ? 17.266 19.578 14.414 1 97.25 125 VAL B C 1
ATOM 3096 O O . VAL B 1 125 ? 18.266 19.234 13.781 1 97.25 125 VAL B O 1
ATOM 3099 N N . PHE B 1 126 ? 16.391 20.453 13.984 1 97.69 126 PHE B N 1
ATOM 3100 C CA . PHE B 1 126 ? 16.547 21.125 12.695 1 97.69 126 PHE B CA 1
ATOM 3101 C C . PHE B 1 126 ? 16.984 22.562 12.891 1 97.69 126 PHE B C 1
ATOM 3103 O O . PHE B 1 126 ? 16.312 23.5 12.438 1 97.69 126 PHE B O 1
ATOM 3110 N N . ALA B 1 127 ? 18.156 22.75 13.375 1 93.88 127 ALA B N 1
ATOM 3111 C CA . ALA B 1 127 ? 18.641 24.016 13.898 1 93.88 127 ALA B CA 1
ATOM 3112 C C . ALA B 1 127 ? 18.891 25.016 12.766 1 93.88 127 ALA B C 1
ATOM 3114 O O . ALA B 1 127 ? 18.781 26.234 12.961 1 93.88 127 ALA B O 1
ATOM 3115 N N . LYS B 1 128 ? 19.141 24.578 11.641 1 95.12 128 LYS B N 1
ATOM 3116 C CA . LYS B 1 128 ? 19.484 25.469 10.531 1 95.12 128 LYS B CA 1
ATOM 3117 C C . LYS B 1 128 ? 18.25 25.844 9.727 1 95.12 128 LYS B C 1
ATOM 3119 O O . LYS B 1 128 ? 18.297 26.75 8.891 1 95.12 128 LYS B O 1
ATOM 3124 N N . ALA B 1 129 ? 17.156 25.203 9.984 1 97.94 129 ALA B N 1
ATOM 3125 C CA . ALA B 1 129 ? 15.969 25.375 9.156 1 97.94 129 ALA B CA 1
ATOM 3126 C C . ALA B 1 129 ? 15.18 26.609 9.586 1 97.94 129 ALA B C 1
ATOM 3128 O O . ALA B 1 129 ? 15.148 26.953 10.766 1 97.94 129 ALA B O 1
ATOM 3129 N N . GLU B 1 130 ? 14.617 27.281 8.617 1 97.62 130 GLU B N 1
ATOM 3130 C CA . GLU B 1 130 ? 13.523 28.203 8.914 1 97.62 130 GLU B CA 1
ATOM 3131 C C . GLU B 1 130 ? 12.25 27.438 9.273 1 97.62 130 GLU B C 1
ATOM 3133 O O . GLU B 1 130 ? 11.828 26.531 8.555 1 97.62 130 GLU B O 1
ATOM 3138 N N . HIS B 1 131 ? 11.703 27.812 10.367 1 98.5 131 HIS B N 1
ATOM 3139 C CA . HIS B 1 131 ? 10.469 27.156 10.805 1 98.5 131 HIS B CA 1
ATOM 3140 C C . HIS B 1 131 ? 9.25 28 10.461 1 98.5 131 HIS B C 1
ATOM 3142 O O . HIS B 1 131 ? 9.281 29.234 10.578 1 98.5 131 HIS B O 1
ATOM 3148 N N . LEU B 1 132 ? 8.227 27.359 9.898 1 98.88 132 LEU B N 1
ATOM 3149 C CA . LEU B 1 132 ? 6.992 28.016 9.477 1 98.88 132 LEU B CA 1
ATOM 3150 C C . LEU B 1 132 ? 5.785 27.359 10.148 1 98.88 132 LEU B C 1
ATOM 3152 O O . LEU B 1 132 ? 5.742 26.141 10.312 1 98.88 132 LEU B O 1
ATOM 3156 N N . MET B 1 133 ? 4.789 28.141 10.516 1 98.81 133 MET B N 1
ATOM 3157 C CA . MET B 1 133 ? 3.527 27.672 11.078 1 98.81 133 MET B CA 1
ATOM 3158 C C . MET B 1 133 ? 2.41 28.688 10.836 1 98.81 133 MET B C 1
ATOM 3160 O O . MET B 1 133 ? 2.66 29.891 10.766 1 98.81 133 MET B O 1
ATOM 3164 N N . GLY B 1 134 ? 1.194 28.172 10.617 1 98.81 134 GLY B N 1
ATOM 3165 C CA . GLY B 1 134 ? 0.082 29.094 10.469 1 98.81 134 GLY B CA 1
ATOM 3166 C C . GLY B 1 134 ? -0.036 30.078 11.625 1 98.81 134 GLY B C 1
ATOM 3167 O O . GLY B 1 134 ? 0.078 29.688 12.789 1 98.81 134 GLY B O 1
ATOM 3168 N N . ARG B 1 135 ? -0.314 31.281 11.32 1 98.62 135 ARG B N 1
ATOM 3169 C CA . ARG B 1 135 ? -0.353 32.344 12.328 1 98.62 135 ARG B CA 1
ATOM 3170 C C . ARG B 1 135 ? -1.367 32.031 13.422 1 98.62 135 ARG B C 1
ATOM 3172 O O . ARG B 1 135 ? -1.054 32.094 14.609 1 98.62 135 ARG B O 1
ATOM 3179 N N . VAL B 1 136 ? -2.543 31.656 13.016 1 98.62 136 VAL B N 1
ATOM 3180 C CA . VAL B 1 136 ? -3.646 31.438 13.945 1 98.62 136 VAL B CA 1
ATOM 3181 C C . VAL B 1 136 ? -3.279 30.328 14.93 1 98.62 136 VAL B C 1
ATOM 3183 O O . VAL B 1 136 ? -3.486 30.469 16.141 1 98.62 136 VAL B O 1
ATOM 3186 N N . ASP B 1 137 ? -2.729 29.25 14.43 1 98.5 137 ASP B N 1
ATOM 3187 C CA . ASP B 1 137 ? -2.387 28.109 15.289 1 98.5 137 ASP B CA 1
ATOM 3188 C C . ASP B 1 137 ? -1.2 28.453 16.188 1 98.5 137 ASP B C 1
ATOM 3190 O O . ASP B 1 137 ? -1.182 28.062 17.359 1 98.5 137 ASP B O 1
ATOM 3194 N N . LEU B 1 138 ? -0.197 29.109 15.57 1 98.38 138 LEU B N 1
ATOM 3195 C CA . LEU B 1 138 ? 0.959 29.531 16.359 1 98.38 138 LEU B CA 1
ATOM 3196 C C . LEU B 1 138 ? 0.526 30.359 17.562 1 98.38 138 LEU B C 1
ATOM 3198 O O . LEU B 1 138 ? 0.914 30.062 18.688 1 98.38 138 LEU B O 1
ATOM 3202 N N . GLU B 1 139 ? -0.285 31.344 17.344 1 98.12 139 GLU B N 1
ATOM 3203 C CA . GLU B 1 139 ? -0.767 32.219 18.406 1 98.12 139 GLU B CA 1
ATOM 3204 C C . GLU B 1 139 ? -1.572 31.438 19.438 1 98.12 139 GLU B C 1
ATOM 3206 O O . GLU B 1 139 ? -1.402 31.625 20.641 1 98.12 139 GLU B O 1
ATOM 3211 N N . PHE B 1 140 ? -2.434 30.594 19 1 98.44 140 PHE B N 1
ATOM 3212 C CA . PHE B 1 140 ? -3.266 29.797 19.891 1 98.44 140 PHE B CA 1
ATOM 3213 C C . PHE B 1 140 ? -2.404 28.969 20.844 1 98.44 140 PHE B C 1
ATOM 3215 O O . PHE B 1 140 ? -2.613 29.016 22.062 1 98.44 140 PHE B O 1
ATOM 3222 N N . TRP B 1 141 ? -1.426 28.219 20.297 1 98.25 141 TRP B N 1
ATOM 3223 C CA . TRP B 1 141 ? -0.657 27.281 21.109 1 98.25 141 TRP B CA 1
ATOM 3224 C C . TRP B 1 141 ? 0.32 28.031 22.016 1 98.25 141 TRP B C 1
ATOM 3226 O O . TRP B 1 141 ? 0.627 27.562 23.109 1 98.25 141 TRP B O 1
ATOM 3236 N N . LEU B 1 142 ? 0.843 29.188 21.562 1 97.31 142 LEU B N 1
ATOM 3237 C CA . LEU B 1 142 ? 1.725 29.969 22.422 1 97.31 142 LEU B CA 1
ATOM 3238 C C . LEU B 1 142 ? 0.956 30.547 23.594 1 97.31 142 LEU B C 1
ATOM 3240 O O . LEU B 1 142 ? 1.52 30.734 24.672 1 97.31 142 LEU B O 1
ATOM 3244 N N . GLN B 1 143 ? -0.34 30.781 23.406 1 97.44 143 GLN B N 1
ATOM 3245 C CA . GLN B 1 143 ? -1.184 31.328 24.469 1 97.44 143 GLN B CA 1
ATOM 3246 C C . GLN B 1 143 ? -1.705 30.219 25.359 1 97.44 143 GLN B C 1
ATOM 3248 O O . GLN B 1 143 ? -2.041 30.453 26.531 1 97.44 143 GLN B O 1
ATOM 3253 N N . ASN B 1 144 ? -1.834 29.031 24.875 1 96.06 144 ASN B N 1
ATOM 3254 C CA . ASN B 1 144 ? -2.344 27.859 25.578 1 96.06 144 ASN B CA 1
ATOM 3255 C C . ASN B 1 144 ? -1.388 26.672 25.453 1 96.06 144 ASN B C 1
ATOM 3257 O O . ASN B 1 144 ? -1.765 25.609 24.953 1 96.06 144 ASN B O 1
ATOM 3261 N N . PRO B 1 145 ? -0.229 26.781 26.031 1 95.94 145 PRO B N 1
ATOM 3262 C CA . PRO B 1 145 ? 0.785 25.766 25.75 1 95.94 145 PRO B CA 1
ATOM 3263 C C . PRO B 1 145 ? 0.519 24.453 26.484 1 95.94 145 PRO B C 1
ATOM 3265 O O . PRO B 1 145 ? 0.335 24.453 27.703 1 95.94 145 PRO B O 1
ATOM 3268 N N . SER B 1 146 ? 0.407 23.422 25.734 1 95.38 146 SER B N 1
ATOM 3269 C CA . SER B 1 146 ? 0.514 22.078 26.312 1 95.38 146 SER B CA 1
ATOM 3270 C C . SER B 1 146 ? 1.943 21.781 26.75 1 95.38 146 SER B C 1
ATOM 3272 O O . SER B 1 146 ? 2.863 22.547 26.453 1 95.38 146 SER B O 1
ATOM 3274 N N . PRO B 1 147 ? 2.16 20.688 27.469 1 95.38 147 PRO B N 1
ATOM 3275 C CA . PRO B 1 147 ? 3.531 20.312 27.828 1 95.38 147 PRO B CA 1
ATOM 3276 C C . PRO B 1 147 ? 4.434 20.141 26.594 1 95.38 147 PRO B C 1
ATOM 3278 O O . PRO B 1 147 ? 5.586 20.578 26.609 1 95.38 147 PRO B O 1
ATOM 3281 N N . ALA B 1 148 ? 3.918 19.578 25.562 1 95.19 148 ALA B N 1
ATOM 3282 C CA . ALA B 1 148 ? 4.695 19.391 24.328 1 95.19 148 ALA B CA 1
ATOM 3283 C C . ALA B 1 148 ? 5.039 20.734 23.688 1 95.19 148 ALA B C 1
ATOM 3285 O O . ALA B 1 148 ? 6.156 20.922 23.203 1 95.19 148 ALA B O 1
ATOM 3286 N N . VAL B 1 149 ? 4.102 21.578 23.688 1 97.38 149 VAL B N 1
ATOM 3287 C CA . VAL B 1 149 ? 4.301 22.906 23.109 1 97.38 149 VAL B CA 1
ATOM 3288 C C . VAL B 1 149 ? 5.336 23.672 23.938 1 97.38 149 VAL B C 1
ATOM 3290 O O . VAL B 1 149 ? 6.227 24.328 23.375 1 97.38 149 VAL B O 1
ATOM 3293 N N . GLN B 1 150 ? 5.273 23.609 25.219 1 97 150 GLN B N 1
ATOM 3294 C CA . GLN B 1 150 ? 6.254 24.25 26.094 1 97 150 GLN B CA 1
ATOM 3295 C C . GLN B 1 150 ? 7.66 23.734 25.797 1 97 150 GLN B C 1
ATOM 3297 O O . GLN B 1 150 ? 8.617 24.516 25.781 1 97 150 GLN B O 1
ATOM 3302 N N . ARG B 1 151 ? 7.727 22.562 25.531 1 95.19 151 ARG B N 1
ATOM 3303 C CA . ARG B 1 151 ? 9.031 21.922 25.359 1 95.19 151 ARG B CA 1
ATOM 3304 C C . ARG B 1 151 ? 9.586 22.188 23.969 1 95.19 151 ARG B C 1
ATOM 3306 O O . ARG B 1 151 ? 10.758 22.531 23.812 1 95.19 151 ARG B O 1
ATOM 3313 N N . ALA B 1 152 ? 8.758 22.062 22.969 1 95.38 152 ALA B N 1
ATOM 3314 C CA . ALA B 1 152 ? 9.266 21.938 21.609 1 95.38 152 ALA B CA 1
ATOM 3315 C C . ALA B 1 152 ? 9.055 23.234 20.812 1 95.38 152 ALA B C 1
ATOM 3317 O O . ALA B 1 152 ? 9.875 23.594 19.984 1 95.38 152 ALA B O 1
ATOM 3318 N N . LEU B 1 153 ? 7.98 23.906 21.062 1 96.44 153 LEU B N 1
ATOM 3319 C CA . LEU B 1 153 ? 7.586 25.016 20.203 1 96.44 153 LEU B CA 1
ATOM 3320 C C . LEU B 1 153 ? 7.973 26.344 20.828 1 96.44 153 LEU B C 1
ATOM 3322 O O . LEU B 1 153 ? 8.523 27.219 20.141 1 96.44 153 LEU B O 1
ATOM 3326 N N . VAL B 1 154 ? 7.781 26.531 22.094 1 96.25 154 VAL B N 1
ATOM 3327 C CA . VAL B 1 154 ? 7.969 27.797 22.781 1 96.25 154 VAL B CA 1
ATOM 3328 C C . VAL B 1 154 ? 9.422 28.25 22.641 1 96.25 154 VAL B C 1
ATOM 3330 O O . VAL B 1 154 ? 9.688 29.422 22.359 1 96.25 154 VAL B O 1
ATOM 3333 N N . PRO B 1 155 ? 10.359 27.312 22.812 1 94.12 155 PRO B N 1
ATOM 3334 C CA . PRO B 1 155 ? 11.758 27.75 22.672 1 94.12 155 PRO B CA 1
ATOM 3335 C C . PRO B 1 155 ? 12.078 28.281 21.281 1 94.12 155 PRO B C 1
ATOM 3337 O O . PRO B 1 155 ? 13.078 29 21.109 1 94.12 155 PRO B O 1
ATOM 3340 N N . LEU B 1 156 ? 11.297 27.969 20.328 1 93.69 156 LEU B N 1
ATOM 3341 C CA . LEU B 1 156 ? 11.539 28.359 18.938 1 93.69 156 LEU B CA 1
ATOM 3342 C C . LEU B 1 156 ? 10.633 29.516 18.531 1 93.69 156 LEU B C 1
ATOM 3344 O O . LEU B 1 156 ? 10.633 29.922 17.375 1 93.69 156 LEU B O 1
ATOM 3348 N N . LYS B 1 157 ? 9.898 30.031 19.406 1 93.19 157 LYS B N 1
ATOM 3349 C CA . LYS B 1 157 ? 8.812 30.953 19.109 1 93.19 157 LYS B CA 1
ATOM 3350 C C . LYS B 1 157 ? 9.32 32.156 18.312 1 93.19 157 LYS B C 1
ATOM 3352 O O . LYS B 1 157 ? 8.625 32.656 17.438 1 93.19 157 LYS B O 1
ATOM 3357 N N . GLU B 1 158 ? 10.5 32.625 18.562 1 91.94 158 GLU B N 1
ATOM 3358 C CA . GLU B 1 158 ? 11.031 33.781 17.891 1 91.94 158 GLU B CA 1
ATOM 3359 C C . GLU B 1 158 ? 11.586 33.438 16.516 1 91.94 158 GLU B C 1
ATOM 3361 O O . GLU B 1 158 ? 11.875 34.344 15.711 1 91.94 158 GLU B O 1
ATOM 3366 N N . ARG B 1 159 ? 11.68 32.156 16.25 1 92.31 159 ARG B N 1
ATOM 3367 C CA . ARG B 1 159 ? 12.289 31.688 15.016 1 92.31 159 ARG B CA 1
ATOM 3368 C C . ARG B 1 159 ? 11.234 31.094 14.086 1 92.31 159 ARG B C 1
ATOM 3370 O O . ARG B 1 159 ? 11.555 30.609 13 1 92.31 159 ARG B O 1
ATOM 3377 N N . ILE B 1 160 ? 10.031 31.109 14.492 1 97.38 160 ILE B N 1
ATOM 3378 C CA . ILE B 1 160 ? 8.953 30.578 13.664 1 97.38 160 ILE B CA 1
ATOM 3379 C C . ILE B 1 160 ? 8.297 31.703 12.875 1 97.38 160 ILE B C 1
ATOM 3381 O O . ILE B 1 160 ? 7.82 32.688 13.461 1 97.38 160 ILE B O 1
ATOM 3385 N N . ARG B 1 161 ? 8.336 31.578 11.641 1 98.25 161 ARG B N 1
ATOM 3386 C CA . ARG B 1 161 ? 7.672 32.531 10.766 1 98.25 161 ARG B CA 1
ATOM 3387 C C . ARG B 1 161 ? 6.195 32.219 10.602 1 98.25 161 ARG B C 1
ATOM 3389 O O . ARG B 1 161 ? 5.844 31.125 10.125 1 98.25 161 ARG B O 1
ATOM 3396 N N . PRO B 1 162 ? 5.297 33.125 11.008 1 98.5 162 PRO B N 1
ATOM 3397 C CA . PRO B 1 162 ? 3.871 32.875 10.773 1 98.5 162 PRO B CA 1
ATOM 3398 C C . PRO B 1 162 ? 3.502 32.906 9.289 1 98.5 162 PRO B C 1
ATOM 3400 O O . PRO B 1 162 ? 4.051 33.719 8.531 1 98.5 162 PRO B O 1
ATOM 3403 N N . VAL B 1 163 ? 2.65 32.062 8.922 1 98.5 163 VAL B N 1
ATOM 3404 C CA . VAL B 1 163 ? 2.215 31.906 7.539 1 98.5 163 VAL B CA 1
ATOM 3405 C C . VAL B 1 163 ? 0.711 32.156 7.441 1 98.5 163 VAL B C 1
ATOM 3407 O O . VAL B 1 163 ? -0.041 31.812 8.359 1 98.5 163 VAL B O 1
ATOM 3410 N N . GLU B 1 164 ? 0.251 32.719 6.305 1 98.62 164 GLU B N 1
ATOM 3411 C CA . GLU B 1 164 ? -1.16 33.031 6.07 1 98.62 164 GLU B CA 1
ATOM 3412 C C . GLU B 1 164 ? -1.756 32.062 5.035 1 98.62 164 GLU B C 1
ATOM 3414 O O . GLU B 1 164 ? -1.023 31.438 4.273 1 98.62 164 GLU B O 1
ATOM 3419 N N . ASP B 1 165 ? -3.07 31.984 5.062 1 98.69 165 ASP B N 1
ATOM 3420 C CA . ASP B 1 165 ? -3.775 31.203 4.051 1 98.69 165 ASP B CA 1
ATOM 3421 C C . ASP B 1 165 ? -3.441 31.703 2.646 1 98.69 165 ASP B C 1
ATOM 3423 O O . ASP B 1 165 ? -3.477 32.906 2.379 1 98.69 165 ASP B O 1
ATOM 3427 N N . GLY B 1 166 ? -3.119 30.766 1.793 1 98.56 166 GLY B N 1
ATOM 3428 C CA . GLY B 1 166 ? -2.863 31.094 0.399 1 98.56 166 GLY B CA 1
ATOM 3429 C C . GLY B 1 166 ? -1.438 31.547 0.144 1 98.56 166 GLY B C 1
ATOM 3430 O O . GLY B 1 166 ? -1.026 31.688 -1.008 1 98.56 166 GLY B O 1
ATOM 3431 N N . GLU B 1 167 ? -0.649 31.734 1.162 1 98.75 167 GLU B N 1
ATOM 3432 C CA . GLU B 1 167 ? 0.724 32.219 1.014 1 98.75 167 GLU B CA 1
ATOM 3433 C C . GLU B 1 167 ? 1.594 31.172 0.312 1 98.75 167 GLU B C 1
ATOM 3435 O O . GLU B 1 167 ? 1.574 30 0.672 1 98.75 167 GLU B O 1
ATOM 3440 N N . GLU B 1 168 ? 2.227 31.578 -0.717 1 98.75 168 GLU B N 1
ATOM 3441 C CA . GLU B 1 168 ? 3.26 30.75 -1.318 1 98.75 168 GLU B CA 1
ATOM 3442 C C . GLU B 1 168 ? 4.551 30.797 -0.509 1 98.75 168 GLU B C 1
ATOM 3444 O O . GLU B 1 168 ? 5.293 31.781 -0.577 1 98.75 168 GLU B O 1
ATOM 3449 N N . ILE B 1 169 ? 4.902 29.75 0.172 1 98.5 169 ILE B N 1
ATOM 3450 C CA . ILE B 1 169 ? 5.996 29.797 1.133 1 98.5 169 ILE B CA 1
ATOM 3451 C C . ILE B 1 169 ? 7.297 29.391 0.448 1 98.5 169 ILE B C 1
ATOM 3453 O O . ILE B 1 169 ? 8.391 29.703 0.929 1 98.5 169 ILE B O 1
ATOM 3457 N N . LEU B 1 170 ? 7.285 28.594 -0.554 1 98.56 170 LEU B N 1
ATOM 3458 C CA . LEU B 1 170 ? 8.336 28.234 -1.5 1 98.56 170 LEU B CA 1
ATOM 3459 C C . LEU B 1 170 ? 7.789 28.172 -2.922 1 98.56 170 LEU B C 1
ATOM 3461 O O . LEU B 1 170 ? 6.578 28.047 -3.121 1 98.56 170 LEU B O 1
ATOM 3465 N N . PRO B 1 171 ? 8.672 28.281 -3.908 1 97.62 171 PRO B N 1
ATOM 3466 C CA . PRO B 1 171 ? 8.156 28.203 -5.277 1 97.62 171 PRO B CA 1
ATOM 3467 C C . PRO B 1 171 ? 7.289 26.969 -5.516 1 97.62 171 PRO B C 1
ATOM 3469 O O . PRO B 1 171 ? 7.773 25.844 -5.398 1 97.62 171 PRO B O 1
ATOM 3472 N N . GLY B 1 172 ? 6.012 27.203 -5.777 1 98.19 172 GLY B N 1
ATOM 3473 C CA . GLY B 1 172 ? 5.094 26.125 -6.109 1 98.19 172 GLY B CA 1
ATOM 3474 C C . GLY B 1 172 ? 4.469 25.484 -4.891 1 98.19 172 GLY B C 1
ATOM 3475 O O . GLY B 1 172 ? 3.682 24.547 -5.012 1 98.19 172 GLY B O 1
ATOM 3476 N N . VAL B 1 173 ? 4.82 25.953 -3.686 1 98.88 173 VAL B N 1
ATOM 3477 C CA . VAL B 1 173 ? 4.281 25.391 -2.455 1 98.88 173 VAL B CA 1
ATOM 3478 C C . VAL B 1 173 ? 3.482 26.453 -1.701 1 98.88 173 VAL B C 1
ATOM 3480 O O . VAL B 1 173 ? 4.039 27.469 -1.271 1 98.88 173 VAL B O 1
ATOM 3483 N N . ARG B 1 174 ? 2.219 26.156 -1.552 1 98.81 174 ARG B N 1
ATOM 3484 C CA . ARG B 1 174 ? 1.312 27.141 -0.954 1 98.81 174 ARG B CA 1
ATOM 3485 C C . ARG B 1 174 ? 0.678 26.578 0.319 1 98.81 174 ARG B C 1
ATOM 3487 O O . ARG B 1 174 ? 0.296 25.406 0.371 1 98.81 174 ARG B O 1
ATOM 3494 N N . ALA B 1 175 ? 0.594 27.484 1.301 1 98.88 175 ALA B N 1
ATOM 3495 C CA . ALA B 1 175 ? -0.131 27.141 2.521 1 98.88 175 ALA B CA 1
ATOM 3496 C C . ALA B 1 175 ? -1.638 27.281 2.322 1 98.88 175 ALA B C 1
ATOM 3498 O O . ALA B 1 175 ? -2.1 28.203 1.658 1 98.88 175 ALA B O 1
ATOM 3499 N N . VAL B 1 176 ? -2.357 26.328 2.814 1 98.94 176 VAL B N 1
ATOM 3500 C CA . VAL B 1 176 ? -3.809 26.297 2.666 1 98.94 176 VAL B CA 1
ATOM 3501 C C . VAL B 1 176 ? -4.469 26.172 4.035 1 98.94 176 VAL B C 1
ATOM 3503 O O . VAL B 1 176 ? -4.195 25.219 4.773 1 98.94 176 VAL B O 1
ATOM 3506 N N . ALA B 1 177 ? -5.332 27.125 4.371 1 98.88 177 ALA B N 1
ATOM 3507 C CA . ALA B 1 177 ? -6.066 27.031 5.629 1 98.88 177 ALA B CA 1
ATOM 3508 C C . ALA B 1 177 ? -6.945 25.781 5.656 1 98.88 177 ALA B C 1
ATOM 3510 O O . ALA B 1 177 ? -7.715 25.531 4.723 1 98.88 177 ALA B O 1
ATOM 3511 N N . SER B 1 178 ? -6.809 25 6.664 1 98.88 178 SER B N 1
ATOM 3512 C CA . SER B 1 178 ? -7.621 23.812 6.918 1 98.88 178 SER B CA 1
ATOM 3513 C C . SER B 1 178 ? -8.055 23.734 8.383 1 98.88 178 SER B C 1
ATOM 3515 O O . SER B 1 178 ? -7.824 22.734 9.055 1 98.88 178 SER B O 1
ATOM 3517 N N . PHE B 1 179 ? -8.805 24.688 8.758 1 98.81 179 PHE B N 1
ATOM 3518 C CA . PHE B 1 179 ? -9.141 24.938 10.156 1 98.81 179 PHE B CA 1
ATOM 3519 C C . PHE B 1 179 ? -10.117 23.891 10.672 1 98.81 179 PHE B C 1
ATOM 3521 O O . PHE B 1 179 ? -10.742 23.172 9.891 1 98.81 179 PHE B O 1
ATOM 3528 N N . GLY B 1 180 ? -10.219 23.797 12.008 1 98.69 180 GLY B N 1
ATOM 3529 C CA . GLY B 1 180 ? -11.195 22.953 12.672 1 98.69 180 GLY B CA 1
ATOM 3530 C C . GLY B 1 180 ? -10.562 21.906 13.562 1 98.69 180 GLY B C 1
ATOM 3531 O O . GLY B 1 180 ? -10.984 21.719 14.711 1 98.69 180 GLY B O 1
ATOM 3532 N N . HIS B 1 181 ? -9.594 21.078 13.031 1 98.81 181 HIS B N 1
ATOM 3533 C CA . HIS B 1 181 ? -8.852 20.125 13.859 1 98.81 181 HIS B CA 1
ATOM 3534 C C . HIS B 1 181 ? -8.156 20.844 15.016 1 98.81 181 HIS B C 1
ATOM 3536 O O . HIS B 1 181 ? -8.234 20.391 16.156 1 98.81 181 HIS B O 1
ATOM 3542 N N . THR B 1 182 ? -7.5 21.844 14.742 1 98.69 182 THR B N 1
ATOM 3543 C CA . THR B 1 182 ? -7.082 22.922 15.625 1 98.69 182 THR B CA 1
ATOM 3544 C C . THR B 1 182 ? -7.504 24.266 15.07 1 98.69 182 THR B C 1
ATOM 3546 O O . THR B 1 182 ? -7.953 24.359 13.922 1 98.69 182 THR B O 1
ATOM 3549 N N . PRO B 1 183 ? -7.43 25.312 15.828 1 98.31 183 PRO B N 1
ATOM 3550 C CA . PRO B 1 183 ? -7.957 26.594 15.359 1 98.31 183 PRO B CA 1
ATOM 3551 C C . PRO B 1 183 ? -7.293 27.078 14.07 1 98.31 183 PRO B C 1
ATOM 3553 O O . PRO B 1 183 ? -7.941 27.703 13.234 1 98.31 183 PRO B O 1
ATOM 3556 N N . GLY B 1 184 ? -6.066 26.797 13.922 1 98.69 184 GLY B N 1
ATOM 3557 C CA . GLY B 1 184 ? -5.324 27.312 12.781 1 98.69 184 GLY B CA 1
ATOM 3558 C C . GLY B 1 184 ? -4.57 26.234 12.023 1 98.69 184 GLY B C 1
ATOM 3559 O O . GLY B 1 184 ? -3.484 26.484 11.5 1 98.69 184 GLY B O 1
ATOM 3560 N N . HIS B 1 185 ? -5.062 24.984 12.039 1 98.81 185 HIS B N 1
ATOM 3561 C CA . HIS B 1 185 ? -4.441 23.922 11.25 1 98.81 185 HIS B CA 1
ATOM 3562 C C . HIS B 1 185 ? -4.25 24.359 9.797 1 98.81 185 HIS B C 1
ATOM 3564 O O . HIS B 1 185 ? -5.145 24.969 9.203 1 98.81 185 HIS B O 1
ATOM 3570 N N . MET B 1 186 ? -3.104 24.047 9.211 1 98.88 186 MET B N 1
ATOM 3571 C CA . MET B 1 186 ? -2.834 24.359 7.809 1 98.88 186 MET B CA 1
ATOM 3572 C C . MET B 1 186 ? -2.389 23.125 7.047 1 98.88 186 MET B C 1
ATOM 3574 O O . MET B 1 186 ? -1.695 22.266 7.602 1 98.88 186 MET B O 1
ATOM 3578 N N . SER B 1 187 ? -2.76 23.031 5.781 1 98.94 187 SER B N 1
ATOM 3579 C CA . SER B 1 187 ? -2.289 22.062 4.785 1 98.94 187 SER B CA 1
ATOM 3580 C C . SER B 1 187 ? -1.355 22.734 3.779 1 98.94 187 SER B C 1
ATOM 3582 O O . SER B 1 187 ? -1.08 23.922 3.875 1 98.94 187 SER B O 1
ATOM 3584 N N . LEU B 1 188 ? -0.813 21.938 2.867 1 98.94 188 LEU B N 1
ATOM 3585 C CA . LEU B 1 188 ? 0.019 22.469 1.792 1 98.94 188 LEU B CA 1
ATOM 3586 C C . LEU B 1 188 ? -0.436 21.922 0.439 1 98.94 188 LEU B C 1
ATOM 3588 O O . LEU B 1 188 ? -0.916 20.797 0.344 1 98.94 188 LEU B O 1
ATOM 3592 N N . GLU B 1 189 ? -0.303 22.75 -0.516 1 98.88 189 GLU B N 1
ATOM 3593 C CA . GLU B 1 189 ? -0.458 22.375 -1.915 1 98.88 189 GLU B CA 1
ATOM 3594 C C . GLU B 1 189 ? 0.825 22.625 -2.703 1 98.88 189 GLU B C 1
ATOM 3596 O O . GLU B 1 189 ? 1.354 23.734 -2.697 1 98.88 189 GLU B O 1
ATOM 3601 N N . ALA B 1 190 ? 1.376 21.625 -3.262 1 98.88 190 ALA B N 1
ATOM 3602 C CA . ALA B 1 190 ? 2.547 21.719 -4.125 1 98.88 190 ALA B CA 1
ATOM 3603 C C . ALA B 1 190 ? 2.168 21.531 -5.59 1 98.88 190 ALA B C 1
ATOM 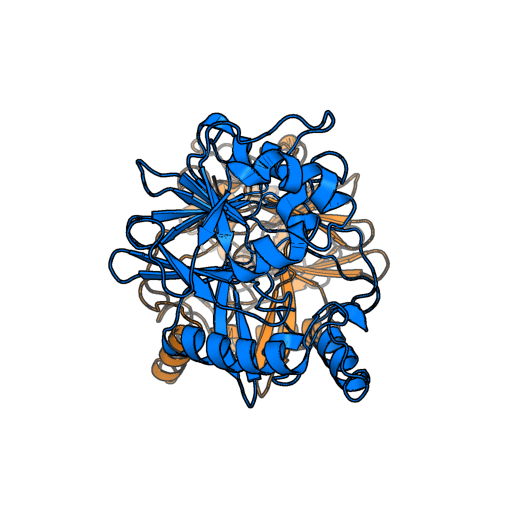3605 O O . ALA B 1 190 ? 1.469 20.578 -5.934 1 98.88 190 ALA B O 1
ATOM 3606 N N . ILE B 1 191 ? 2.533 22.438 -6.414 1 98.56 191 ILE B N 1
ATOM 3607 C CA . ILE B 1 191 ? 2.293 22.359 -7.852 1 98.56 191 ILE B CA 1
ATOM 3608 C C . ILE B 1 191 ? 3.611 22.531 -8.602 1 98.56 191 ILE B C 1
ATOM 3610 O O . ILE B 1 191 ? 4.359 23.484 -8.352 1 98.56 191 ILE B O 1
ATOM 3614 N N . SER B 1 192 ? 3.922 21.656 -9.43 1 98.44 192 SER B N 1
ATOM 3615 C CA . SER B 1 192 ? 5.109 21.719 -10.273 1 98.44 192 SER B CA 1
ATOM 3616 C C . SER B 1 192 ? 4.871 21.016 -11.609 1 98.44 192 SER B C 1
ATOM 3618 O O . SER B 1 192 ? 4.434 19.859 -11.641 1 98.44 192 SER B O 1
ATOM 3620 N N . GLU B 1 193 ? 5.117 21.719 -12.742 1 98 193 GLU B N 1
ATOM 3621 C CA . GLU B 1 193 ? 5.012 21.172 -14.094 1 98 193 GLU B CA 1
ATOM 3622 C C . GLU B 1 193 ? 3.65 20.516 -14.32 1 98 193 GLU B C 1
ATOM 3624 O O . GLU B 1 193 ? 3.568 19.406 -14.859 1 98 193 GLU B O 1
ATOM 3629 N N . GLY B 1 194 ? 2.65 21.109 -13.82 1 97.06 194 GLY B N 1
ATOM 3630 C CA . GLY B 1 194 ? 1.283 20.688 -14.062 1 97.06 194 GLY B CA 1
ATOM 3631 C C . GLY B 1 194 ? 0.837 19.562 -13.141 1 97.06 194 GLY B C 1
ATOM 3632 O O . GLY B 1 194 ? -0.328 19.172 -13.156 1 97.06 194 GLY B O 1
ATOM 3633 N N . LYS B 1 195 ? 1.695 19.094 -12.273 1 97.94 195 LYS B N 1
ATOM 3634 C CA . LYS B 1 195 ? 1.354 18.062 -11.305 1 97.94 195 LYS B CA 1
ATOM 3635 C C . LYS B 1 195 ? 1.079 18.656 -9.93 1 97.94 195 LYS B C 1
ATOM 3637 O O . LYS B 1 195 ? 1.649 19.688 -9.57 1 97.94 195 LYS B O 1
ATOM 3642 N N . ARG B 1 196 ? 0.16 18.031 -9.211 1 98.56 196 ARG B N 1
ATOM 3643 C CA . ARG B 1 196 ? -0.285 18.578 -7.934 1 98.56 196 ARG B CA 1
ATOM 3644 C C . ARG B 1 196 ? -0.166 17.547 -6.824 1 98.56 196 ARG B C 1
ATOM 3646 O O . ARG B 1 196 ? -0.457 16.359 -7.035 1 98.56 196 ARG B O 1
ATOM 3653 N N . LEU B 1 197 ? 0.281 17.938 -5.699 1 98.88 197 LEU B N 1
ATOM 3654 C CA . LEU B 1 197 ? 0.252 17.188 -4.453 1 98.88 197 LEU B CA 1
ATOM 3655 C C . LEU B 1 197 ? -0.385 18 -3.334 1 98.88 197 LEU B C 1
ATOM 3657 O O . LEU B 1 197 ? 0.025 19.141 -3.082 1 98.88 197 LEU B O 1
ATOM 3661 N N . PHE B 1 198 ? -1.395 17.469 -2.783 1 98.94 198 PHE B N 1
ATOM 3662 C CA . PHE B 1 198 ? -1.996 18.109 -1.617 1 98.94 198 PHE B CA 1
ATOM 3663 C C . PHE B 1 198 ? -1.62 17.359 -0.341 1 98.94 198 PHE B C 1
ATOM 3665 O O . PHE B 1 198 ? -1.864 16.156 -0.222 1 98.94 198 PHE B O 1
ATOM 3672 N N . ILE B 1 199 ? -1.003 18 0.601 1 98.94 199 ILE B N 1
ATOM 3673 C CA . ILE B 1 199 ? -0.587 17.453 1.89 1 98.94 199 ILE B CA 1
ATOM 3674 C C . ILE B 1 199 ? -1.558 17.906 2.979 1 98.94 199 ILE B C 1
ATOM 3676 O O . ILE B 1 199 ? -1.497 19.062 3.434 1 98.94 199 ILE B O 1
ATOM 3680 N N . PHE B 1 200 ? -2.297 17.062 3.498 1 98.94 200 PHE B N 1
ATOM 3681 C CA . PHE B 1 200 ? -3.43 17.406 4.348 1 98.94 200 PHE B CA 1
ATOM 3682 C C . PHE B 1 200 ? -2.967 17.734 5.762 1 98.94 200 PHE B C 1
ATOM 3684 O O . PHE B 1 200 ? -3.584 18.547 6.453 1 98.94 200 PHE B O 1
ATOM 3691 N N . GLY B 1 201 ? -1.891 17.109 6.199 1 98.75 201 GLY B N 1
ATOM 3692 C CA . GLY B 1 201 ? -1.728 17 7.641 1 98.75 201 GLY B CA 1
ATOM 3693 C C . GLY B 1 201 ? -2.816 16.172 8.305 1 98.75 201 GLY B C 1
ATOM 3694 O O . GLY B 1 201 ? -3.072 15.031 7.898 1 98.75 201 GLY B O 1
ATOM 3695 N N . ASP B 1 202 ? -3.508 16.828 9.25 1 98.81 202 ASP B N 1
ATOM 3696 C CA . ASP B 1 202 ? -4.562 16.094 9.953 1 98.81 202 ASP B CA 1
ATOM 3697 C C . ASP B 1 202 ? -5.941 16.469 9.414 1 98.81 202 ASP B C 1
ATOM 3699 O O . ASP B 1 202 ? -6.961 16.031 9.945 1 98.81 202 ASP B O 1
ATOM 3703 N N . ALA B 1 203 ? -5.961 17.172 8.336 1 98.75 203 ALA B N 1
ATOM 3704 C CA . ALA B 1 203 ? -7.23 17.703 7.848 1 98.75 203 ALA B CA 1
ATOM 3705 C C . ALA B 1 203 ? -8.078 16.609 7.207 1 98.75 203 ALA B C 1
ATOM 3707 O O . ALA B 1 203 ? -9.297 16.75 7.086 1 98.75 203 ALA B O 1
ATOM 3708 N N . ALA B 1 204 ? -7.477 15.547 6.785 1 98.38 204 ALA B N 1
ATOM 3709 C CA . ALA B 1 204 ? -8.234 14.516 6.074 1 98.38 204 ALA B CA 1
ATOM 3710 C C . ALA B 1 204 ? -8.922 13.57 7.051 1 98.38 204 ALA B C 1
ATOM 3712 O O . ALA B 1 204 ? -9.805 12.805 6.66 1 98.38 204 ALA B O 1
ATOM 3713 N N . GLY B 1 205 ? -8.539 13.586 8.312 1 98.06 205 GLY B N 1
ATOM 3714 C CA . GLY B 1 205 ? -9.109 12.664 9.281 1 98.06 205 GLY B CA 1
ATOM 3715 C C . GLY B 1 205 ? -8.727 11.219 9.023 1 98.06 205 GLY B C 1
ATOM 3716 O O . GLY B 1 205 ? -7.547 10.898 8.875 1 98.06 205 GLY B O 1
ATOM 3717 N N . HIS B 1 206 ? -9.68 10.336 9.062 1 98.25 206 HIS B N 1
ATOM 3718 C CA . HIS B 1 206 ? -9.469 8.906 8.852 1 98.25 206 HIS B CA 1
ATOM 3719 C C . HIS B 1 206 ? -9.719 8.523 7.395 1 98.25 206 HIS B C 1
ATOM 3721 O O . HIS B 1 206 ? -10.703 8.953 6.789 1 98.25 206 HIS B O 1
ATOM 3727 N N . TYR B 1 207 ? -8.867 7.625 6.812 1 98 207 TYR B N 1
ATOM 3728 C CA . TYR B 1 207 ? -8.828 7.379 5.375 1 98 207 TYR B CA 1
ATOM 3729 C C . TYR B 1 207 ? -10.117 6.723 4.895 1 98 207 TYR B C 1
ATOM 3731 O O . TYR B 1 207 ? -10.422 6.723 3.699 1 98 207 TYR B O 1
ATOM 3739 N N . LEU B 1 208 ? -10.875 6.09 5.832 1 98 208 LEU B N 1
ATOM 3740 C CA . LEU B 1 208 ? -12.117 5.41 5.488 1 98 208 LEU B CA 1
ATOM 3741 C C . LEU B 1 208 ? -13.32 6.195 5.992 1 98 208 LEU B C 1
ATOM 3743 O O . LEU B 1 208 ? -14.133 6.676 5.195 1 98 208 LEU B O 1
ATOM 3747 N N . LEU B 1 209 ? -13.391 6.496 7.27 1 98.69 209 LEU B N 1
ATOM 3748 C CA . LEU B 1 209 ? -14.594 7.031 7.891 1 98.69 209 LEU B CA 1
ATOM 3749 C C . LEU B 1 209 ? -14.812 8.484 7.5 1 98.69 209 LEU B C 1
ATOM 3751 O O . LEU B 1 209 ? -15.93 8.883 7.141 1 98.69 209 LEU B O 1
ATOM 3755 N N . SER B 1 210 ? -13.766 9.297 7.586 1 98.75 210 SER B N 1
ATOM 3756 C CA . SER B 1 210 ? -13.906 10.711 7.254 1 98.75 210 SER B CA 1
ATOM 3757 C C . SER B 1 210 ? -14.242 10.898 5.777 1 98.75 210 SER B C 1
ATOM 3759 O O . SER B 1 210 ? -14.914 11.859 5.406 1 98.75 210 SER B O 1
ATOM 3761 N N . LEU B 1 211 ? -13.75 10.008 4.93 1 98.75 211 LEU B N 1
ATOM 3762 C CA . LEU B 1 211 ? -14.016 10.102 3.498 1 98.75 211 LEU B CA 1
ATOM 3763 C C . LEU B 1 211 ? -15.422 9.617 3.174 1 98.75 211 LEU B C 1
ATOM 3765 O O . LEU B 1 211 ? -16.156 10.266 2.428 1 98.75 211 LEU B O 1
ATOM 3769 N N . ARG B 1 212 ? -15.797 8.523 3.729 1 98.25 212 ARG B N 1
ATOM 3770 C CA . ARG B 1 212 ? -17.047 7.871 3.385 1 98.25 212 ARG B CA 1
ATOM 3771 C C . ARG B 1 212 ? -18.25 8.648 3.939 1 98.25 212 ARG B C 1
ATOM 3773 O O . ARG B 1 212 ? -19.312 8.672 3.33 1 98.25 212 ARG B O 1
ATOM 3780 N N . PHE B 1 213 ? -18.047 9.258 5.121 1 98.62 213 PHE B N 1
ATOM 3781 C CA . PHE B 1 213 ? -19.125 9.953 5.805 1 98.62 213 PHE B CA 1
ATOM 3782 C C . PHE B 1 213 ? -18.859 11.453 5.871 1 98.62 213 PHE B C 1
ATOM 3784 O O . PHE B 1 213 ? -18.078 11.914 6.715 1 98.62 213 PHE B O 1
ATOM 3791 N N . PRO B 1 214 ? -19.531 12.234 5.137 1 97.06 214 PRO B N 1
ATOM 3792 C CA . PRO B 1 214 ? -19.25 13.664 5.02 1 97.06 214 PRO B CA 1
ATOM 3793 C C . PRO B 1 214 ? -19.406 14.406 6.348 1 97.06 214 PRO B C 1
ATOM 3795 O O . PRO B 1 214 ? -18.812 15.469 6.539 1 97.06 214 PRO B O 1
ATOM 3798 N N . GLN B 1 215 ? -20.125 13.875 7.234 1 97.81 215 GLN B N 1
ATOM 3799 C CA . GLN B 1 215 ? -20.391 14.578 8.484 1 97.81 215 GLN B CA 1
ATOM 3800 C C . GLN B 1 215 ? -19.438 14.125 9.586 1 97.81 215 GLN B C 1
ATOM 3802 O O . GLN B 1 215 ? -19.484 14.633 10.703 1 97.81 215 GLN B O 1
ATOM 3807 N N . ALA B 1 216 ? -18.594 13.164 9.297 1 98.69 216 ALA B N 1
ATOM 3808 C CA . ALA B 1 216 ? -17.75 12.555 10.32 1 98.69 216 ALA B CA 1
ATOM 3809 C C . ALA B 1 216 ? -16.766 13.578 10.883 1 98.69 216 ALA B C 1
ATOM 3811 O O . ALA B 1 216 ? -16.188 14.375 10.141 1 98.69 216 ALA B O 1
ATOM 3812 N N . TYR B 1 217 ? -16.562 13.609 12.195 1 98.75 217 TYR B N 1
ATOM 3813 C CA . TYR B 1 217 ? -15.508 14.344 12.875 1 98.75 217 TYR B CA 1
ATOM 3814 C C . TYR B 1 217 ? -14.805 13.469 13.898 1 98.75 217 TYR B C 1
ATOM 3816 O O . TYR B 1 217 ? -15.273 12.375 14.219 1 98.75 217 TYR B O 1
ATOM 3824 N N . LEU B 1 218 ? -13.633 13.844 14.281 1 98.69 218 LEU B N 1
ATOM 3825 C CA . LEU B 1 218 ? -12.859 13.148 15.305 1 98.69 218 LEU B CA 1
ATOM 3826 C C . LEU B 1 218 ? -13.141 13.734 16.688 1 98.69 218 LEU B C 1
ATOM 3828 O O . LEU B 1 218 ? -13.531 14.891 16.812 1 98.69 218 LEU B O 1
ATOM 3832 N N . ALA B 1 219 ? -12.883 12.945 17.703 1 98.25 219 ALA B N 1
ATOM 3833 C CA . ALA B 1 219 ? -13.102 13.391 19.078 1 98.25 219 ALA B CA 1
ATOM 3834 C C . ALA B 1 219 ? -12.195 14.57 19.422 1 98.25 219 ALA B C 1
ATOM 3836 O O . ALA B 1 219 ? -12.57 15.438 20.219 1 98.25 219 ALA B O 1
ATOM 3837 N N . PHE B 1 220 ? -11.031 14.648 18.797 1 96.19 220 PHE B N 1
ATOM 3838 C CA . PHE B 1 220 ? -10.039 15.648 19.188 1 96.19 220 PHE B CA 1
ATOM 3839 C C . PHE B 1 220 ? -10.062 16.828 18.234 1 96.19 220 PHE B C 1
ATOM 3841 O O . PHE B 1 220 ? -9.164 17.672 18.25 1 96.19 220 PHE B O 1
ATOM 3848 N N . ASP B 1 221 ? -11.039 16.797 17.328 1 98.56 221 ASP B N 1
ATOM 3849 C CA . ASP B 1 221 ? -11.297 18.016 16.578 1 98.56 221 ASP B CA 1
ATOM 3850 C C . ASP B 1 221 ? -11.828 19.125 17.5 1 98.56 221 ASP B C 1
ATOM 3852 O O . ASP B 1 221 ? -12.812 18.922 18.219 1 98.56 221 ASP B O 1
ATOM 3856 N N . MET B 1 222 ? -11.234 20.25 17.422 1 98.56 222 MET B N 1
ATOM 3857 C CA . MET B 1 222 ? -11.555 21.312 18.391 1 98.56 222 MET B CA 1
ATOM 3858 C C . MET B 1 222 ? -12.828 22.047 17.969 1 98.56 222 MET B C 1
ATOM 3860 O O . MET B 1 222 ? -13.555 22.547 18.828 1 98.56 222 MET B O 1
ATOM 3864 N N . ASP B 1 223 ? -13.117 22.219 16.719 1 98.75 223 ASP B N 1
ATOM 3865 C CA . ASP B 1 223 ? -14.344 22.766 16.156 1 98.75 223 ASP B CA 1
ATOM 3866 C C . ASP B 1 223 ? -14.977 21.797 15.164 1 98.75 223 ASP B C 1
ATOM 3868 O O . ASP B 1 223 ? -14.656 21.812 13.977 1 98.75 223 ASP B O 1
ATOM 3872 N N . LYS B 1 224 ? -15.836 21.016 15.633 1 98.31 224 LYS B N 1
ATOM 3873 C CA . LYS B 1 224 ? -16.406 19.906 14.891 1 98.31 224 LYS B CA 1
ATOM 3874 C C . LYS B 1 224 ? -17.188 20.391 13.672 1 98.31 224 LYS B C 1
ATOM 3876 O O . LYS B 1 224 ? -17.109 19.812 12.594 1 98.31 224 LYS B O 1
ATOM 3881 N N . ALA B 1 225 ? -17.922 21.453 13.867 1 98.5 225 ALA B N 1
ATOM 3882 C CA . ALA B 1 225 ? -18.656 22.016 12.734 1 98.5 225 ALA B CA 1
ATOM 3883 C C . ALA B 1 225 ? -17.703 22.516 11.664 1 98.5 225 ALA B C 1
ATOM 3885 O O . ALA B 1 225 ? -17.922 22.297 10.469 1 98.5 225 ALA B O 1
ATOM 3886 N N . GLN B 1 226 ? -16.672 23.172 12.094 1 98.69 226 GLN B N 1
ATOM 3887 C CA . GLN B 1 226 ? -15.688 23.719 11.172 1 98.69 226 GLN B CA 1
ATOM 3888 C C . GLN B 1 226 ? -14.953 22.625 10.414 1 98.69 226 GLN B C 1
ATOM 3890 O O . GLN B 1 226 ? -14.688 22.75 9.219 1 98.69 226 GLN B O 1
ATOM 3895 N N . VAL B 1 227 ? -14.586 21.516 11.055 1 98.5 227 VAL B N 1
ATOM 3896 C CA . VAL B 1 227 ? -13.82 20.469 10.398 1 98.5 227 VAL B CA 1
ATOM 3897 C C . VAL B 1 227 ? -14.656 19.844 9.281 1 98.5 227 VAL B C 1
ATOM 3899 O O . VAL B 1 227 ? -14.117 19.469 8.234 1 98.5 227 VAL B O 1
ATOM 3902 N N . VAL B 1 228 ? -15.93 19.719 9.562 1 98.69 228 VAL B N 1
ATOM 3903 C CA . VAL B 1 228 ? -16.828 19.141 8.562 1 98.69 228 VAL B CA 1
ATOM 3904 C C . VAL B 1 228 ? -16.859 20.031 7.32 1 98.69 228 VAL B C 1
ATOM 3906 O O . VAL B 1 228 ? -16.75 19.531 6.199 1 98.69 228 VAL B O 1
ATOM 3909 N N . ARG B 1 229 ? -16.953 21.312 7.504 1 98.75 229 ARG B N 1
ATOM 3910 C CA . ARG B 1 229 ? -16.953 22.266 6.391 1 98.75 229 ARG B CA 1
ATOM 3911 C C . ARG B 1 229 ? -15.609 22.25 5.668 1 98.75 229 ARG B C 1
ATOM 3913 O O . ARG B 1 229 ? -15.562 22.297 4.434 1 98.75 229 ARG B O 1
ATOM 3920 N N . THR B 1 230 ? -14.562 22.219 6.41 1 98.81 230 THR B N 1
ATOM 3921 C CA . THR B 1 230 ? -13.211 22.188 5.855 1 98.81 230 THR B CA 1
ATOM 3922 C C . THR B 1 230 ? -13.016 20.953 4.98 1 98.81 230 THR B C 1
ATOM 3924 O O . THR B 1 230 ? -12.555 21.047 3.844 1 98.81 230 THR B O 1
ATOM 3927 N N . ARG B 1 231 ? -13.383 19.766 5.438 1 98.75 231 ARG B N 1
ATOM 3928 C CA . ARG B 1 231 ? -13.219 18.516 4.695 1 98.75 231 ARG B CA 1
ATOM 3929 C C . ARG B 1 231 ? -14.078 18.5 3.439 1 98.75 231 ARG B C 1
ATOM 3931 O O . ARG B 1 231 ? -13.648 18.047 2.385 1 98.75 231 ARG B O 1
ATOM 3938 N N . ALA B 1 232 ? -15.312 19.062 3.607 1 98.69 232 ALA B N 1
ATOM 3939 C CA . ALA B 1 232 ? -16.172 19.141 2.432 1 98.69 232 ALA B CA 1
ATOM 3940 C C . ALA B 1 232 ? -15.492 19.938 1.316 1 98.69 232 ALA B C 1
ATOM 3942 O O . ALA B 1 232 ? -15.477 19.5 0.162 1 98.69 232 ALA B O 1
ATOM 3943 N N . ARG B 1 233 ? -14.938 21.031 1.677 1 98.75 233 ARG B N 1
ATOM 3944 C CA . ARG B 1 233 ? -14.266 21.906 0.718 1 98.75 233 ARG B CA 1
ATOM 3945 C C . ARG B 1 233 ? -13.023 21.234 0.138 1 98.75 233 ARG B C 1
ATOM 3947 O O . ARG B 1 233 ? -12.844 21.203 -1.08 1 98.75 233 ARG B O 1
ATOM 3954 N N . LEU B 1 234 ? -12.188 20.703 0.939 1 98.88 234 LEU B N 1
ATOM 3955 C CA . LEU B 1 234 ? -10.898 20.172 0.511 1 98.88 234 LEU B CA 1
ATOM 3956 C C . LEU B 1 234 ? -11.086 18.875 -0.283 1 98.88 234 LEU B C 1
ATOM 3958 O O . LEU B 1 234 ? -10.398 18.656 -1.282 1 98.88 234 LEU B O 1
ATOM 3962 N N . PHE B 1 235 ? -11.984 17.953 0.177 1 98.88 235 PHE B N 1
ATOM 3963 C CA . PHE B 1 235 ? -12.219 16.719 -0.547 1 98.88 235 PHE B CA 1
ATOM 3964 C C . PHE B 1 235 ? -12.766 16.984 -1.941 1 98.88 235 PHE B C 1
ATOM 3966 O O . PHE B 1 235 ? -12.367 16.344 -2.912 1 98.88 235 PHE B O 1
ATOM 3973 N N . GLN B 1 236 ? -13.68 17.953 -2.016 1 98.69 236 GLN B N 1
ATOM 3974 C CA . GLN B 1 236 ? -14.188 18.344 -3.324 1 98.69 236 GLN B CA 1
ATOM 3975 C C . GLN B 1 236 ? -13.062 18.859 -4.219 1 98.69 236 GLN B C 1
ATOM 3977 O O . GLN B 1 236 ? -12.938 18.453 -5.371 1 98.69 236 GLN B O 1
ATOM 3982 N N . LYS B 1 237 ? -12.273 19.703 -3.705 1 98.69 237 LYS B N 1
ATOM 3983 C CA . LYS B 1 237 ? -11.195 20.312 -4.473 1 98.69 237 LYS B CA 1
ATOM 3984 C C . LYS B 1 237 ? -10.242 19.266 -5.02 1 98.69 237 LYS B C 1
ATOM 3986 O O . LYS B 1 237 ? -10.016 19.188 -6.23 1 98.69 237 LYS B O 1
ATOM 3991 N N . VAL B 1 238 ? -9.703 18.422 -4.152 1 98.69 238 VAL B N 1
ATOM 3992 C CA . VAL B 1 238 ? -8.641 17.516 -4.562 1 98.69 238 VAL B CA 1
ATOM 3993 C C . VAL B 1 238 ? -9.211 16.422 -5.473 1 98.69 238 VAL B C 1
ATOM 3995 O O . VAL B 1 238 ? -8.523 15.93 -6.371 1 98.69 238 VAL B O 1
ATOM 3998 N N . SER B 1 239 ? -10.461 16.016 -5.223 1 98.38 239 SER B N 1
ATOM 3999 C CA . SER B 1 239 ? -11.094 15.039 -6.098 1 98.38 239 SER B CA 1
ATOM 4000 C C . SER B 1 239 ? -11.297 15.594 -7.5 1 98.38 239 SER B C 1
ATOM 4002 O O . SER B 1 239 ? -11.016 14.922 -8.492 1 98.38 239 SER B O 1
ATOM 4004 N N . GLU B 1 240 ? -11.758 16.844 -7.602 1 97.94 240 GLU B N 1
ATOM 4005 C CA . GLU B 1 240 ? -12.016 17.469 -8.891 1 97.94 240 GLU B CA 1
ATOM 4006 C C . GLU B 1 240 ? -10.719 17.734 -9.648 1 97.94 240 GLU B C 1
ATOM 4008 O O . GLU B 1 240 ? -10.656 17.578 -10.867 1 97.94 240 GLU B O 1
ATOM 4013 N N . GLU B 1 241 ? -9.742 18.109 -8.906 1 97.94 241 GLU B N 1
ATOM 4014 C CA . GLU B 1 241 ? -8.445 18.406 -9.5 1 97.94 241 GLU B CA 1
ATOM 4015 C C . GLU B 1 241 ? -7.664 17.125 -9.805 1 97.94 241 GLU B C 1
ATOM 4017 O O . GLU B 1 241 ? -6.641 17.156 -10.484 1 97.94 241 GLU B O 1
ATOM 4022 N N . ARG B 1 242 ? -8.18 15.984 -9.305 1 97 242 ARG B N 1
ATOM 4023 C CA . ARG B 1 242 ? -7.453 14.719 -9.383 1 97 242 ARG B CA 1
ATOM 4024 C C . ARG B 1 242 ? -6.031 14.875 -8.852 1 97 242 ARG B C 1
ATOM 4026 O O . ARG B 1 242 ? -5.078 14.391 -9.469 1 97 242 ARG B O 1
ATOM 4033 N N . SER B 1 243 ? -5.895 15.578 -7.746 1 98.25 243 SER B N 1
ATOM 4034 C CA . SER B 1 243 ? -4.598 15.789 -7.113 1 98.25 243 SER B CA 1
ATOM 4035 C C . SER B 1 243 ? -4.113 14.523 -6.41 1 98.25 243 SER B C 1
ATOM 4037 O O . SER B 1 243 ? -4.906 13.805 -5.801 1 98.25 243 SER B O 1
ATOM 4039 N N . LEU B 1 244 ? -2.801 14.273 -6.598 1 98.56 244 LEU B N 1
ATOM 4040 C CA . LEU B 1 244 ? -2.199 13.359 -5.629 1 98.56 244 LEU B CA 1
ATOM 4041 C C . LEU B 1 244 ? -2.32 13.914 -4.215 1 98.56 244 LEU B C 1
ATOM 4043 O O . LEU B 1 244 ? -2.197 15.117 -4 1 98.56 244 LEU B O 1
ATOM 4047 N N . ILE B 1 245 ? -2.549 12.992 -3.254 1 98.88 245 ILE B N 1
ATOM 4048 C CA . ILE B 1 245 ? -2.684 13.484 -1.886 1 98.88 245 ILE B CA 1
ATOM 4049 C C . ILE B 1 245 ? -1.84 12.625 -0.946 1 98.88 245 ILE B C 1
ATOM 4051 O O . ILE B 1 245 ? -1.476 11.5 -1.285 1 98.88 245 ILE B O 1
ATOM 4055 N N . THR B 1 246 ? -1.474 13.18 0.181 1 98.75 246 THR B N 1
ATOM 4056 C CA . THR B 1 246 ? -0.999 12.477 1.365 1 98.75 246 THR B CA 1
ATOM 4057 C C . THR B 1 246 ? -1.653 13.031 2.627 1 98.75 246 THR B C 1
ATOM 4059 O O . THR B 1 246 ? -2.057 14.195 2.66 1 98.75 246 THR B O 1
ATOM 4062 N N . ALA B 1 247 ? -1.809 12.211 3.602 1 98.81 247 ALA B N 1
ATOM 4063 C CA . ALA B 1 247 ? -2.35 12.609 4.898 1 98.81 247 ALA B CA 1
ATOM 4064 C C . ALA B 1 247 ? -1.589 11.945 6.039 1 98.81 247 ALA B C 1
ATOM 4066 O O . ALA B 1 247 ? -1.21 10.773 5.941 1 98.81 247 ALA B O 1
ATOM 4067 N N . TYR B 1 248 ? -1.439 12.68 7.074 1 98.81 248 TYR B N 1
ATOM 4068 C CA . TYR B 1 248 ? -0.474 12.359 8.117 1 98.81 248 TYR B CA 1
ATOM 4069 C C . TYR B 1 248 ? -0.806 11.023 8.773 1 98.81 248 TYR B C 1
ATOM 4071 O O . TYR B 1 248 ? 0.094 10.258 9.117 1 98.81 248 TYR B O 1
ATOM 4079 N N . HIS B 1 249 ? -2.066 10.703 8.93 1 98.56 249 HIS B N 1
ATOM 4080 C CA . HIS B 1 249 ? -2.461 9.523 9.695 1 98.56 249 HIS B CA 1
ATOM 4081 C C . HIS B 1 249 ? -3.047 8.453 8.781 1 98.56 249 HIS B C 1
ATOM 4083 O O . HIS B 1 249 ? -3.598 7.457 9.266 1 98.56 249 HIS B O 1
ATOM 4089 N N . PHE B 1 250 ? -3.014 8.625 7.445 1 98.19 250 PHE B N 1
ATOM 4090 C CA . PHE B 1 250 ? -3.418 7.57 6.523 1 98.19 250 PHE B CA 1
ATOM 4091 C C . PHE B 1 250 ? -2.445 6.398 6.578 1 98.19 250 PHE B C 1
ATOM 4093 O O . PHE B 1 250 ? -1.301 6.555 7.008 1 98.19 250 PHE B O 1
ATOM 4100 N N . PRO B 1 251 ? -2.936 5.25 6.184 1 95.75 251 PRO B N 1
ATOM 4101 C CA . PRO B 1 251 ? -2.033 4.098 6.18 1 95.75 251 PRO B CA 1
ATOM 4102 C C . PRO B 1 251 ? -0.817 4.305 5.277 1 95.75 251 PRO B C 1
ATOM 4104 O O . PRO B 1 251 ? -0.939 4.875 4.191 1 95.75 251 PRO B O 1
ATOM 4107 N N . TRP B 1 252 ? 0.33 3.896 5.695 1 92.88 252 TRP B N 1
ATOM 4108 C CA . TRP B 1 252 ? 1.591 4.109 4.996 1 92.88 252 TRP B CA 1
ATOM 4109 C C . TRP B 1 252 ? 1.585 3.408 3.641 1 92.88 252 TRP B C 1
ATOM 4111 O O . TRP B 1 252 ? 1.123 2.27 3.527 1 92.88 252 TRP B O 1
ATOM 4121 N N . PRO B 1 253 ? 2.029 4.004 2.521 1 92.94 253 PRO B N 1
ATOM 4122 C CA . PRO B 1 253 ? 2.803 5.246 2.52 1 92.94 253 PRO B CA 1
ATOM 4123 C C . PRO B 1 253 ? 1.924 6.492 2.416 1 92.94 253 PRO B C 1
ATOM 4125 O O . PRO B 1 253 ? 2.428 7.59 2.164 1 92.94 253 PRO B O 1
ATOM 4128 N N . ALA B 1 254 ? 0.71 6.352 2.539 1 96.75 254 ALA B N 1
ATOM 4129 C CA . ALA B 1 254 ? -0.248 7.445 2.652 1 96.75 254 ALA B CA 1
ATOM 4130 C C . ALA B 1 254 ? -0.271 8.289 1.381 1 96.75 254 ALA B C 1
ATOM 4132 O O . ALA B 1 254 ? -0.381 9.516 1.443 1 96.75 254 ALA B O 1
ATOM 4133 N N . VAL B 1 255 ? -0.046 7.719 0.238 1 97.5 255 VAL B N 1
ATOM 4134 C CA . VAL B 1 255 ? -0.068 8.406 -1.051 1 97.5 255 VAL B CA 1
ATOM 4135 C C . VAL B 1 255 ? -1.182 7.828 -1.922 1 97.5 255 VAL B C 1
ATOM 4137 O O . VAL B 1 255 ? -1.333 6.609 -2.021 1 97.5 255 VAL B O 1
ATOM 4140 N N . GLY B 1 256 ? -1.957 8.648 -2.48 1 98.25 256 GLY B N 1
ATOM 4141 C CA . GLY B 1 256 ? -3.02 8.211 -3.373 1 98.25 256 GLY B CA 1
ATOM 4142 C C . GLY B 1 256 ? -3.902 9.344 -3.855 1 98.25 256 GLY B C 1
ATOM 4143 O O . GLY B 1 256 ? -3.428 10.469 -4.051 1 98.25 256 GLY B O 1
ATOM 4144 N N . TYR B 1 257 ? -5.133 9 -4.113 1 98.62 257 TYR B N 1
ATOM 4145 C CA . TYR B 1 257 ? -6.129 9.938 -4.613 1 98.62 257 TYR B CA 1
ATOM 4146 C C . TYR B 1 257 ? -7.441 9.805 -3.848 1 98.62 257 TYR B C 1
ATOM 4148 O O . TYR B 1 257 ? -7.652 8.82 -3.137 1 98.62 257 TYR B O 1
ATOM 4156 N N . ILE B 1 258 ? -8.172 10.828 -3.92 1 98.38 258 ILE B N 1
ATOM 4157 C CA . ILE B 1 258 ? -9.539 10.797 -3.406 1 98.38 258 ILE B CA 1
ATOM 4158 C C . ILE B 1 258 ? -10.531 10.852 -4.566 1 98.38 258 ILE B C 1
ATOM 4160 O O . ILE B 1 258 ? -10.414 11.703 -5.453 1 98.38 258 ILE B O 1
ATOM 4164 N N . ARG B 1 259 ? -11.445 9.922 -4.578 1 97.88 259 ARG B N 1
ATOM 4165 C CA . ARG B 1 259 ? -12.445 9.836 -5.633 1 97.88 259 ARG B CA 1
ATOM 4166 C C . ARG B 1 259 ? -13.859 9.914 -5.055 1 97.88 259 ARG B C 1
ATOM 4168 O O . ARG B 1 259 ? -14.141 9.312 -4.016 1 97.88 259 ARG B O 1
ATOM 4175 N N . ARG B 1 260 ? -14.727 10.609 -5.73 1 97.5 260 ARG B N 1
ATOM 4176 C CA . ARG B 1 260 ? -16.125 10.656 -5.297 1 97.5 260 ARG B CA 1
ATOM 4177 C C . ARG B 1 260 ? -16.75 9.266 -5.355 1 97.5 260 ARG B C 1
ATOM 4179 O O . ARG B 1 260 ? -16.531 8.516 -6.305 1 97.5 260 ARG B O 1
ATOM 4186 N N . GLU B 1 261 ? -17.531 8.914 -4.363 1 95.19 261 GLU B N 1
ATOM 4187 C CA . GLU B 1 261 ? -18.266 7.656 -4.254 1 95.19 261 GLU B CA 1
ATOM 4188 C C . GLU B 1 261 ? -19.547 7.832 -3.457 1 95.19 261 GLU B C 1
ATOM 4190 O O . GLU B 1 261 ? -19.516 7.984 -2.234 1 95.19 261 GLU B O 1
ATOM 4195 N N . GLY B 1 262 ? -20.703 7.723 -4.156 1 94 262 GLY B N 1
ATOM 4196 C CA . GLY B 1 262 ? -21.953 8.031 -3.498 1 94 262 GLY B CA 1
ATOM 4197 C C . GLY B 1 262 ? -22 9.438 -2.93 1 94 262 GLY B C 1
ATOM 4198 O O . GLY B 1 262 ? -21.734 10.414 -3.639 1 94 262 GLY B O 1
ATOM 4199 N N . GLU B 1 263 ? -22.312 9.453 -1.64 1 95.31 263 GLU B N 1
ATOM 4200 C CA . GLU B 1 263 ? -22.406 10.75 -0.982 1 95.31 263 GLU B CA 1
ATOM 4201 C C . GLU B 1 263 ? -21.062 11.156 -0.362 1 95.31 263 GLU B C 1
ATOM 4203 O O . GLU B 1 263 ? -20.938 12.258 0.176 1 95.31 263 GLU B O 1
ATOM 4208 N N . GLY B 1 264 ? -20.109 10.289 -0.446 1 98 264 GLY B N 1
ATOM 4209 C CA . GLY B 1 264 ? -18.812 10.539 0.14 1 98 264 GLY B CA 1
ATOM 4210 C C . GLY B 1 264 ? -17.672 10.344 -0.841 1 98 264 GLY B C 1
ATOM 4211 O O . GLY B 1 264 ? -17.781 10.711 -2.014 1 98 264 GLY B O 1
ATOM 4212 N N . TYR B 1 265 ? -16.641 9.977 -0.323 1 98.44 265 TYR B N 1
ATOM 4213 C CA . TYR B 1 265 ? -15.414 9.781 -1.096 1 98.44 265 TYR B CA 1
ATOM 4214 C C . TYR B 1 265 ? -14.734 8.469 -0.729 1 98.44 265 TYR B C 1
ATOM 4216 O O . TYR B 1 265 ? -15.102 7.832 0.26 1 98.44 265 TYR B O 1
ATOM 4224 N N . ALA B 1 266 ? -13.836 8.023 -1.584 1 97.69 266 ALA B N 1
ATOM 4225 C CA . ALA B 1 266 ? -12.984 6.859 -1.341 1 97.69 266 ALA B CA 1
ATOM 4226 C C . ALA B 1 266 ? -11.516 7.195 -1.561 1 97.69 266 ALA B C 1
ATOM 4228 O O . ALA B 1 266 ? -11.18 7.977 -2.453 1 97.69 266 ALA B O 1
ATOM 4229 N N . PHE B 1 267 ? -10.711 6.637 -0.73 1 98.12 267 PHE B N 1
ATOM 4230 C CA . PHE B 1 267 ? -9.266 6.707 -0.942 1 98.12 267 PHE B CA 1
ATOM 4231 C C . PHE B 1 267 ? -8.82 5.68 -1.975 1 98.12 267 PHE B C 1
ATOM 4233 O O . PHE B 1 267 ? -9.141 4.496 -1.857 1 98.12 267 PHE B O 1
ATOM 4240 N N . VAL B 1 268 ? -8.148 6.094 -3.016 1 97.5 268 VAL B N 1
ATOM 4241 C CA . VAL B 1 268 ? -7.543 5.234 -4.027 1 97.5 268 VAL B CA 1
ATOM 4242 C C . VAL B 1 268 ? -6.023 5.254 -3.883 1 97.5 268 VAL B C 1
ATOM 4244 O O . VAL B 1 268 ? -5.363 6.195 -4.328 1 97.5 268 VAL B O 1
ATOM 4247 N N . PRO B 1 269 ? -5.457 4.215 -3.268 1 95.69 269 PRO B N 1
ATOM 4248 C CA . PRO B 1 269 ? -4.016 4.238 -3.021 1 95.69 269 PRO B CA 1
ATOM 4249 C C . PRO B 1 269 ? -3.197 4.281 -4.309 1 95.69 269 PRO B C 1
ATOM 4251 O O . PRO B 1 269 ? -3.561 3.635 -5.297 1 95.69 269 PRO B O 1
ATOM 4254 N N . ALA B 1 270 ? -2.135 5.121 -4.277 1 92.5 270 ALA B N 1
ATOM 4255 C CA . ALA B 1 270 ? -1.067 5 -5.266 1 92.5 270 ALA B CA 1
ATOM 4256 C C . ALA B 1 270 ? -0.044 3.951 -4.84 1 92.5 270 ALA B C 1
ATOM 4258 O O . ALA B 1 270 ? 0.658 4.129 -3.844 1 92.5 270 ALA B O 1
ATOM 4259 N N . PHE B 1 271 ? -0.113 2.811 -5.426 1 85.88 271 PHE B N 1
ATOM 4260 C CA . PHE B 1 271 ? 0.74 1.709 -4.992 1 85.88 271 PHE B CA 1
ATOM 4261 C C . PHE B 1 271 ? 2.203 2.008 -5.293 1 85.88 271 PHE B C 1
ATOM 4263 O O . PHE B 1 271 ? 2.51 2.84 -6.148 1 85.88 271 PHE B O 1
ATOM 4270 N N . PHE B 1 272 ? 3.029 1.312 -4.582 1 86.81 272 PHE B N 1
ATOM 4271 C CA . PHE B 1 272 ? 4.469 1.534 -4.508 1 86.81 272 PHE B CA 1
ATOM 4272 C C . PHE B 1 272 ? 5.113 1.356 -5.879 1 86.81 272 PHE B C 1
ATOM 4274 O O . PHE B 1 272 ? 4.852 0.372 -6.57 1 86.81 272 PHE B O 1
ATOM 4281 N N . GLU B 1 273 ? 5.891 2.334 -6.207 1 87.75 273 GLU B N 1
ATOM 4282 C CA . GLU B 1 273 ? 6.801 2.191 -7.34 1 87.75 273 GLU B CA 1
ATOM 4283 C C . GLU B 1 273 ? 8.25 2.084 -6.879 1 87.75 273 GLU B C 1
ATOM 4285 O O . GLU B 1 273 ? 8.664 2.785 -5.953 1 87.75 273 GLU B O 1
ATOM 4290 N N . PHE B 1 274 ? 8.93 1.128 -7.441 1 84.5 274 PHE B N 1
ATOM 4291 C CA . PHE B 1 274 ? 10.32 0.921 -7.082 1 84.5 274 PHE B CA 1
ATOM 4292 C C . PHE B 1 274 ? 11.242 1.704 -8.016 1 84.5 274 PHE B C 1
ATOM 4294 O O . PHE B 1 274 ? 10.914 1.927 -9.18 1 84.5 274 PHE B O 1
#

Radius of gyration: 24.59 Å; Cα contacts (8 Å, |Δi|>4): 1374; chains: 2; bounding box: 51×69×55 Å

Organism: Thermus thermophilus (strain ATCC 27634 / DSM 579 / HB8) (NCBI:txid300852)

Nearest PDB structures (foldseek):
  5hif-assembly1_B  TM=9.187E-01  e=1.767E-31  synthetic construct
  4o98-assembly1_A  TM=9.251E-01  e=6.719E-31  Ectopseudomonas oleovorans
  1p9e-assembly1_A  TM=9.217E-01  e=9.235E-31  Pseudomonas sp. WBC-3
  7y7u-assembly1_B  TM=8.922E-01  e=2.368E-29  Labrenzia sp. VG12
  4zo3-assembly1_A  TM=8.932E-01  e=2.689E-29  Chryseobacterium sp. StRB126

InterPro domains:
  IPR001279 Metallo-beta-lactamase [PF00753] (62-205)
  IPR001279 Metallo-beta-lactamase [SM00849] (60-249)
  IPR036866 Ribonuclease Z/Hydroxyacylglutathione hydrolase-like [G3DSA:3.60.15.10] (1-273)
  IPR036866 Ribonuclease Z/Hydroxyacylglutathione hydrolase-like [SSF56281] (5-270)
  IPR051013 N-acyl homoserine lactonase-like [PTHR42978] (65-271)

Sequence (548 aa):
MNGGGFYRFRVGGIQAVVLSDGQSPPGPLLPNWGANPELQEAFRRTLVEHFLDPEATRNNFNPVLLDLGEARLLVDTGRGAGSGGRLLAHLELAGYLPEDITHVFLTHGHPDHIGGLVDGEGRPVFAKAEHLMGRVDLEFWLQNPSPAVQRALVPLKERIRPVEDGEEILPGVRAVASFGHTPGHMSLEAISEGKRLFIFGDAAGHYLLSLRFPQAYLAFDMDKAQVVRTRARLFQKVSEERSLITAYHFPWPAVGYIRREGEGYAFVPAFFEFMNGGGFYRFRVGGIQAVVLSDGQSPPGPLLPNWGANPELQEAFRRTLVEHFLDPEATRNNFNPVLLDLGEARLLVDTGRGAGSGGRLLAHLELAGYLPEDITHVFLTHGHPDHIGGLVDGEGRPVFAKAEHLMGRVDLEFWLQNPSPAVQRALVPLKERIRPVEDGEEILPGVRAVASFGHTPGHMSLEAISEGKRLFIFGDAAGHYLLSLRFPQAYLAFDMDKAQVVRTRARLFQKVSEERSLITAYHFPWPAVGYIRREGEGYAFVPAFFEF

Foldseek 3Di:
DPPLQKAWDDFALKIKMKGWQDKDWFAAPPDFLFVPPVCVVVVCVQCVVVVHDNGTDMWTFIWMWICNPQAIEIEFFFQAVVVSTCRQVSCVSVPDALQSHAEYEYQAQDNGRQVRQAHPVLHGRNVNHQYEYAPQRLVVCCVVPDPSCVRGPVVCSVRYDHDYAQDDPDVQKGWHALAFLHHGGIWIWGHHPRAIETEQECLQREQRPVFVPLQTDGPSGPHSVSSSVSNVVVLVVQQVSVHWYAYRGYDPPRTFGWHDDVPGIHTGHDDGDD/DPPLQKAWDDFALKIKMKGWQDKDWFAAPPDFLFVPPVCVVVVCVQCVVVVHDNGTDIWTFIWMWICNPQAIEIEFFFQAVVVSTCRQVSCVSVPDALQNHAEYEYQADDNGRQVRQAHPVLHGRNVNHQYEYAPQRLVVCCVVPDPSCVRGPVVCSVRYDHDYAQDDPDVQKGWHALAFLHHGGIWIWGHHPRAIETEQECLQREQRPVFVPLQTDGPSGPHSVSSSVSNVVVLVVQQVSVHWYAYGGYDPPRTFGWHDDVPGIHTDHDDGDD

Solvent-accessible surface area (backbone atoms only — not comparable to full-atom values): 27025 Å² total; per-residue (Å²): 126,41,36,53,35,31,43,65,51,73,40,54,81,31,41,35,30,34,27,34,20,46,64,51,71,65,29,60,41,65,52,45,56,44,39,46,76,93,42,45,67,61,51,50,52,51,34,48,76,68,76,39,52,57,65,51,34,63,46,37,39,40,28,38,35,42,37,64,79,91,48,23,38,31,38,35,40,21,38,11,64,87,68,62,24,30,37,67,64,16,37,42,70,70,71,44,52,56,81,64,31,45,28,34,38,36,34,45,80,50,49,59,31,38,29,29,39,19,48,93,84,60,45,64,49,48,72,74,26,48,33,33,31,26,41,60,27,51,53,48,40,72,74,57,56,47,74,55,30,54,61,38,46,55,82,41,54,91,57,44,42,67,40,53,70,66,38,67,80,45,96,47,28,26,33,34,73,34,34,12,53,38,86,18,20,28,25,37,39,37,48,26,87,90,29,45,38,38,38,31,38,72,53,57,56,33,64,57,54,33,31,48,33,61,77,40,35,41,59,76,32,72,34,54,72,46,31,28,53,37,37,54,54,50,53,50,49,37,31,75,66,64,25,37,34,34,32,24,49,25,62,57,80,23,40,24,33,48,39,80,46,90,89,20,30,40,66,45,74,54,66,71,64,116,126,42,34,54,37,33,44,64,49,73,39,54,81,30,41,35,31,34,28,34,20,46,67,50,71,65,29,63,40,63,52,45,56,44,39,45,76,92,41,45,66,61,49,50,52,52,35,47,75,67,74,39,50,56,62,52,36,65,47,36,38,42,28,38,36,42,38,62,78,90,46,25,37,32,38,35,40,21,38,11,64,88,67,62,25,30,38,67,64,16,37,43,70,68,72,41,52,56,81,65,32,44,28,37,37,35,34,46,78,51,48,58,31,40,30,29,40,19,47,91,83,59,47,65,49,47,72,76,26,48,33,33,28,27,39,62,27,50,54,50,40,74,74,58,55,47,75,55,30,54,61,39,45,54,82,40,54,91,57,45,43,67,40,54,71,67,37,66,80,46,96,47,30,25,32,35,71,34,35,12,51,37,86,18,19,29,23,37,40,37,47,27,88,90,29,46,38,36,38,31,38,72,53,58,57,32,63,56,54,33,31,47,33,60,76,41,35,41,59,74,34,71,32,54,71,44,32,27,54,37,37,55,54,50,53,51,49,38,33,74,67,63,25,38,33,34,32,24,50,24,61,57,80,24,38,24,34,48,40,82,46,92,87,20,30,40,67,46,74,54,64,68,64,116